Protein 1DWL (pdb70)

Secondary structure (DSSP, 8-state):
-EEESS---SS--GGGGTSTTTEEEEE-SS-EEES-TT---GGGGTGGGGSTT--EEE-/--GGGG-TTSHHHHTTTT----SSS-----S--HHHHHHHHHHHHHTSS--SS-HHHHHHHHHTT--HHHHHTTT----

B-factor: mean 1.0, std 0.0, range [1.0, 1.0]

InterPro domains:
  IPR001080 3Fe-4S ferredoxin [PR00352] (4-15)
  IPR001080 3Fe-4S ferredoxin [PR00352] (15-25)
  IPR001080 3Fe-4S ferredoxin [PR00352] (44-56)
  IPR017896 4Fe-4S ferredoxin-type, iron-sulphur binding domain [PS51379] (1-28)
  IPR017900 4Fe-4S ferredoxin, iron-sulphur binding, conserved site [PS00198] (9-20)
  IPR051269 Iron-sulfur cluster electron transport [PTHR36923] (2-57)

Nearest PDB structures (foldseek):
  1dwl-assembly1_A  TM=1.017E+00  e=9.186E-15  Desulfomicrobium norvegicum
  1fxd-assembly1_A-2  TM=6.574E-01  e=5.077E-04  Megalodesulfovibrio gigas
  1dwl-assembly1_A  TM=8.859E-01  e=3.759E-08  Desulfomicrobium norvegicum
  1f2g-assembly1_A  TM=6.962E-01  e=1.143E-04  Megalodesulfovibrio gigas
  1fxd-assembly1_A-2  TM=6.997E-01  e=1.230E-04  Megalodesulfovibrio gigas

Foldseek 3Di:
DWAQQPQAAQQDCQLCVQCVQQWPAPPPNRGTGRPNPQDPRVSCVVVCVVVVVSRTDGD/DACQQVCPLCCCQQNRQNPHLRVLGDPSSAQCALVNNVCQQLVLCVVNHATDCSPPSNVVDPVCHPPRVNNSSVNRHHD

Structure (mmCIF, N/CA/C/O backbone):
data_1DWL
#
_entry.id   1DWL
#
_cell.length_a   1.000
_cell.length_b   1.000
_cell.length_c   1.000
_cell.angle_alpha   90.00
_cell.angle_beta   90.00
_cell.angle_gamma   90.00
#
_symmetry.space_group_name_H-M   'P 1'
#
loop_
_entity.id
_entity.type
_entity.pdbx_description
1 polymer 'FERREDOXIN I'
2 polymer 'CYTOCHROME C553'
3 non-polymer 'IRON/SULFUR CLUSTER'
4 non-polymer 'HEME C'
#
loop_
_atom_site.group_PDB
_atom_site.id
_atom_site.type_symbol
_atom_site.label_atom_id
_atom_site.label_alt_id
_atom_site.label_comp_id
_atom_site.label_asym_id
_atom_site.label_entity_id
_atom_site.label_seq_id
_atom_site.pdbx_PDB_ins_code
_atom_site.Cartn_x
_atom_site.Cartn_y
_atom_site.Cartn_z
_atom_site.occupancy
_atom_site.B_iso_or_equiv
_atom_site.auth_seq_id
_atom_site.auth_comp_id
_atom_site.auth_asym_id
_atom_site.auth_atom_id
_atom_site.pdbx_PDB_model_num
ATOM 1 N N . THR A 1 1 ? -3.327 -11.700 -3.200 1.00 1.00 1 THR A N 1
ATOM 2 C CA . THR A 1 1 ? -4.120 -10.691 -2.553 1.00 1.00 1 THR A CA 1
ATOM 3 C C . THR A 1 1 ? -3.239 -9.727 -1.772 1.00 1.00 1 THR A C 1
ATOM 4 O O . THR A 1 1 ? -2.410 -10.147 -0.972 1.00 1.00 1 THR A O 1
ATOM 12 N N . ILE A 1 2 ? -3.398 -8.431 -2.009 1.00 1.00 2 ILE A N 1
ATOM 13 C CA . ILE A 1 2 ? -2.979 -7.431 -1.063 1.00 1.00 2 ILE A CA 1
ATOM 14 C C . ILE A 1 2 ? -4.162 -7.409 -0.118 1.00 1.00 2 ILE A C 1
ATOM 15 O O . ILE A 1 2 ? -5.247 -6.975 -0.498 1.00 1.00 2 ILE A O 1
ATOM 21 N N . VAL A 1 3 ? -3.996 -7.972 1.064 1.00 1.00 3 VAL A N 1
ATOM 22 C CA . VAL A 1 3 ? -4.992 -7.850 2.088 1.00 1.00 3 VAL A CA 1
ATOM 23 C C . VAL A 1 3 ? -4.506 -6.631 2.841 1.00 1.00 3 VAL A C 1
ATOM 24 O O . VAL A 1 3 ? -3.631 -6.740 3.696 1.00 1.00 3 VAL A O 1
ATOM 29 N N . ILE A 1 4 ? -4.991 -5.458 2.464 1.00 1.00 4 ILE A N 1
ATOM 30 C CA . ILE A 1 4 ? -4.821 -4.321 3.322 1.00 1.00 4 ILE A CA 1
ATOM 31 C C . ILE A 1 4 ? -5.907 -4.561 4.363 1.00 1.00 4 ILE A C 1
ATOM 32 O O . ILE A 1 4 ? -7.087 -4.638 4.033 1.00 1.00 4 ILE A O 1
ATOM 38 N N . ASP A 1 5 ? -5.449 -4.911 5.561 1.00 1.00 5 ASP A N 1
ATOM 39 C CA . ASP A 1 5 ? -6.149 -5.789 6.478 1.00 1.00 5 ASP A CA 1
ATOM 40 C C . ASP A 1 5 ? -7.296 -5.020 7.113 1.00 1.00 5 ASP A C 1
ATOM 41 O O . ASP A 1 5 ? -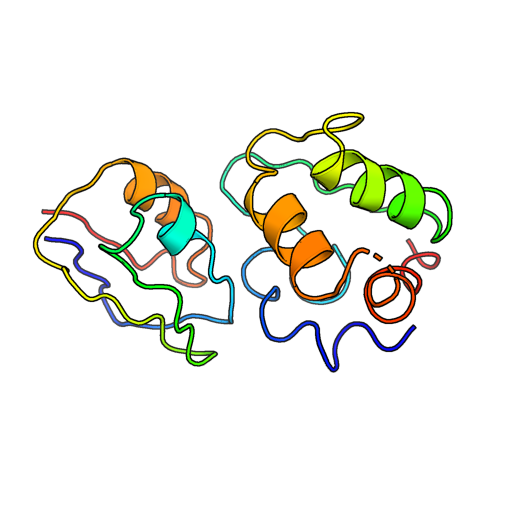8.394 -5.533 7.305 1.00 1.00 5 ASP A O 1
ATOM 47 N N . HIS A 1 6 ? -7.040 -3.746 7.354 1.00 1.00 6 HIS A N 1
ATOM 48 C CA . HIS A 1 6 ? -8.035 -2.735 7.190 1.00 1.00 6 HIS A CA 1
ATOM 49 C C . HIS A 1 6 ? -7.217 -1.806 6.321 1.00 1.00 6 HIS A C 1
ATOM 50 O O . HIS A 1 6 ? -5.994 -1.968 6.286 1.00 1.00 6 HIS A O 1
ATOM 59 N N . GLU A 1 7 ? -7.844 -0.873 5.626 1.00 1.00 7 GLU A N 1
ATOM 60 C CA . GLU A 1 7 ? -7.097 0.159 4.965 1.00 1.00 7 GLU A CA 1
ATOM 61 C C . GLU A 1 7 ? -6.872 1.206 6.039 1.00 1.00 7 GLU A C 1
ATOM 62 O O . GLU A 1 7 ? -7.729 1.379 6.912 1.00 1.00 7 GLU A O 1
ATOM 69 N N . GLU A 1 8 ? -5.705 1.824 6.029 1.00 1.00 8 GLU A N 1
ATOM 70 C CA . GLU A 1 8 ? -5.438 3.103 6.610 1.00 1.00 8 GLU A CA 1
ATOM 71 C C . GLU A 1 8 ? -4.296 3.525 5.709 1.00 1.00 8 GLU A C 1
ATOM 72 O O . GLU A 1 8 ? -3.710 2.656 5.045 1.00 1.00 8 GLU A O 1
ATOM 79 N N . CYS A 1 9 ? -4.019 4.816 5.649 1.00 1.00 9 CYS A N 1
ATOM 80 C CA . CYS A 1 9 ? -2.858 5.453 5.126 1.00 1.00 9 CYS A CA 1
ATOM 81 C C . CYS A 1 9 ? -2.743 6.562 6.148 1.00 1.00 9 CYS A C 1
ATOM 82 O O . CYS A 1 9 ? -3.673 6.709 6.946 1.00 1.00 9 CYS A O 1
ATOM 86 N N . ILE A 1 10 ? -1.643 7.293 6.118 1.00 1.00 10 ILE A N 1
ATOM 87 C CA . ILE A 1 10 ? -1.457 8.547 6.815 1.00 1.00 10 ILE A CA 1
ATOM 88 C C . ILE A 1 10 ? -0.602 9.293 5.809 1.00 1.00 10 ILE A C 1
ATOM 89 O O . ILE A 1 10 ? 0.558 9.640 6.028 1.00 1.00 10 ILE A O 1
ATOM 95 N N . GLY A 1 11 ? -1.166 9.395 4.618 1.00 1.00 11 GLY A N 1
ATOM 96 C CA . GLY A 1 11 ? -0.401 9.690 3.442 1.00 1.00 11 GLY A CA 1
ATOM 97 C C . GLY A 1 11 ? 0.324 8.412 3.062 1.00 1.00 11 GLY A C 1
ATOM 98 O O . GLY A 1 11 ? -0.142 7.302 3.357 1.00 1.00 11 GLY A O 1
ATOM 100 N N . CYS A 1 12 ? 1.182 8.020 2.443 1.00 1.00 12 CYS A N 1
ATOM 101 C CA . CYS A 1 12 ? 2.586 8.039 2.031 1.00 1.00 12 CYS A CA 1
ATOM 102 C C . CYS A 1 12 ? 2.752 8.040 0.488 1.00 1.00 12 CYS A C 1
ATOM 103 O O . CYS A 1 12 ? 3.733 8.545 -0.009 1.00 1.00 12 CYS A O 1
ATOM 106 N N . GLU A 1 13 ? 1.793 7.459 -0.284 1.00 1.00 13 GLU A N 1
ATOM 107 C CA . GLU A 1 13 ? 1.888 7.478 -1.801 1.00 1.00 13 GLU A CA 1
ATOM 108 C C . GLU A 1 13 ? 3.064 6.512 -2.234 1.00 1.00 13 GLU A C 1
ATOM 109 O O . GLU A 1 13 ? 3.318 6.262 -3.421 1.00 1.00 13 GLU A O 1
ATOM 116 N N . SER A 1 14 ? 3.684 6.038 -1.201 1.00 1.00 14 SER A N 1
ATOM 117 C CA . SER A 1 14 ? 4.787 5.071 -1.179 1.00 1.00 14 SER A CA 1
ATOM 118 C C . SER A 1 14 ? 4.430 3.805 -2.011 1.00 1.00 14 SER A C 1
ATOM 119 O O . SER A 1 14 ? 4.934 3.571 -3.122 1.00 1.00 14 SER A O 1
ATOM 124 N N . CYS A 1 15 ? 3.921 2.962 -1.980 1.00 1.00 15 CYS A N 1
ATOM 125 C CA . CYS A 1 15 ? 3.617 1.670 -2.541 1.00 1.00 15 CYS A CA 1
ATOM 126 C C . CYS A 1 15 ? 3.152 1.748 -3.991 1.00 1.00 15 CYS A C 1
ATOM 127 O O . CYS A 1 15 ? 3.306 0.776 -4.730 1.00 1.00 15 CYS A O 1
ATOM 131 N N . VAL A 1 16 ? 2.673 2.913 -4.419 1.00 1.00 16 VAL A N 1
ATOM 132 C CA . VAL A 1 16 ? 2.322 3.183 -5.803 1.00 1.00 16 VAL A CA 1
ATOM 133 C C . VAL A 1 16 ? 3.585 3.067 -6.650 1.00 1.00 16 VAL A C 1
ATOM 134 O O . VAL A 1 16 ? 3.573 2.480 -7.721 1.00 1.00 16 VAL A O 1
ATOM 139 N N . GLU A 1 17 ? 4.725 3.523 -6.139 1.00 1.00 17 GLU A N 1
ATOM 140 C CA . GLU A 1 17 ? 5.939 3.592 -6.930 1.00 1.00 17 GLU A CA 1
ATOM 141 C C . GLU A 1 17 ? 6.693 2.278 -6.775 1.00 1.00 17 GLU A C 1
ATOM 142 O O . GLU A 1 17 ? 7.834 2.136 -7.199 1.00 1.00 17 GLU A O 1
ATOM 149 N N . LEU A 1 18 ? 6.032 1.315 -6.148 1.00 1.00 18 LEU A N 1
ATOM 150 C CA . LEU A 1 18 ? 6.517 -0.029 -5.999 1.00 1.00 18 LEU A CA 1
ATOM 151 C C . LEU A 1 18 ? 5.642 -0.923 -6.871 1.00 1.00 18 LEU A C 1
ATOM 152 O O . LEU A 1 18 ? 6.135 -1.826 -7.547 1.00 1.00 18 LEU A O 1
ATOM 158 N N . CYS A 1 19 ? 4.331 -0.696 -6.851 1.00 1.00 19 CYS A N 1
ATOM 159 C CA . CYS A 1 19 ? 3.394 -1.478 -7.616 1.00 1.00 19 CYS A CA 1
ATOM 160 C C . CYS A 1 19 ? 2.589 -0.524 -8.506 1.00 1.00 19 CYS A C 1
ATOM 161 O O . CYS A 1 19 ? 1.515 -0.091 -8.097 1.00 1.00 19 CYS A O 1
ATOM 166 N N . PRO A 1 20 ? 3.076 -0.194 -9.712 1.00 1.00 20 PRO A N 1
ATOM 167 C CA . PRO A 1 20 ? 2.951 1.152 -10.284 1.00 1.00 20 PRO A CA 1
ATOM 168 C C . PRO A 1 20 ? 1.536 1.652 -10.566 1.00 1.00 20 PRO A C 1
ATOM 169 O O . PRO A 1 20 ? 1.260 2.840 -10.440 1.00 1.00 20 PRO A O 1
ATOM 173 N N . GLU A 1 21 ? 0.637 0.751 -10.955 1.00 1.00 21 GLU A N 1
ATOM 174 C CA . GLU A 1 21 ? -0.766 1.093 -11.093 1.00 1.00 21 GLU A CA 1
ATOM 175 C C . GLU A 1 21 ? -1.552 0.025 -10.354 1.00 1.00 21 GLU A C 1
ATOM 176 O O . GLU A 1 21 ? -2.743 -0.175 -10.578 1.00 1.00 21 GLU A O 1
ATOM 183 N N . VAL A 1 22 ? -0.862 -0.685 -9.470 1.00 1.00 22 VAL A N 1
ATOM 184 C CA . VAL A 1 22 ? -1.467 -1.734 -8.675 1.00 1.00 22 VAL A CA 1
ATOM 185 C C . VAL A 1 22 ? -2.000 -1.057 -7.419 1.00 1.00 22 VAL A C 1
ATOM 186 O O . VAL A 1 22 ? -3.112 -1.345 -6.974 1.00 1.00 22 VAL A O 1
ATOM 191 N N . PHE A 1 23 ? -1.239 -0.086 -6.927 1.00 1.00 23 PHE A N 1
ATOM 192 C CA . PHE A 1 23 ? -1.782 1.025 -6.204 1.00 1.00 23 PHE A CA 1
ATOM 193 C C . PHE A 1 23 ? -1.598 2.098 -7.255 1.00 1.00 23 PHE A C 1
ATOM 194 O O . PHE A 1 23 ? -0.568 2.084 -7.925 1.00 1.00 23 PHE A O 1
ATOM 203 N N . ALA A 1 24 ? -2.597 2.926 -7.498 1.00 1.00 24 ALA A N 1
ATOM 204 C CA . ALA A 1 24 ? -2.506 4.002 -8.445 1.00 1.00 24 ALA A CA 1
ATOM 205 C C . ALA A 1 24 ? -2.338 5.255 -7.607 1.00 1.00 24 ALA A C 1
ATOM 206 O O . ALA A 1 24 ? -2.730 5.269 -6.438 1.00 1.00 24 ALA A O 1
ATOM 209 N N . MET A 1 25 ? -1.743 6.303 -8.173 1.00 1.00 25 MET A N 1
ATOM 210 C CA . MET A 1 25 ? -1.242 7.439 -7.420 1.00 1.00 25 MET A CA 1
ATOM 211 C C . MET A 1 25 ? -2.360 8.445 -7.166 1.00 1.00 25 MET A C 1
ATOM 212 O O . MET A 1 25 ? -2.251 9.630 -7.466 1.00 1.00 25 MET A O 1
ATOM 218 N N . ILE A 1 26 ? -3.431 7.946 -6.573 1.00 1.00 26 ILE A N 1
ATOM 219 C CA . ILE A 1 26 ? -4.355 8.723 -5.802 1.00 1.00 26 ILE A CA 1
ATOM 220 C C . ILE A 1 26 ? -4.067 8.182 -4.415 1.00 1.00 26 ILE A C 1
ATOM 221 O O . ILE A 1 26 ? -4.135 6.972 -4.207 1.00 1.00 26 ILE A O 1
ATOM 227 N N . ASP A 1 27 ? -3.576 8.938 -3.555 1.00 1.00 27 ASP A N 1
ATOM 228 C CA . ASP A 1 27 ? -3.655 8.729 -2.114 1.00 1.00 27 ASP A CA 1
ATOM 229 C C . ASP A 1 27 ? -4.695 9.713 -1.607 1.00 1.00 27 ASP A C 1
ATOM 230 O O . ASP A 1 27 ? -4.660 10.893 -1.973 1.00 1.00 27 ASP A O 1
ATOM 236 N N . GLY A 1 28 ? -5.592 9.180 -0.789 1.00 1.00 28 GLY A N 1
ATOM 237 C CA . GLY A 1 28 ? -6.729 9.940 -0.230 1.00 1.00 28 GLY A CA 1
ATOM 238 C C . GLY A 1 28 ? -6.608 10.107 1.273 1.00 1.00 28 GLY A C 1
ATOM 239 O O . GLY A 1 28 ? -7.587 9.882 1.991 1.00 1.00 28 GLY A O 1
ATOM 241 N N . GLU A 1 29 ? -5.498 10.416 1.623 1.00 1.00 29 GLU A N 1
ATOM 242 C CA . GLU A 1 29 ? -4.824 10.786 2.867 1.00 1.00 29 GLU A CA 1
ATOM 243 C C . GLU A 1 29 ? -5.224 9.751 4.034 1.00 1.00 29 GLU A C 1
ATOM 244 O O . GLU A 1 29 ? -4.854 9.885 5.197 1.00 1.00 29 GLU A O 1
ATOM 251 N N . GLU A 1 30 ? -5.979 8.708 3.678 1.00 1.00 30 GLU A N 1
ATOM 252 C CA . GLU A 1 30 ? -6.319 7.536 4.599 1.00 1.00 30 GLU A CA 1
ATOM 253 C C . GLU A 1 30 ? -6.424 6.302 3.738 1.00 1.00 30 GLU A C 1
ATOM 254 O O . GLU A 1 30 ? -6.421 5.169 4.193 1.00 1.00 30 GLU A O 1
ATOM 261 N N . LYS A 1 31 ? -6.525 6.614 2.522 1.00 1.00 31 LYS A N 1
ATOM 262 C CA . LYS A 1 31 ? -6.736 5.694 1.453 1.00 1.00 31 LYS A CA 1
ATOM 263 C C . LYS A 1 31 ? -5.601 5.848 0.497 1.00 1.00 31 LYS A C 1
ATOM 264 O O . LYS A 1 31 ? -5.003 6.924 0.447 1.00 1.00 31 LYS A O 1
ATOM 274 N N . ALA A 1 32 ? -5.222 4.805 -0.200 1.00 1.00 32 ALA A N 1
ATOM 275 C CA . ALA A 1 32 ? -4.478 4.944 -1.418 1.00 1.00 32 ALA A CA 1
ATOM 276 C C . ALA A 1 32 ? -5.420 4.217 -2.353 1.00 1.00 32 ALA A C 1
ATOM 277 O O . ALA A 1 32 ? -6.204 3.398 -1.866 1.00 1.00 32 ALA A O 1
ATOM 280 N N . MET A 1 33 ? -5.422 4.553 -3.632 1.00 1.00 33 MET A N 1
ATOM 281 C CA . MET A 1 33 ? -6.263 3.905 -4.608 1.00 1.00 33 MET A CA 1
ATOM 282 C C . MET A 1 33 ? -5.584 2.596 -4.972 1.00 1.00 33 MET A C 1
ATOM 283 O O . MET A 1 33 ? -4.693 2.569 -5.816 1.00 1.00 33 MET A O 1
ATOM 289 N N . VAL A 1 34 ? -5.959 1.521 -4.294 1.00 1.00 34 VAL A N 1
ATOM 290 C CA . VAL A 1 34 ? -5.449 0.202 -4.585 1.00 1.00 34 VAL A CA 1
ATOM 291 C C . VAL A 1 34 ? -6.331 -0.321 -5.708 1.00 1.00 34 VAL A C 1
ATOM 292 O O . VAL A 1 34 ? -7.444 -0.769 -5.446 1.00 1.00 34 VAL A O 1
ATOM 297 N N . THR A 1 35 ? -5.881 -0.194 -6.948 1.00 1.00 35 THR A N 1
ATOM 298 C CA . THR A 1 35 ? -6.619 -0.534 -8.126 1.00 1.00 35 THR A CA 1
ATOM 299 C C . THR A 1 35 ? -6.674 -2.046 -8.288 1.00 1.00 35 THR A C 1
ATOM 300 O O . THR A 1 35 ? -7.684 -2.609 -8.707 1.00 1.00 35 THR A O 1
ATOM 306 N N . ALA A 1 36 ? -5.575 -2.718 -7.955 1.00 1.00 36 ALA A N 1
ATOM 307 C CA . ALA A 1 36 ? -5.473 -4.123 -8.243 1.00 1.00 36 ALA A CA 1
ATOM 308 C C . ALA A 1 36 ? -5.023 -4.847 -6.978 1.00 1.00 36 ALA A C 1
ATOM 309 O O . ALA A 1 36 ? -3.835 -5.100 -6.792 1.00 1.00 36 ALA A O 1
ATOM 312 N N . PRO A 1 37 ? -5.953 -5.246 -6.105 1.00 1.00 37 PRO A N 1
ATOM 313 C CA . PRO A 1 37 ? -5.628 -5.763 -4.783 1.00 1.00 37 PRO A CA 1
ATOM 314 C C . PRO A 1 37 ? -5.424 -7.278 -4.841 1.00 1.00 37 PRO A C 1
ATOM 315 O O . PRO A 1 37 ? -5.335 -7.958 -3.823 1.00 1.00 37 PRO A O 1
ATOM 319 N N . ASP A 1 38 ? -5.375 -7.820 -6.051 1.00 1.00 38 ASP A N 1
ATOM 320 C CA . ASP A 1 38 ? -5.223 -9.236 -6.292 1.00 1.00 38 ASP A CA 1
ATOM 321 C C . ASP A 1 38 ? -3.736 -9.554 -6.239 1.00 1.00 38 ASP A C 1
ATOM 322 O O . ASP A 1 38 ? -3.309 -10.547 -5.656 1.00 1.00 38 ASP A O 1
ATOM 328 N N . SER A 1 39 ? -2.952 -8.671 -6.827 1.00 1.00 39 SER A N 1
ATOM 329 C CA . SER A 1 39 ? -1.561 -8.768 -7.127 1.00 1.00 39 SER A CA 1
ATOM 330 C C . SER A 1 39 ? -0.650 -8.735 -5.902 1.00 1.00 39 SER A C 1
ATOM 331 O O . SER A 1 39 ? -0.312 -7.661 -5.409 1.00 1.00 39 SER A O 1
ATOM 336 N N . THR A 1 40 ? -0.208 -9.898 -5.436 1.00 1.00 40 THR A N 1
ATOM 337 C CA . THR A 1 40 ? 0.889 -10.097 -4.518 1.00 1.00 40 THR A CA 1
ATOM 338 C C . THR A 1 40 ? 2.224 -9.671 -5.166 1.00 1.00 40 THR A C 1
ATOM 339 O O . THR A 1 40 ? 3.085 -10.486 -5.493 1.00 1.00 40 THR A O 1
ATOM 345 N N . ALA A 1 41 ? 2.360 -8.375 -5.422 1.00 1.00 41 ALA A N 1
ATOM 346 C CA . ALA A 1 41 ? 3.508 -7.776 -6.040 1.00 1.00 41 ALA A CA 1
ATOM 347 C C . ALA A 1 41 ? 4.424 -7.420 -4.889 1.00 1.00 41 ALA A C 1
ATOM 348 O O . ALA A 1 41 ? 4.087 -6.588 -4.051 1.00 1.00 41 ALA A O 1
ATOM 351 N N . GLU A 1 42 ? 5.559 -8.108 -4.822 1.00 1.00 42 GLU A N 1
ATOM 352 C CA . GLU A 1 42 ? 6.369 -8.253 -3.625 1.00 1.00 42 GLU A CA 1
ATOM 353 C C . GLU A 1 42 ? 7.027 -6.942 -3.213 1.00 1.00 42 GLU A C 1
ATOM 354 O O . GLU A 1 42 ? 7.473 -6.800 -2.079 1.00 1.00 42 GLU A O 1
ATOM 361 N N . CYS A 1 43 ? 7.016 -5.943 -4.087 1.00 1.00 43 CYS A N 1
ATOM 362 C CA . CYS A 1 43 ? 7.455 -4.608 -3.772 1.00 1.00 43 CYS A CA 1
ATOM 363 C C . CYS A 1 43 ? 6.534 -3.989 -2.713 1.00 1.00 43 CYS A C 1
ATOM 364 O O . CYS A 1 43 ? 6.998 -3.249 -1.850 1.00 1.00 43 CYS A O 1
ATOM 368 N N . ALA A 1 44 ? 5.255 -4.377 -2.663 1.00 1.00 44 ALA A N 1
ATOM 369 C CA . ALA A 1 44 ? 4.320 -3.839 -1.688 1.00 1.00 44 ALA A CA 1
ATOM 370 C C . ALA A 1 44 ? 4.551 -4.485 -0.327 1.00 1.00 44 ALA A C 1
ATOM 371 O O . ALA A 1 44 ? 4.056 -4.001 0.684 1.00 1.00 44 ALA A O 1
ATOM 374 N N . GLN A 1 45 ? 5.379 -5.527 -0.270 1.00 1.00 45 GLN A N 1
ATOM 375 C CA . GLN A 1 45 ? 5.658 -6.229 0.964 1.00 1.00 45 GLN A CA 1
ATOM 376 C C . GLN A 1 45 ? 6.711 -5.434 1.740 1.00 1.00 45 GLN A C 1
ATOM 377 O O . GLN A 1 45 ? 6.880 -5.603 2.943 1.00 1.00 45 GLN A O 1
ATOM 386 N N . ASP A 1 46 ? 7.359 -4.485 1.062 1.00 1.00 46 ASP A N 1
ATOM 387 C CA . ASP A 1 46 ? 8.224 -3.520 1.708 1.00 1.00 46 ASP A CA 1
ATOM 388 C C . ASP A 1 46 ? 7.333 -2.518 2.438 1.00 1.00 46 ASP A C 1
ATOM 389 O O . ASP A 1 46 ? 7.595 -2.153 3.580 1.00 1.00 46 ASP A O 1
ATOM 395 N N . ALA A 1 47 ? 6.204 -2.167 1.823 1.00 1.00 47 ALA A N 1
ATOM 396 C CA . ALA A 1 47 ? 5.377 -1.029 2.182 1.00 1.00 47 ALA A CA 1
ATOM 397 C C . ALA A 1 47 ? 4.437 -1.375 3.330 1.00 1.00 47 ALA A C 1
ATOM 398 O O . ALA A 1 47 ? 3.595 -0.578 3.737 1.00 1.00 47 ALA A O 1
ATOM 401 N N . ILE A 1 48 ? 4.644 -2.558 3.894 1.00 1.00 48 ILE A N 1
ATOM 402 C CA . ILE A 1 48 ? 4.133 -2.962 5.183 1.00 1.00 48 ILE A CA 1
ATOM 403 C C . ILE A 1 48 ? 4.839 -2.087 6.219 1.00 1.00 48 ILE A C 1
ATOM 404 O O . ILE A 1 48 ? 4.231 -1.635 7.186 1.00 1.00 48 ILE A O 1
ATOM 410 N N . ASP A 1 49 ? 6.103 -1.744 5.970 1.00 1.00 49 ASP A N 1
ATOM 411 C CA . ASP A 1 49 ? 6.922 -1.002 6.903 1.00 1.00 49 ASP A CA 1
ATOM 412 C C . ASP A 1 49 ? 6.809 0.488 6.596 1.00 1.00 49 ASP A C 1
ATOM 413 O O . ASP A 1 49 ? 7.742 1.260 6.838 1.00 1.00 49 ASP A O 1
ATOM 419 N N . ALA A 1 50 ? 5.649 0.864 6.064 1.00 1.00 50 ALA A N 1
ATOM 420 C CA . ALA A 1 50 ? 5.201 2.222 5.891 1.00 1.00 50 ALA A CA 1
ATOM 421 C C . ALA A 1 50 ? 3.677 2.193 5.941 1.00 1.00 50 ALA A C 1
ATOM 422 O O . ALA A 1 50 ? 3.008 3.090 5.431 1.00 1.00 50 ALA A O 1
ATOM 425 N N . CYS A 1 51 ? 3.071 1.156 6.520 1.00 1.00 51 CYS A N 1
ATOM 426 C CA . CYS A 1 51 ? 1.695 1.302 6.903 1.00 1.00 51 CYS A CA 1
ATOM 427 C C . CYS A 1 51 ? 1.781 1.446 8.404 1.00 1.00 51 CYS A C 1
ATOM 428 O O . CYS A 1 51 ? 2.599 0.764 9.015 1.00 1.00 51 CYS A O 1
ATOM 432 N N . PRO A 1 52 ? 0.926 2.270 9.004 1.00 1.00 52 PRO A N 1
ATOM 433 C CA . PRO A 1 52 ? 1.049 2.653 10.401 1.00 1.00 52 PRO A CA 1
ATOM 434 C C . PRO A 1 52 ? 0.640 1.503 11.314 1.00 1.00 52 PRO A C 1
ATOM 435 O O . PRO A 1 52 ? 0.943 1.502 12.500 1.00 1.00 52 PRO A O 1
ATOM 439 N N . VAL A 1 53 ? -0.067 0.525 10.753 1.00 1.00 53 VAL A N 1
ATOM 440 C CA . VAL A 1 53 ? -0.558 -0.619 11.496 1.00 1.00 53 VAL A CA 1
ATOM 441 C C . VAL A 1 53 ? 0.082 -1.857 10.856 1.00 1.00 53 VAL A C 1
ATOM 442 O O . VAL A 1 53 ? -0.283 -2.986 11.166 1.00 1.00 53 VAL A O 1
ATOM 447 N N . GLU A 1 54 ? 1.026 -1.615 9.933 1.00 1.00 54 GLU A N 1
ATOM 448 C CA . GLU A 1 54 ? 1.748 -2.599 9.127 1.00 1.00 54 GLU A CA 1
ATOM 449 C C . GLU A 1 54 ? 0.751 -3.535 8.444 1.00 1.00 54 GLU A C 1
ATOM 450 O O . GLU A 1 54 ? 0.830 -4.758 8.510 1.00 1.00 54 GLU A O 1
ATOM 457 N N . ALA A 1 55 ? -0.237 -2.931 7.794 1.00 1.00 55 ALA A N 1
ATOM 458 C CA . ALA A 1 55 ? -1.536 -3.552 7.678 1.00 1.00 55 ALA A CA 1
ATOM 459 C C . ALA A 1 55 ? -1.701 -4.138 6.286 1.00 1.00 55 ALA A C 1
ATOM 460 O O . ALA A 1 55 ? -2.811 -4.230 5.771 1.00 1.00 55 ALA A O 1
ATOM 463 N N . ILE A 1 56 ? -0.604 -4.547 5.665 1.00 1.00 56 ILE A N 1
ATOM 464 C CA . ILE A 1 56 ? -0.686 -5.289 4.432 1.00 1.00 56 ILE A CA 1
ATOM 465 C C . ILE A 1 56 ? -0.345 -6.710 4.842 1.00 1.00 56 ILE A C 1
ATOM 466 O O . ILE A 1 56 ? 0.767 -6.999 5.266 1.00 1.00 56 ILE A O 1
ATOM 472 N N . SER A 1 57 ? -1.331 -7.587 4.776 1.00 1.00 57 SER A N 1
ATOM 473 C CA . SER A 1 57 ? -1.073 -8.994 4.641 1.00 1.00 57 SER A CA 1
ATOM 474 C C . SER A 1 57 ? -1.019 -9.285 3.142 1.00 1.00 57 SER A C 1
ATOM 475 O O . SER A 1 57 ? -1.607 -8.539 2.355 1.00 1.00 57 SER A O 1
ATOM 480 N N . LYS A 1 58 ? -0.308 -10.319 2.726 1.00 1.00 58 LYS A N 1
ATOM 481 C CA . LYS A 1 58 ? -0.357 -10.795 1.373 1.00 1.00 58 LYS A CA 1
ATOM 482 C C . LYS A 1 58 ? -0.752 -12.236 1.572 1.00 1.00 58 LYS A C 1
ATOM 483 O O . LYS A 1 58 ? -0.663 -12.706 2.710 1.00 1.00 58 LYS A O 1
ATOM 493 N N . GLU A 1 59 ? -1.236 -12.859 0.510 1.00 1.00 59 GLU A N 1
ATOM 494 C CA . GLU A 1 59 ? -1.941 -14.091 0.312 1.00 1.00 59 GLU A CA 1
ATOM 495 C C . GLU A 1 59 ? -2.217 -13.755 -1.146 1.00 1.00 59 GLU A C 1
ATOM 496 O O . GLU A 1 59 ? -3.286 -14.056 -1.704 1.00 1.00 59 GLU A O 1
ATOM 504 N N . ALA B 2 1 ? 9.507 26.804 5.272 1.00 1.00 1 ALA B N 1
ATOM 505 C CA . ALA B 2 1 ? 8.837 26.647 6.550 1.00 1.00 1 ALA B CA 1
ATOM 506 C C . ALA B 2 1 ? 7.379 26.764 6.193 1.00 1.00 1 ALA B C 1
ATOM 507 O O . ALA B 2 1 ? 7.032 27.721 5.511 1.00 1.00 1 ALA B O 1
ATOM 512 N N . ASP B 2 2 ? 6.607 25.731 6.516 1.00 1.00 2 ASP B N 1
ATOM 513 C CA . ASP B 2 2 ? 5.222 25.489 6.171 1.00 1.00 2 ASP B CA 1
ATOM 514 C C . ASP B 2 2 ? 5.085 24.065 6.669 1.00 1.00 2 ASP B C 1
ATOM 515 O O . ASP B 2 2 ? 4.282 23.786 7.552 1.00 1.00 2 ASP B O 1
ATOM 521 N N . GLY B 2 3 ? 5.984 23.223 6.152 1.00 1.00 3 GLY B N 1
ATOM 522 C CA . GLY B 2 3 ? 6.153 21.822 6.485 1.00 1.00 3 GLY B CA 1
ATOM 523 C C . GLY B 2 3 ? 4.824 21.093 6.497 1.00 1.00 3 GLY B C 1
ATOM 524 O O . GLY B 2 3 ? 4.199 20.959 5.443 1.00 1.00 3 GLY B O 1
ATOM 526 N N . ALA B 2 4 ? 4.405 20.722 7.712 1.00 1.00 4 ALA B N 1
ATOM 527 C CA . ALA B 2 4 ? 3.249 19.938 8.116 1.00 1.00 4 ALA B CA 1
ATOM 528 C C . ALA B 2 4 ? 2.007 20.202 7.276 1.00 1.00 4 ALA B C 1
ATOM 529 O O . ALA B 2 4 ? 1.350 19.254 6.852 1.00 1.00 4 ALA B O 1
ATOM 532 N N . ALA B 2 5 ? 1.749 21.470 6.959 1.00 1.00 5 ALA B N 1
ATOM 533 C CA . ALA B 2 5 ? 0.573 21.915 6.236 1.00 1.00 5 ALA B CA 1
ATOM 534 C C . ALA B 2 5 ? 0.485 21.283 4.846 1.00 1.00 5 ALA B C 1
ATOM 535 O O . ALA B 2 5 ? -0.608 21.024 4.356 1.00 1.00 5 ALA B O 1
ATOM 538 N N . LEU B 2 6 ? 1.619 20.986 4.212 1.00 1.00 6 LEU B N 1
ATOM 539 C CA . LEU B 2 6 ? 1.591 20.364 2.904 1.00 1.00 6 LEU B CA 1
ATOM 540 C C . LEU B 2 6 ? 2.337 19.042 2.995 1.00 1.00 6 LEU B C 1
ATOM 541 O O . LEU B 2 6 ? 2.804 18.504 1.994 1.00 1.00 6 LEU B O 1
ATOM 547 N N . TYR B 2 7 ? 2.453 18.503 4.206 1.00 1.00 7 TYR B N 1
ATOM 548 C CA . TYR B 2 7 ? 3.317 17.366 4.461 1.00 1.00 7 TYR B CA 1
ATOM 549 C C . TYR B 2 7 ? 2.425 16.143 4.576 1.00 1.00 7 TYR B C 1
ATOM 550 O O . TYR B 2 7 ? 2.886 15.042 4.860 1.00 1.00 7 TYR B O 1
ATOM 561 N N . LYS B 2 8 ? 1.138 16.356 4.316 1.00 1.00 8 LYS B N 1
ATOM 562 C CA . LYS B 2 8 ? 0.029 15.451 4.567 1.00 1.00 8 LYS B CA 1
ATOM 563 C C . LYS B 2 8 ? 0.214 14.147 3.798 1.00 1.00 8 LYS B C 1
ATOM 564 O O . LYS B 2 8 ? -0.158 13.070 4.250 1.00 1.00 8 LYS B O 1
ATOM 574 N N . SER B 2 9 ? 0.874 14.249 2.658 1.00 1.00 9 SER B N 1
ATOM 575 C CA . SER B 2 9 ? 1.273 13.226 1.747 1.00 1.00 9 SER B CA 1
ATOM 576 C C . SER B 2 9 ? 2.333 12.305 2.360 1.00 1.00 9 SER B C 1
ATOM 577 O O . SER B 2 9 ? 2.446 11.141 1.986 1.00 1.00 9 SER B O 1
ATOM 582 N N . CYS B 2 10 ? 3.122 12.822 3.300 1.00 1.00 10 CYS B N 1
ATOM 583 C CA . CYS B 2 10 ? 4.441 12.288 3.564 1.00 1.00 10 CYS B CA 1
ATOM 584 C C . CYS B 2 10 ? 4.478 11.704 4.966 1.00 1.00 10 CYS B C 1
ATOM 585 O O . CYS B 2 10 ? 5.530 11.232 5.397 1.00 1.00 10 CYS B O 1
ATOM 589 N N . ILE B 2 11 ? 3.350 11.766 5.686 1.00 1.00 11 ILE B N 1
ATOM 590 C CA . ILE B 2 11 ? 3.320 11.564 7.132 1.00 1.00 11 ILE B CA 1
ATOM 591 C C . ILE B 2 11 ? 3.759 10.132 7.424 1.00 1.00 11 ILE B C 1
ATOM 592 O O . ILE B 2 11 ? 4.624 9.926 8.271 1.00 1.00 11 ILE B O 1
ATOM 598 N N . GLY B 2 12 ? 3.279 9.177 6.629 1.00 1.00 12 GLY B N 1
ATOM 599 C CA . GLY B 2 12 ? 3.551 7.754 6.752 1.00 1.00 12 GLY B CA 1
ATOM 600 C C . GLY B 2 12 ? 5.024 7.395 6.593 1.00 1.00 12 GLY B C 1
ATOM 601 O O . GLY B 2 12 ? 5.451 6.323 7.012 1.00 1.00 12 GLY B O 1
ATOM 603 N N . CYS B 2 13 ? 5.828 8.292 6.031 1.00 1.00 13 CYS B N 1
ATOM 604 C CA . CYS B 2 13 ? 7.232 7.991 5.888 1.00 1.00 13 CYS B CA 1
ATOM 605 C C . CYS B 2 13 ? 8.015 8.689 6.985 1.00 1.00 13 CYS B C 1
ATOM 606 O O . CYS B 2 13 ? 9.202 8.424 7.137 1.00 1.00 13 CYS B O 1
ATOM 610 N N . HIS B 2 14 ? 7.408 9.617 7.726 1.00 1.00 14 HIS B N 1
ATOM 611 C CA . HIS B 2 14 ? 8.229 10.563 8.458 1.00 1.00 14 HIS B CA 1
ATOM 612 C C . HIS B 2 14 ? 7.706 10.914 9.834 1.00 1.00 14 HIS B C 1
ATOM 613 O O . HIS B 2 14 ? 8.488 11.289 10.704 1.00 1.00 14 HIS B O 1
ATOM 622 N N . GLY B 2 15 ? 6.402 10.912 10.047 1.00 1.00 15 GLY B N 1
ATOM 623 C CA . GLY B 2 15 ? 5.856 11.704 11.115 1.00 1.00 15 GLY B CA 1
ATOM 624 C C . GLY B 2 15 ? 5.688 13.104 10.551 1.00 1.00 15 GLY B C 1
ATOM 625 O O . GLY B 2 15 ? 5.014 13.260 9.538 1.00 1.00 15 GLY B O 1
ATOM 627 N N . ALA B 2 16 ? 6.316 14.108 11.157 1.00 1.00 16 ALA B N 1
ATOM 628 C CA . ALA B 2 16 ? 5.920 15.470 10.864 1.00 1.00 16 ALA B CA 1
ATOM 629 C C . ALA B 2 16 ? 7.092 16.320 10.394 1.00 1.00 16 ALA B C 1
ATOM 630 O O . ALA B 2 16 ? 6.884 17.360 9.768 1.00 1.00 16 ALA B O 1
ATOM 633 N N . ASP B 2 17 ? 8.324 15.932 10.716 1.00 1.00 17 ASP B N 1
ATOM 634 C CA . ASP B 2 17 ? 9.460 16.807 10.503 1.00 1.00 17 ASP B CA 1
ATOM 635 C C . ASP B 2 17 ? 10.686 15.925 10.329 1.00 1.00 17 ASP B C 1
ATOM 636 O O . ASP B 2 17 ? 11.669 16.055 11.048 1.00 1.00 17 ASP B O 1
ATOM 642 N N . GLY B 2 18 ? 10.584 14.966 9.407 1.00 1.00 18 GLY B N 1
ATOM 643 C CA . GLY B 2 18 ? 11.718 14.167 8.963 1.00 1.00 18 GLY B CA 1
ATOM 644 C C . GLY B 2 18 ? 12.111 13.184 10.051 1.00 1.00 18 GLY B C 1
ATOM 645 O O . GLY B 2 18 ? 13.232 12.696 10.120 1.00 1.00 18 GLY B O 1
ATOM 647 N N . SER B 2 19 ? 11.143 12.909 10.913 1.00 1.00 19 SER B N 1
ATOM 648 C CA . SER B 2 19 ? 11.361 12.509 12.276 1.00 1.00 19 SER B CA 1
ATOM 649 C C . SER B 2 19 ? 11.552 10.997 12.366 1.00 1.00 19 SER B C 1
ATOM 650 O O . SER B 2 19 ? 11.906 10.445 13.404 1.00 1.00 19 SER B O 1
ATOM 655 N N . LYS B 2 20 ? 11.302 10.349 11.237 1.00 1.00 20 LYS B N 1
ATOM 656 C CA . LYS B 2 20 ? 11.566 8.980 10.919 1.00 1.00 20 LYS B CA 1
ATOM 657 C C . LYS B 2 20 ? 11.910 9.152 9.455 1.00 1.00 20 LYS B C 1
ATOM 658 O O . LYS B 2 20 ? 11.537 10.178 8.875 1.00 1.00 20 LYS B O 1
ATOM 668 N N . ALA B 2 21 ? 12.554 8.173 8.849 1.00 1.00 21 ALA B N 1
ATOM 669 C C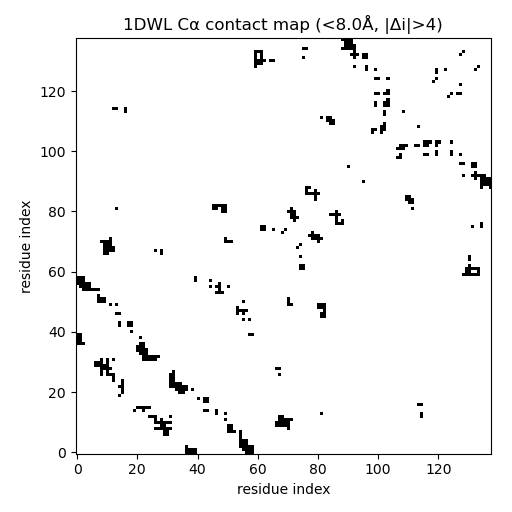A . ALA B 2 21 ? 12.239 7.836 7.498 1.00 1.00 21 ALA B CA 1
ATOM 670 C C . ALA B 2 21 ? 11.822 6.413 7.781 1.00 1.00 21 ALA B C 1
ATOM 671 O O . ALA B 2 21 ? 12.389 5.821 8.703 1.00 1.00 21 ALA B O 1
ATOM 674 N N . ALA B 2 22 ? 10.838 5.967 7.237 1.00 1.00 22 ALA B N 1
ATOM 675 C CA . ALA B 2 22 ? 10.163 4.686 7.173 1.00 1.00 22 ALA B CA 1
ATOM 676 C C . ALA B 2 22 ? 9.679 4.561 5.750 1.00 1.00 22 ALA B C 1
ATOM 677 O O . ALA B 2 22 ? 8.856 5.361 5.326 1.00 1.00 22 ALA B O 1
ATOM 680 N N . MET B 2 23 ? 10.249 3.568 5.110 1.00 1.00 23 MET B N 1
ATOM 681 C CA . MET B 2 23 ? 10.032 3.196 3.698 1.00 1.00 23 MET B CA 1
ATOM 682 C C . MET B 2 23 ? 9.900 1.709 3.652 1.00 1.00 23 MET B C 1
ATOM 683 O O . MET B 2 23 ? 9.056 1.236 2.839 1.00 1.00 23 MET B O 1
ATOM 689 N N . GLY B 2 24 ? 10.827 1.348 4.579 1.00 1.00 24 GLY B N 1
ATOM 690 C CA . GLY B 2 24 ? 11.418 0.111 5.057 1.00 1.00 24 GLY B CA 1
ATOM 691 C C . GLY B 2 24 ? 12.782 0.754 5.419 1.00 1.00 24 GLY B C 1
ATOM 692 O O . GLY B 2 24 ? 12.778 1.900 5.875 1.00 1.00 24 GLY B O 1
ATOM 694 N N . SER B 2 25 ? 13.876 0.073 5.200 1.00 1.00 25 SER B N 1
ATOM 695 C CA . SER B 2 25 ? 15.232 0.612 5.447 1.00 1.00 25 SER B CA 1
ATOM 696 C C . SER B 2 25 ? 15.450 1.888 4.590 1.00 1.00 25 SER B C 1
ATOM 697 O O . SER B 2 25 ? 15.340 1.857 3.350 1.00 1.00 25 SER B O 1
ATOM 702 N N . ALA B 2 26 ? 15.630 3.066 5.217 1.00 1.00 26 ALA B N 1
ATOM 703 C CA . ALA B 2 26 ? 15.634 4.364 4.611 1.00 1.00 26 ALA B CA 1
ATOM 704 C C . ALA B 2 26 ? 16.479 5.137 5.597 1.00 1.00 26 ALA B C 1
ATOM 705 O O . ALA B 2 26 ? 16.612 4.673 6.734 1.00 1.00 26 ALA B O 1
ATOM 708 N N . LYS B 2 27 ? 17.083 6.242 5.183 1.00 1.00 27 LYS B N 1
ATOM 709 C CA . LYS B 2 27 ? 17.960 7.005 6.044 1.00 1.00 27 LYS B CA 1
ATOM 710 C C . LYS B 2 27 ? 17.206 8.202 6.618 1.00 1.00 27 LYS B C 1
ATOM 711 O O . LYS B 2 27 ? 16.838 9.113 5.883 1.00 1.00 27 LYS B O 1
ATOM 721 N N . PRO B 2 28 ? 16.961 8.224 7.930 1.00 1.00 28 PRO B N 1
ATOM 722 C CA . PRO B 2 28 ? 16.379 9.344 8.655 1.00 1.00 28 PRO B CA 1
ATOM 723 C C . PRO B 2 28 ? 17.406 10.472 8.795 1.00 1.00 28 PRO B C 1
ATOM 724 O O . PRO B 2 28 ? 18.087 10.585 9.813 1.00 1.00 28 PRO B O 1
ATOM 728 N N . VAL B 2 29 ? 17.569 11.270 7.746 1.00 1.00 29 VAL B N 1
ATOM 729 C CA . VAL B 2 29 ? 18.487 12.382 7.761 1.00 1.00 29 VAL B CA 1
ATOM 730 C C . VAL B 2 29 ? 17.729 13.539 8.404 1.00 1.00 29 VAL B C 1
ATOM 731 O O . VAL B 2 29 ? 16.841 14.133 7.798 1.00 1.00 29 VAL B O 1
ATOM 736 N N . LYS B 2 30 ? 18.046 13.802 9.662 1.00 1.00 30 LYS B N 1
ATOM 737 C CA . LYS B 2 30 ? 17.458 14.804 10.504 1.00 1.00 30 LYS B CA 1
ATOM 738 C C . LYS B 2 30 ? 18.656 15.126 11.381 1.00 1.00 30 LYS B C 1
ATOM 739 O O . LYS B 2 30 ? 19.574 14.302 11.414 1.00 1.00 30 LYS B O 1
ATOM 749 N N . GLY B 2 31 ? 18.710 16.292 12.007 1.00 1.00 31 GLY B N 1
ATOM 750 C CA . GLY B 2 31 ? 19.929 16.809 12.573 1.00 1.00 31 GLY B CA 1
ATOM 751 C C . GLY B 2 31 ? 20.588 17.573 11.444 1.00 1.00 31 GLY B C 1
ATOM 752 O O . GLY B 2 31 ? 21.744 17.322 11.096 1.00 1.00 31 GLY B O 1
ATOM 754 N N . GLN B 2 32 ? 19.800 18.410 10.777 1.00 1.00 32 GLN B N 1
ATOM 755 C CA . GLN B 2 32 ? 20.194 19.035 9.544 1.00 1.00 32 GLN B CA 1
ATOM 756 C C . GLN B 2 32 ? 19.817 20.501 9.557 1.00 1.00 32 GLN B C 1
ATOM 757 O O . GLN B 2 32 ? 19.294 21.019 10.541 1.00 1.00 32 GLN B O 1
ATOM 766 N N . GLY B 2 33 ? 20.121 21.169 8.452 1.00 1.00 33 GLY B N 1
ATOM 767 C CA . GLY B 2 33 ? 19.811 22.550 8.264 1.00 1.00 33 GLY B CA 1
ATOM 768 C C . GLY B 2 33 ? 19.325 22.663 6.837 1.00 1.00 33 GLY B C 1
ATOM 769 O O . GLY B 2 33 ? 19.781 21.905 5.976 1.00 1.00 33 GLY B O 1
ATOM 771 N N . ALA B 2 34 ? 18.411 23.605 6.622 1.00 1.00 34 ALA B N 1
ATOM 772 C CA . ALA B 2 34 ? 17.510 23.748 5.495 1.00 1.00 34 ALA B CA 1
ATOM 773 C C . ALA B 2 34 ? 18.237 23.692 4.162 1.00 1.00 34 ALA B C 1
ATOM 774 O O . ALA B 2 34 ? 17.791 23.033 3.227 1.00 1.00 34 ALA B O 1
ATOM 777 N N . GLU B 2 35 ? 19.384 24.364 4.110 1.00 1.00 35 GLU B N 1
ATOM 778 C CA . GLU B 2 35 ? 20.170 24.558 2.911 1.00 1.00 35 GLU B CA 1
ATOM 779 C C . GLU B 2 35 ? 20.668 23.208 2.405 1.00 1.00 35 GLU B C 1
ATOM 780 O O . GLU B 2 35 ? 20.593 22.926 1.214 1.00 1.00 35 GLU B O 1
ATOM 787 N N . GLU B 2 36 ? 21.114 22.359 3.331 1.00 1.00 36 GLU B N 1
ATOM 788 C CA . GLU B 2 36 ? 21.754 21.101 3.005 1.00 1.00 36 GLU B CA 1
ATOM 789 C C . GLU B 2 36 ? 20.665 20.185 2.481 1.00 1.00 36 GLU B C 1
ATOM 790 O O . GLU B 2 36 ? 20.835 19.558 1.440 1.00 1.00 36 GLU B O 1
ATOM 797 N N . LEU B 2 37 ? 19.516 20.217 3.159 1.00 1.00 37 LEU B N 1
ATOM 798 C CA . LEU B 2 37 ? 18.341 19.438 2.819 1.00 1.00 37 LEU B CA 1
ATOM 799 C C . LEU B 2 37 ? 17.885 19.790 1.417 1.00 1.00 37 LEU B C 1
ATOM 800 O O . LEU B 2 37 ? 17.616 18.897 0.625 1.00 1.00 37 LEU B O 1
ATOM 806 N N . TYR B 2 38 ? 17.856 21.082 1.094 1.00 1.00 38 TYR B N 1
ATOM 807 C CA . TYR B 2 38 ? 17.372 21.570 -0.180 1.00 1.00 38 TYR B CA 1
ATOM 808 C C . TYR B 2 38 ? 18.280 21.062 -1.298 1.00 1.00 38 TYR B C 1
ATOM 809 O O . TYR B 2 38 ? 17.794 20.617 -2.337 1.00 1.00 38 TYR B O 1
ATOM 820 N N . LYS B 2 39 ? 19.590 21.067 -1.046 1.00 1.00 39 LYS B N 1
ATOM 821 C CA . LYS B 2 39 ? 20.589 20.580 -1.977 1.00 1.00 39 LYS B CA 1
ATOM 822 C C . LYS B 2 39 ? 20.422 19.077 -2.163 1.00 1.00 39 LYS B C 1
ATOM 823 O O . LYS B 2 39 ? 20.385 18.611 -3.301 1.00 1.00 39 LYS B O 1
ATOM 833 N N . LYS B 2 40 ? 20.266 18.332 -1.066 1.00 1.00 40 LYS B N 1
ATOM 834 C CA . LYS B 2 40 ? 20.108 16.884 -1.093 1.00 1.00 40 LYS B CA 1
ATOM 835 C C . LYS B 2 40 ? 18.832 16.535 -1.846 1.00 1.00 40 LYS B C 1
ATOM 836 O O . LYS B 2 40 ? 18.823 15.651 -2.702 1.00 1.00 40 LYS B O 1
ATOM 846 N N . MET B 2 41 ? 17.780 17.303 -1.597 1.00 1.00 41 MET B N 1
ATOM 847 C CA . MET B 2 41 ? 16.468 17.033 -2.121 1.00 1.00 41 MET B CA 1
ATOM 848 C C . MET B 2 41 ? 16.440 17.323 -3.612 1.00 1.00 41 MET B C 1
ATOM 849 O O . MET B 2 41 ? 15.903 16.530 -4.379 1.00 1.00 41 MET B O 1
ATOM 855 N N . LYS B 2 42 ? 17.112 18.391 -4.041 1.00 1.00 42 LYS B N 1
ATOM 856 C CA . LYS B 2 42 ? 17.260 18.710 -5.448 1.00 1.00 42 LYS B CA 1
ATOM 857 C C . LYS B 2 42 ? 18.116 17.626 -6.107 1.00 1.00 42 LYS B C 1
ATOM 858 O O . LYS B 2 42 ? 17.796 17.137 -7.191 1.00 1.00 42 LYS B O 1
ATOM 868 N N . GLY B 2 43 ? 19.141 17.180 -5.382 1.00 1.00 43 GLY B N 1
ATOM 869 C CA . GLY B 2 43 ? 20.054 16.118 -5.743 1.00 1.00 43 GLY B CA 1
ATOM 870 C C . GLY B 2 43 ? 19.306 14.835 -6.084 1.00 1.00 43 GLY B C 1
ATOM 871 O O . GLY B 2 43 ? 19.656 14.186 -7.065 1.00 1.00 43 GLY B O 1
ATOM 873 N N . TYR B 2 44 ? 18.246 14.513 -5.337 1.00 1.00 44 TYR B N 1
ATOM 874 C CA . TYR B 2 44 ? 17.407 13.335 -5.544 1.00 1.00 44 TYR B CA 1
ATOM 875 C C . TYR B 2 44 ? 16.750 13.339 -6.915 1.00 1.00 44 TYR B C 1
ATOM 876 O O . TYR B 2 44 ? 16.418 12.273 -7.428 1.00 1.00 44 TYR B O 1
ATOM 887 N N . ALA B 2 45 ? 16.505 14.519 -7.480 1.00 1.00 45 ALA B N 1
ATOM 888 C CA . ALA B 2 45 ? 15.794 14.615 -8.732 1.00 1.00 45 ALA B CA 1
ATOM 889 C C . ALA B 2 45 ? 16.804 14.560 -9.866 1.00 1.00 45 ALA B C 1
ATOM 890 O O . ALA B 2 45 ? 16.488 14.109 -10.961 1.00 1.00 45 ALA B O 1
ATOM 893 N N . ASP B 2 46 ? 18.025 15.020 -9.605 1.00 1.00 46 ASP B N 1
ATOM 894 C CA . ASP B 2 46 ? 18.984 15.232 -10.674 1.00 1.00 46 ASP B CA 1
ATOM 895 C C . ASP B 2 46 ? 19.989 14.087 -10.688 1.00 1.00 46 ASP B C 1
ATOM 896 O O . ASP B 2 46 ? 20.915 14.060 -11.495 1.00 1.00 46 ASP B O 1
ATOM 902 N N . GLY B 2 47 ? 19.813 13.150 -9.759 1.00 1.00 47 GLY B N 1
ATOM 903 C CA . GLY B 2 47 ? 20.598 11.936 -9.666 1.00 1.00 47 GLY B CA 1
ATOM 904 C C . GLY B 2 47 ? 21.965 12.255 -9.076 1.00 1.00 47 GLY B C 1
ATOM 905 O O . GLY B 2 47 ? 22.958 11.599 -9.368 1.00 1.00 47 GLY B O 1
ATOM 907 N N . SER B 2 48 ? 22.022 13.298 -8.258 1.00 1.00 48 SER B N 1
ATOM 908 C CA . SER B 2 48 ? 23.263 13.802 -7.721 1.00 1.00 48 SER B CA 1
ATOM 909 C C . SER B 2 48 ? 23.351 13.458 -6.237 1.00 1.00 48 SER B C 1
ATOM 910 O O . SER B 2 48 ? 24.325 13.764 -5.556 1.00 1.00 48 SER B O 1
ATOM 915 N N . TYR B 2 49 ? 22.296 12.826 -5.740 1.00 1.00 49 TYR B N 1
ATOM 916 C CA . TYR B 2 49 ? 22.141 12.303 -4.417 1.00 1.00 49 TYR B CA 1
ATOM 917 C C . TYR B 2 49 ? 21.094 11.248 -4.724 1.00 1.00 49 TYR B C 1
ATOM 918 O O . TYR B 2 49 ? 20.529 11.294 -5.819 1.00 1.00 49 TYR B O 1
ATOM 929 N N . GLY B 2 50 ? 20.873 10.300 -3.832 1.00 1.00 50 GLY B N 1
ATOM 930 C CA . GLY B 2 50 ? 19.942 9.223 -3.965 1.00 1.00 50 GLY B CA 1
ATOM 931 C C . GLY B 2 50 ? 19.821 8.790 -2.524 1.00 1.00 50 GLY B C 1
ATOM 932 O O . GLY B 2 50 ? 20.397 9.472 -1.676 1.00 1.00 50 GLY B O 1
ATOM 934 N N . GLY B 2 51 ? 19.142 7.690 -2.260 1.00 1.00 51 GLY B N 1
ATOM 935 C CA . GLY B 2 51 ? 18.885 7.157 -0.956 1.00 1.00 51 GLY B CA 1
ATOM 936 C C . GLY B 2 51 ? 18.644 5.698 -1.274 1.00 1.00 51 GLY B C 1
ATOM 937 O O . GLY B 2 51 ? 18.899 5.320 -2.419 1.00 1.00 51 GLY B O 1
ATOM 939 N N . GLU B 2 52 ? 18.147 4.917 -0.323 1.00 1.00 52 GLU B N 1
ATOM 940 C CA . GLU B 2 52 ? 17.933 3.496 -0.494 1.00 1.00 52 GLU B CA 1
ATOM 941 C C . GLU B 2 52 ? 16.647 3.292 -1.278 1.00 1.00 52 GLU B C 1
ATOM 942 O O . GLU B 2 52 ? 16.533 2.377 -2.086 1.00 1.00 52 GLU B O 1
ATOM 949 N N . ARG B 2 53 ? 15.636 4.087 -1.001 1.00 1.00 53 ARG B N 1
ATOM 950 C CA . ARG B 2 53 ? 14.294 4.002 -1.627 1.00 1.00 53 ARG B CA 1
ATOM 951 C C . ARG B 2 53 ? 14.251 5.137 -2.683 1.00 1.00 53 ARG B C 1
ATOM 952 O O . ARG B 2 53 ? 14.072 4.856 -3.864 1.00 1.00 53 ARG B O 1
ATOM 966 N N . LYS B 2 54 ? 14.436 6.283 -2.089 1.00 1.00 54 LYS B N 1
ATOM 967 C CA . LYS B 2 54 ? 14.632 7.655 -2.625 1.00 1.00 54 LYS B CA 1
ATOM 968 C C . LYS B 2 54 ? 13.911 8.038 -4.003 1.00 1.00 54 LYS B C 1
ATOM 969 O O . LYS B 2 54 ? 14.042 9.137 -4.508 1.00 1.00 54 LYS B O 1
ATOM 979 N N . ALA B 2 55 ? 13.100 7.181 -4.626 1.00 1.00 55 ALA B N 1
ATOM 980 C CA . ALA B 2 55 ? 12.380 7.575 -5.896 1.00 1.00 55 ALA B CA 1
ATOM 981 C C . ALA B 2 55 ? 11.098 8.398 -5.567 1.00 1.00 55 ALA B C 1
ATOM 982 O O . ALA B 2 55 ? 10.632 9.237 -6.370 1.00 1.00 55 ALA B O 1
ATOM 985 N N . MET B 2 56 ? 10.534 8.207 -4.393 1.00 1.00 56 MET B N 1
ATOM 986 C CA . MET B 2 56 ? 9.386 8.925 -3.882 1.00 1.00 56 MET B CA 1
ATOM 987 C C . MET B 2 56 ? 9.792 10.357 -3.578 1.00 1.00 56 MET B C 1
ATOM 988 O O . MET B 2 56 ? 8.992 11.269 -3.762 1.00 1.00 56 MET B O 1
ATOM 994 N N . MET B 2 57 ? 11.049 10.566 -3.193 1.00 1.00 57 MET B N 1
ATOM 995 C CA . MET B 2 57 ? 11.546 11.880 -2.866 1.00 1.00 57 MET B CA 1
ATOM 996 C C . MET B 2 57 ? 11.773 12.606 -4.175 1.00 1.00 57 MET B C 1
ATOM 997 O O . MET B 2 57 ? 11.353 13.750 -4.288 1.00 1.00 57 MET B O 1
ATOM 1003 N N . THR B 2 58 ? 12.326 11.931 -5.183 1.00 1.00 58 THR B N 1
ATOM 1004 C CA . THR B 2 58 ? 12.400 12.404 -6.548 1.00 1.00 58 THR B CA 1
ATOM 1005 C C . THR B 2 58 ? 11.034 12.889 -7.059 1.00 1.00 58 THR B C 1
ATOM 1006 O O . THR B 2 58 ? 10.933 14.007 -7.564 1.00 1.00 58 THR B O 1
ATOM 1012 N N . ASN B 2 59 ? 9.978 12.101 -6.835 1.00 1.00 59 ASN B N 1
ATOM 1013 C CA . ASN B 2 59 ? 8.626 12.448 -7.258 1.00 1.00 59 ASN B CA 1
ATOM 1014 C C . ASN B 2 59 ? 8.137 13.663 -6.475 1.00 1.00 59 ASN B C 1
ATOM 1015 O O . ASN B 2 59 ? 7.584 14.588 -7.064 1.00 1.00 59 ASN B O 1
ATOM 1023 N N . ALA B 2 60 ? 8.419 13.719 -5.171 1.00 1.00 60 ALA B N 1
ATOM 1024 C CA . ALA B 2 60 ? 8.035 14.829 -4.313 1.00 1.00 60 ALA B CA 1
ATOM 1025 C C . ALA B 2 60 ? 8.695 16.122 -4.787 1.00 1.00 60 ALA B C 1
ATOM 1026 O O . ALA B 2 60 ? 8.023 17.140 -4.903 1.00 1.00 60 ALA B O 1
ATOM 1029 N N . VAL B 2 61 ? 9.975 16.068 -5.153 1.00 1.00 61 VAL B N 1
ATOM 1030 C CA . VAL B 2 61 ? 10.731 17.229 -5.602 1.00 1.00 61 VAL B CA 1
ATOM 1031 C C . VAL B 2 61 ? 10.187 17.697 -6.950 1.00 1.00 61 VAL B C 1
ATOM 1032 O O . VAL B 2 61 ? 10.179 18.893 -7.240 1.00 1.00 61 VAL B O 1
ATOM 1037 N N . LYS B 2 62 ? 9.722 16.744 -7.751 1.00 1.00 62 LYS B N 1
ATOM 1038 C CA . LYS B 2 62 ? 9.178 16.980 -9.066 1.00 1.00 62 LYS B CA 1
ATOM 1039 C C . LYS B 2 62 ? 7.812 17.649 -8.941 1.00 1.00 62 LYS B C 1
ATOM 1040 O O . LYS B 2 62 ? 7.569 18.665 -9.592 1.00 1.00 62 LYS B O 1
ATOM 1050 N N . LYS B 2 63 ? 6.922 17.104 -8.112 1.00 1.00 63 LYS B N 1
ATOM 1051 C CA . LYS B 2 63 ? 5.544 17.560 -8.121 1.00 1.00 63 LYS B CA 1
ATOM 1052 C C . LYS B 2 63 ? 5.383 18.760 -7.192 1.00 1.00 63 LYS B C 1
ATOM 1053 O O . LYS B 2 63 ? 4.489 19.580 -7.375 1.00 1.00 63 LYS B O 1
ATOM 1063 N N . TYR B 2 64 ? 6.284 18.915 -6.229 1.00 1.00 64 TYR B N 1
ATOM 1064 C CA . TYR B 2 64 ? 6.379 20.125 -5.450 1.00 1.00 64 TYR B CA 1
ATOM 1065 C C . TYR B 2 64 ? 7.633 20.825 -5.957 1.00 1.00 64 TYR B C 1
ATOM 1066 O O . TYR B 2 64 ? 8.588 21.024 -5.205 1.00 1.00 64 TYR B O 1
ATOM 1077 N N . SER B 2 65 ? 7.637 21.259 -7.084 1.00 1.00 65 SER B N 1
ATOM 1078 C CA . SER B 2 65 ? 8.609 21.427 -8.127 1.00 1.00 65 SER B CA 1
ATOM 1079 C C . SER B 2 65 ? 9.848 22.292 -7.695 1.00 1.00 65 SER B C 1
ATOM 1080 O O . SER B 2 65 ? 9.959 23.488 -8.051 1.00 1.00 65 SER B O 1
ATOM 1085 N N . ASP B 2 66 ? 10.618 21.514 -6.965 1.00 1.00 66 ASP B N 1
ATOM 1086 C CA . ASP B 2 66 ? 12.016 21.190 -7.137 1.00 1.00 66 ASP B CA 1
ATOM 1087 C C . ASP B 2 66 ? 13.023 22.437 -7.250 1.00 1.00 66 ASP B C 1
ATOM 1088 O O . ASP B 2 66 ? 14.245 22.170 -7.092 1.00 1.00 66 ASP B O 1
ATOM 1094 N N . GLU B 2 67 ? 11.134 24.111 -5.689 1.00 1.00 67 GLU B N 1
ATOM 1095 C CA . GLU B 2 67 ? 11.055 25.481 -4.887 1.00 1.00 67 GLU B CA 1
ATOM 1096 C C . GLU B 2 67 ? 10.113 25.321 -3.645 1.00 1.00 67 GLU B C 1
ATOM 1097 O O . GLU B 2 67 ? 10.258 25.992 -2.602 1.00 1.00 67 GLU B O 1
ATOM 1104 N N . GLU B 2 68 ? 9.182 24.385 -3.740 1.00 1.00 68 GLU B N 1
ATOM 1105 C CA . GLU B 2 68 ? 8.227 24.103 -2.701 1.00 1.00 68 GLU B CA 1
ATOM 1106 C C . GLU B 2 68 ? 8.907 23.325 -1.581 1.00 1.00 68 GLU B C 1
ATOM 1107 O O . GLU B 2 68 ? 8.367 23.257 -0.481 1.00 1.00 68 GLU B O 1
ATOM 1114 N N . LEU B 2 69 ? 10.142 22.8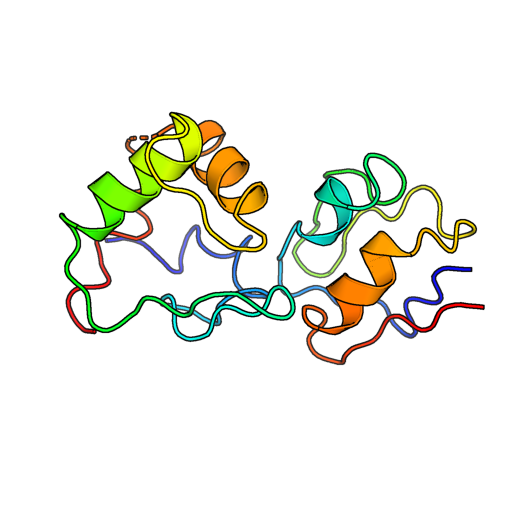57 -1.771 1.00 1.00 69 LEU B N 1
ATOM 1115 C CA . LEU B 2 69 ? 10.874 22.179 -0.716 1.00 1.00 69 LEU B CA 1
ATOM 1116 C C . LEU B 2 69 ? 11.366 23.221 0.285 1.00 1.00 69 LEU B C 1
ATOM 1117 O O . LEU B 2 69 ? 11.610 22.907 1.449 1.00 1.00 69 LEU B O 1
ATOM 1123 N N . LYS B 2 70 ? 11.406 24.486 -0.135 1.00 1.00 70 LYS B N 1
ATOM 1124 C CA . LYS B 2 70 ? 11.764 25.598 0.719 1.00 1.00 70 LYS B CA 1
ATOM 1125 C C . LYS B 2 70 ? 10.568 25.913 1.619 1.00 1.00 70 LYS B C 1
ATOM 1126 O O . LYS B 2 70 ? 10.714 26.353 2.760 1.00 1.00 70 LYS B O 1
ATOM 1136 N N . ALA B 2 71 ? 9.364 25.597 1.147 1.00 1.00 71 ALA B N 1
ATOM 1137 C CA . ALA B 2 71 ? 8.187 25.657 1.979 1.00 1.00 71 ALA B CA 1
ATOM 1138 C C . ALA B 2 71 ? 8.233 24.441 2.900 1.00 1.00 71 ALA B C 1
ATOM 1139 O O . ALA B 2 71 ? 8.166 24.604 4.119 1.00 1.00 71 ALA B O 1
ATOM 1142 N N . LEU B 2 72 ? 8.407 23.253 2.330 1.00 1.00 72 LEU B N 1
ATOM 1143 C CA . LEU B 2 72 ? 8.263 21.987 3.020 1.00 1.00 72 LEU B CA 1
ATOM 1144 C C . LEU B 2 72 ? 9.364 21.748 4.045 1.00 1.00 72 LEU B C 1
ATOM 1145 O O . LEU B 2 72 ? 9.093 21.739 5.241 1.00 1.00 72 LEU B O 1
ATOM 1151 N N . ALA B 2 73 ? 10.588 21.523 3.583 1.00 1.00 73 ALA B N 1
ATOM 1152 C CA . ALA B 2 73 ? 11.581 20.807 4.356 1.00 1.00 73 ALA B CA 1
ATOM 1153 C C . ALA B 2 73 ? 12.541 21.806 4.967 1.00 1.00 73 ALA B C 1
ATOM 1154 O O . ALA B 2 73 ? 13.149 21.551 6.007 1.00 1.00 73 ALA B O 1
ATOM 1157 N N . ASP B 2 74 ? 12.721 22.965 4.315 1.00 1.00 74 ASP B N 1
ATOM 1158 C CA . ASP B 2 74 ? 13.458 24.127 4.866 1.00 1.00 74 ASP B CA 1
ATOM 1159 C C . ASP B 2 74 ? 12.567 24.669 5.995 1.00 1.00 74 ASP B C 1
ATOM 1160 O O . ASP B 2 74 ? 11.759 25.571 5.781 1.00 1.00 74 ASP B O 1
ATOM 1166 N N . TYR B 2 75 ? 12.793 24.060 7.150 1.00 1.00 75 TYR B N 1
ATOM 1167 C CA . TYR B 2 75 ? 11.986 24.214 8.369 1.00 1.00 75 TYR B CA 1
ATOM 1168 C C . TYR B 2 75 ? 12.819 23.738 9.464 1.00 1.00 75 TYR B C 1
ATOM 1169 O O . TYR B 2 75 ? 12.952 24.612 10.463 1.00 1.00 75 TYR B O 1
ATOM 1180 N N . MET B 2 76 ? 13.229 22.352 8.994 1.00 1.00 76 MET B N 1
ATOM 1181 C CA . MET B 2 76 ? 14.140 21.363 9.684 1.00 1.00 76 MET B CA 1
ATOM 1182 C C . MET B 2 76 ? 15.538 21.949 9.679 1.00 1.00 76 MET B C 1
ATOM 1183 O O . MET B 2 76 ? 16.247 21.926 8.660 1.00 1.00 76 MET B O 1
ATOM 1188 N N . SER B 2 77 ? 15.638 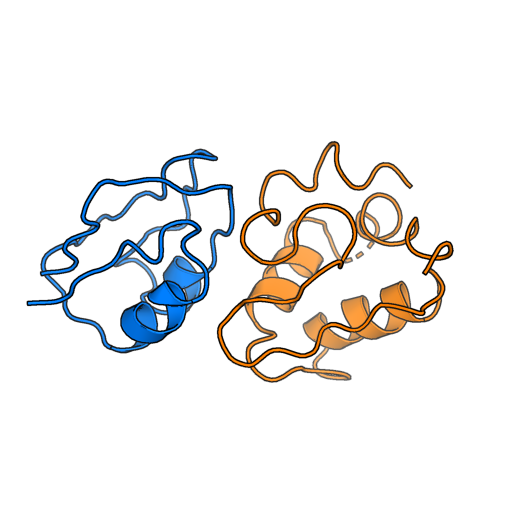22.818 10.627 1.00 1.00 77 SER B N 1
ATOM 1189 C CA . SER B 2 77 ? 16.865 23.391 11.122 1.00 1.00 77 SER B CA 1
ATOM 1190 C C . SER B 2 77 ? 16.558 23.585 12.601 1.00 1.00 77 SER B C 1
ATOM 1191 O O . SER B 2 77 ? 16.805 24.632 13.192 1.00 1.00 77 SER B O 1
ATOM 1196 N N . LYS B 2 78 ? 15.883 22.580 13.150 1.00 1.00 78 LYS B N 1
ATOM 1197 C CA . LYS B 2 78 ? 15.596 22.515 14.563 1.00 1.00 78 LYS B CA 1
ATOM 1198 C C . LYS B 2 78 ? 16.368 21.298 15.037 1.00 1.00 78 LYS B C 1
ATOM 1199 O O . LYS B 2 78 ? 17.231 21.380 15.906 1.00 1.00 78 LYS B O 1
ATOM 1209 N N . LEU B 2 79 ? 16.087 20.180 14.382 1.00 1.00 79 LEU B N 1
ATOM 1210 C CA . LEU B 2 79 ? 17.040 19.185 14.016 1.00 1.00 79 LEU B CA 1
ATOM 1211 C C . LEU B 2 79 ? 16.663 19.223 12.540 1.00 1.00 79 LEU B C 1
ATOM 1212 O O . LEU B 2 79 ? 17.261 18.491 11.727 1.00 1.00 79 LEU B O 1
ATOM 1274 N N . THR A 1 1 ? -1.021 -11.228 -1.845 1.00 1.00 1 THR A N 2
ATOM 1275 C CA . THR A 1 1 ? -2.119 -10.390 -1.432 1.00 1.00 1 THR A CA 2
ATOM 1276 C C . THR A 1 1 ? -1.527 -9.075 -0.960 1.00 1.00 1 THR A C 2
ATOM 1277 O O . THR A 1 1 ? -0.306 -8.964 -0.908 1.00 1.00 1 THR A O 2
ATOM 1285 N N . ILE A 1 2 ? -2.336 -8.066 -0.684 1.00 1.00 2 ILE A N 2
ATOM 1286 C CA . ILE A 1 2 ? -1.920 -6.870 -0.014 1.00 1.00 2 ILE A CA 2
ATOM 1287 C C . ILE A 1 2 ? -2.980 -6.854 1.065 1.00 1.00 2 ILE A C 2
ATOM 1288 O O . ILE A 1 2 ? -4.093 -7.303 0.788 1.00 1.00 2 ILE A O 2
ATOM 1294 N N . VAL A 1 3 ? -2.627 -6.475 2.280 1.00 1.00 3 VAL A N 2
ATOM 1295 C CA . VAL A 1 3 ? -3.549 -6.284 3.372 1.00 1.00 3 VAL A CA 2
ATOM 1296 C C . VAL A 1 3 ? -3.099 -4.959 3.961 1.00 1.00 3 VAL A C 2
ATOM 1297 O O . VAL A 1 3 ? -2.193 -4.333 3.410 1.00 1.00 3 VAL A O 2
ATOM 1302 N N . ILE A 1 4 ? -3.711 -4.507 5.039 1.00 1.00 4 ILE A N 2
ATOM 1303 C CA . ILE A 1 4 ? -3.346 -3.283 5.686 1.00 1.00 4 ILE A CA 2
ATOM 1304 C C . ILE A 1 4 ? -3.349 -3.719 7.138 1.00 1.00 4 ILE A C 2
ATOM 1305 O O . ILE A 1 4 ? -4.072 -4.665 7.457 1.00 1.00 4 ILE A O 2
ATOM 1311 N N . ASP A 1 5 ? -2.496 -3.120 7.954 1.00 1.00 5 ASP A N 2
ATOM 1312 C CA . ASP A 1 5 ? -2.326 -3.465 9.343 1.00 1.00 5 ASP A CA 2
ATOM 1313 C C . ASP A 1 5 ? -3.074 -2.414 10.148 1.00 1.00 5 ASP A C 2
ATOM 1314 O O . ASP A 1 5 ? -3.866 -2.733 11.031 1.00 1.00 5 ASP A O 2
ATOM 1320 N N . HIS A 1 6 ? -2.864 -1.147 9.808 1.00 1.00 6 HIS A N 2
ATOM 1321 C CA . HIS A 1 6 ? -3.616 -0.046 10.343 1.00 1.00 6 HIS A CA 2
ATOM 1322 C C . HIS A 1 6 ? -3.461 0.999 9.267 1.00 1.00 6 HIS A C 2
ATOM 1323 O O . HIS A 1 6 ? -2.642 0.811 8.371 1.00 1.00 6 HIS A O 2
ATOM 1332 N N . GLU A 1 7 ? -4.226 2.076 9.349 1.00 1.00 7 GLU A N 2
ATOM 1333 C CA . GLU A 1 7 ? -4.093 3.191 8.447 1.00 1.00 7 GLU A CA 2
ATOM 1334 C C . GLU A 1 7 ? -2.818 3.917 8.842 1.00 1.00 7 GLU A C 2
ATOM 1335 O O . GLU A 1 7 ? -2.597 4.127 10.039 1.00 1.00 7 GLU A O 2
ATOM 1342 N N . GLU A 1 8 ? -1.978 4.229 7.863 1.00 1.00 8 GLU A N 2
ATOM 1343 C CA . GLU A 1 8 ? -0.850 5.128 7.968 1.00 1.00 8 GLU A CA 2
ATOM 1344 C C . GLU A 1 8 ? -0.514 5.427 6.514 1.00 1.00 8 GLU A C 2
ATOM 1345 O O . GLU A 1 8 ? 0.637 5.557 6.100 1.00 1.00 8 GLU A O 2
ATOM 1352 N N . CYS A 1 9 ? -1.541 5.531 5.680 1.00 1.00 9 CYS A N 2
ATOM 1353 C CA . CYS A 1 9 ? -1.282 6.010 4.357 1.00 1.00 9 CYS A CA 2
ATOM 1354 C C . CYS A 1 9 ? -1.721 7.458 4.351 1.00 1.00 9 CYS A C 2
ATOM 1355 O O . CYS A 1 9 ? -2.686 7.817 3.687 1.00 1.00 9 CYS A O 2
ATOM 1359 N N . ILE A 1 10 ? -1.008 8.276 5.108 1.00 1.00 10 ILE A N 2
ATOM 1360 C CA . ILE A 1 10 ? -1.291 9.687 5.187 1.00 1.00 10 ILE A CA 2
ATOM 1361 C C . ILE A 1 10 ? -0.647 10.266 3.937 1.00 1.00 10 ILE A C 2
ATOM 1362 O O . ILE A 1 10 ? 0.545 10.562 3.887 1.00 1.00 10 ILE A O 2
ATOM 1368 N N . GLY A 1 11 ? -1.433 10.256 2.872 1.00 1.00 11 GLY A N 2
ATOM 1369 C CA . GLY A 1 11 ? -1.089 10.694 1.548 1.00 1.00 11 GLY A CA 2
ATOM 1370 C C . GLY A 1 11 ? -0.168 9.690 0.878 1.00 1.00 11 GLY A C 2
ATOM 1371 O O . GLY A 1 11 ? -0.581 8.889 0.042 1.00 1.00 11 GLY A O 2
ATOM 1373 N N . CYS A 1 12 ? 1.141 9.589 1.146 1.00 1.00 12 CYS A N 2
ATOM 1374 C CA . CYS A 1 12 ? 2.039 10.577 0.532 1.00 1.00 12 CYS A CA 2
ATOM 1375 C C . CYS A 1 12 ? 2.446 10.144 -0.914 1.00 1.00 12 CYS A C 2
ATOM 1376 O O . CYS A 1 12 ? 3.637 10.130 -1.263 1.00 1.00 12 CYS A O 2
ATOM 1380 N N . GLU A 1 13 ? 1.389 9.818 -1.639 1.00 1.00 13 GLU A N 2
ATOM 1381 C CA . GLU A 1 13 ? 1.349 9.445 -3.086 1.00 1.00 13 GLU A CA 2
ATOM 1382 C C . GLU A 1 13 ? 2.587 8.577 -3.633 1.00 1.00 13 GLU A C 2
ATOM 1383 O O . GLU A 1 13 ? 2.543 7.948 -4.677 1.00 1.00 13 GLU A O 2
ATOM 1390 N N . SER A 1 14 ? 3.696 8.518 -2.960 1.00 1.00 14 SER A N 2
ATOM 1391 C CA . SER A 1 14 ? 4.890 7.707 -3.419 1.00 1.00 14 SER A CA 2
ATOM 1392 C C . SER A 1 14 ? 4.478 6.270 -3.906 1.00 1.00 14 SER A C 2
ATOM 1393 O O . SER A 1 14 ? 4.612 5.901 -5.101 1.00 1.00 14 SER A O 2
ATOM 1398 N N . CYS A 1 15 ? 4.293 5.284 -2.986 1.00 1.00 15 CYS A N 2
ATOM 1399 C CA . CYS A 1 15 ? 4.340 3.857 -3.188 1.00 1.00 15 CYS A CA 2
ATOM 1400 C C . CYS A 1 15 ? 2.993 3.375 -3.736 1.00 1.00 15 CYS A C 2
ATOM 1401 O O . CYS A 1 15 ? 2.870 2.282 -4.286 1.00 1.00 15 CYS A O 2
ATOM 1405 N N . VAL A 1 16 ? 2.000 4.255 -3.623 1.00 1.00 16 VAL A N 2
ATOM 1406 C CA . VAL A 1 16 ? 0.665 4.070 -4.152 1.00 1.00 16 VAL A CA 2
ATOM 1407 C C . VAL A 1 16 ? 0.737 4.335 -5.654 1.00 1.00 16 VAL A C 2
ATOM 1408 O O . VAL A 1 16 ? 0.197 3.572 -6.448 1.00 1.00 16 VAL A O 2
ATOM 1413 N N . GLU A 1 17 ? 1.469 5.367 -6.070 1.00 1.00 17 GLU A N 2
ATOM 1414 C CA . GLU A 1 17 ? 1.573 5.729 -7.471 1.00 1.00 17 GLU A CA 2
ATOM 1415 C C . GLU A 1 17 ? 2.531 4.754 -8.152 1.00 1.00 17 GLU A C 2
ATOM 1416 O O . GLU A 1 17 ? 2.452 4.512 -9.352 1.00 1.00 17 GLU A O 2
ATOM 1423 N N . LEU A 1 18 ? 3.369 4.098 -7.357 1.00 1.00 18 LEU A N 2
ATOM 1424 C CA . LEU A 1 18 ? 4.210 3.026 -7.843 1.00 1.00 18 LEU A CA 2
ATOM 1425 C C . LEU A 1 18 ? 3.425 1.714 -7.907 1.00 1.00 18 LEU A C 2
ATOM 1426 O O . LEU A 1 18 ? 3.960 0.706 -8.364 1.00 1.00 18 LEU A O 2
ATOM 1432 N N . CYS A 1 19 ? 2.160 1.702 -7.494 1.00 1.00 19 CYS A N 2
ATOM 1433 C CA . CYS A 1 19 ? 1.276 0.585 -7.731 1.00 1.00 19 CYS A CA 2
ATOM 1434 C C . CYS A 1 19 ? -0.023 1.115 -8.357 1.00 1.00 19 CYS A C 2
ATOM 1435 O O . CYS A 1 19 ? -1.068 1.021 -7.720 1.00 1.00 19 CYS A O 2
ATOM 1439 N N . PRO A 1 20 ? -0.024 1.697 -9.564 1.00 1.00 20 PRO A N 2
ATOM 1440 C CA . PRO A 1 20 ? -0.965 2.776 -9.877 1.00 1.00 20 PRO A CA 2
ATOM 1441 C C . PRO A 1 20 ? -2.333 2.255 -10.311 1.00 1.00 20 PRO A C 2
ATOM 1442 O O . PRO A 1 20 ? -3.295 3.011 -10.409 1.00 1.00 20 PRO A O 2
ATOM 1446 N N . GLU A 1 21 ? -2.404 0.956 -10.577 1.00 1.00 21 GLU A N 2
ATOM 1447 C CA . GLU A 1 21 ? -3.618 0.254 -10.929 1.00 1.00 21 GLU A CA 2
ATOM 1448 C C . GLU A 1 21 ? -3.609 -0.994 -10.062 1.00 1.00 21 GLU A C 2
ATOM 1449 O O . GLU A 1 21 ? -3.891 -2.101 -10.511 1.00 1.00 21 GLU A O 2
ATOM 1456 N N . VAL A 1 22 ? -3.174 -0.826 -8.820 1.00 1.00 22 VAL A N 2
ATOM 1457 C CA . VAL A 1 22 ? -3.110 -1.907 -7.856 1.00 1.00 22 VAL A CA 2
ATOM 1458 C C . VAL A 1 22 ? -3.658 -1.281 -6.588 1.00 1.00 22 VAL A C 2
ATOM 1459 O O . VAL A 1 22 ? -4.637 -1.745 -6.009 1.00 1.00 22 VAL A O 2
ATOM 1464 N N . PHE A 1 23 ? -3.062 -0.152 -6.229 1.00 1.00 23 PHE A N 2
ATOM 1465 C CA . PHE A 1 23 ? -3.640 0.840 -5.364 1.00 1.00 23 PHE A CA 2
ATOM 1466 C C . PHE A 1 23 ? -4.185 1.851 -6.360 1.00 1.00 23 PHE A C 2
ATOM 1467 O O . PHE A 1 23 ? -3.966 1.687 -7.561 1.00 1.00 23 PHE A O 2
ATOM 1476 N N . ALA A 1 24 ? -4.887 2.874 -5.905 1.00 1.00 24 ALA A N 2
ATOM 1477 C CA . ALA A 1 24 ? -5.170 4.045 -6.690 1.00 1.00 24 ALA A CA 2
ATOM 1478 C C . ALA A 1 24 ? -5.119 5.133 -5.644 1.00 1.00 24 ALA A C 2
ATOM 1479 O O . ALA A 1 24 ? -5.411 4.856 -4.480 1.00 1.00 24 ALA A O 2
ATOM 1482 N N . MET A 1 25 ? -4.777 6.367 -5.995 1.00 1.00 25 MET A N 2
ATOM 1483 C CA . MET A 1 25 ? -4.677 7.415 -4.997 1.00 1.00 25 MET A CA 2
ATOM 1484 C C . MET A 1 25 ? -6.057 8.052 -4.835 1.00 1.00 25 MET A C 2
ATOM 1485 O O . MET A 1 25 ? -6.247 9.260 -4.929 1.00 1.00 25 MET A O 2
ATOM 1491 N N . ILE A 1 26 ? -7.031 7.199 -4.550 1.00 1.00 26 ILE A N 2
ATOM 1492 C CA . ILE A 1 26 ? -8.242 7.594 -3.885 1.00 1.00 26 ILE A CA 2
ATOM 1493 C C . ILE A 1 26 ? -7.781 7.529 -2.443 1.00 1.00 26 ILE A C 2
ATOM 1494 O O . ILE A 1 26 ? -7.680 6.447 -1.868 1.00 1.00 26 ILE A O 2
ATOM 1500 N N . ASP A 1 27 ? -7.307 8.613 -1.992 1.00 1.00 27 ASP A N 2
ATOM 1501 C CA . ASP A 1 27 ? -6.703 8.714 -0.669 1.00 1.00 27 ASP A CA 2
ATOM 1502 C C . ASP A 1 27 ? -7.717 9.357 0.278 1.00 1.00 27 ASP A C 2
ATOM 1503 O O . ASP A 1 27 ? -8.105 10.518 0.090 1.00 1.00 27 ASP A O 2
ATOM 1509 N N . GLY A 1 28 ? -8.104 8.548 1.255 1.00 1.00 28 GLY A N 2
ATOM 1510 C CA . GLY A 1 28 ? -9.059 8.923 2.312 1.00 1.00 28 GLY A CA 2
ATOM 1511 C C . GLY A 1 28 ? -8.271 9.514 3.481 1.00 1.00 28 GLY A C 2
ATOM 1512 O O . GLY A 1 28 ? -8.670 9.349 4.638 1.00 1.00 28 GLY A O 2
ATOM 1514 N N . GLU A 1 29 ? -7.216 10.133 3.018 1.00 1.00 29 GLU A N 2
ATOM 1515 C CA . GLU A 1 29 ? -6.180 10.887 3.734 1.00 1.00 29 GLU A CA 2
ATOM 1516 C C . GLU A 1 29 ? -5.512 10.069 4.873 1.00 1.00 29 GLU A C 2
ATOM 1517 O O . GLU A 1 29 ? -4.601 10.419 5.576 1.00 1.00 29 GLU A O 2
ATOM 1524 N N . GLU A 1 30 ? -5.848 8.948 5.186 1.00 1.00 30 GLU A N 2
ATOM 1525 C CA . GLU A 1 30 ? -4.928 8.292 6.111 1.00 1.00 30 GLU A CA 2
ATOM 1526 C C . GLU A 1 30 ? -4.868 6.845 5.676 1.00 1.00 30 GLU A C 2
ATOM 1527 O O . GLU A 1 30 ? -4.255 6.004 6.323 1.00 1.00 30 GLU A O 2
ATOM 1534 N N . LYS A 1 31 ? -5.522 6.654 4.562 1.00 1.00 31 LYS A N 2
ATOM 1535 C CA . LYS A 1 31 ? -5.599 5.390 3.842 1.00 1.00 31 LYS A CA 2
ATOM 1536 C C . LYS A 1 31 ? -5.752 5.752 2.386 1.00 1.00 31 LYS A C 2
ATOM 1537 O O . LYS A 1 31 ? -6.284 6.834 2.081 1.00 1.00 31 LYS A O 2
ATOM 1547 N N . ALA A 1 32 ? -5.098 5.098 1.466 1.00 1.00 32 ALA A N 2
ATOM 1548 C CA . ALA A 1 32 ? -5.398 5.225 0.069 1.00 1.00 32 ALA A CA 2
ATOM 1549 C C . ALA A 1 32 ? -5.995 3.876 -0.273 1.00 1.00 32 ALA A C 2
ATOM 1550 O O . ALA A 1 32 ? -5.655 2.888 0.380 1.00 1.00 32 ALA A O 2
ATOM 1553 N N . MET A 1 33 ? -6.920 3.857 -1.222 1.00 1.00 33 MET A N 2
ATOM 1554 C CA . MET A 1 33 ? -7.597 2.668 -1.688 1.00 1.00 33 MET A CA 2
ATOM 1555 C C . MET A 1 33 ? -6.596 1.756 -2.383 1.00 1.00 33 MET A C 2
ATOM 1556 O O . MET A 1 33 ? -5.891 2.175 -3.299 1.00 1.00 33 MET A O 2
ATOM 1562 N N . VAL A 1 34 ? -6.545 0.503 -1.953 1.00 1.00 34 VAL A N 2
ATOM 1563 C CA . VAL A 1 34 ? -5.854 -0.527 -2.678 1.00 1.00 34 VAL A CA 2
ATOM 1564 C C . VAL A 1 34 ? -6.967 -1.246 -3.422 1.00 1.00 34 VAL A C 2
ATOM 1565 O O . VAL A 1 34 ? -7.695 -2.036 -2.826 1.00 1.00 34 VAL A O 2
ATOM 1570 N N . THR A 1 35 ? -7.157 -0.881 -4.680 1.00 1.00 35 THR A N 2
ATOM 1571 C CA . THR A 1 35 ? -8.148 -1.338 -5.608 1.00 1.00 35 THR A CA 2
ATOM 1572 C C . THR A 1 35 ? -8.088 -2.845 -5.843 1.00 1.00 35 THR A C 2
ATOM 1573 O O . THR A 1 35 ? -9.115 -3.520 -5.872 1.00 1.00 35 THR A O 2
ATOM 1579 N N . ALA A 1 36 ? -6.880 -3.375 -6.000 1.00 1.00 36 ALA A N 2
ATOM 1580 C CA . ALA A 1 36 ? -6.679 -4.783 -6.218 1.00 1.00 36 ALA A CA 2
ATOM 1581 C C . ALA A 1 36 ? -5.645 -5.243 -5.198 1.00 1.00 36 ALA A C 2
ATOM 1582 O O . ALA A 1 36 ? -4.450 -5.277 -5.494 1.00 1.00 36 ALA A O 2
ATOM 1585 N N . PRO A 1 37 ? -6.069 -5.606 -3.985 1.00 1.00 37 PRO A N 2
ATOM 1586 C CA . PRO A 1 37 ? -5.201 -5.938 -2.865 1.00 1.00 37 PRO A CA 2
ATOM 1587 C C . PRO A 1 37 ? -4.700 -7.379 -2.994 1.00 1.00 37 PRO A C 2
ATOM 1588 O O . PRO A 1 37 ? -4.833 -8.204 -2.091 1.00 1.00 37 PRO A O 2
ATOM 1592 N N . ASP A 1 38 ? -4.146 -7.713 -4.149 1.00 1.00 38 ASP A N 2
ATOM 1593 C CA . ASP A 1 38 ? -3.792 -9.070 -4.481 1.00 1.00 38 ASP A CA 2
ATOM 1594 C C . ASP A 1 38 ? -2.358 -9.052 -4.971 1.00 1.00 38 ASP A C 2
ATOM 1595 O O . ASP A 1 38 ? -1.510 -9.792 -4.466 1.00 1.00 38 ASP A O 2
ATOM 1601 N N . SER A 1 39 ? -2.129 -8.193 -5.951 1.00 1.00 39 SER A N 2
ATOM 1602 C CA . SER A 1 39 ? -1.032 -8.149 -6.857 1.00 1.00 39 SER A CA 2
ATOM 1603 C C . SER A 1 39 ? 0.301 -7.774 -6.219 1.00 1.00 39 SER A C 2
ATOM 1604 O O . SER A 1 39 ? 0.414 -6.741 -5.561 1.00 1.00 39 SER A O 2
ATOM 1609 N N . THR A 1 40 ? 1.318 -8.598 -6.437 1.00 1.00 40 THR A N 2
ATOM 1610 C CA . THR A 1 40 ? 2.669 -8.517 -5.966 1.00 1.00 40 THR A CA 2
ATOM 1611 C C . THR A 1 40 ? 3.463 -7.386 -6.634 1.00 1.00 40 THR A C 2
ATOM 1612 O O . THR A 1 40 ? 4.515 -7.598 -7.235 1.00 1.00 40 THR A O 2
ATOM 1618 N N . ALA A 1 41 ? 2.933 -6.173 -6.549 1.00 1.00 41 ALA A N 2
ATOM 1619 C CA . ALA A 1 41 ? 3.596 -4.977 -6.988 1.00 1.00 41 ALA A CA 2
ATOM 1620 C C . ALA A 1 41 ? 4.568 -4.650 -5.873 1.00 1.00 41 ALA A C 2
ATOM 1621 O O . ALA A 1 41 ? 4.158 -4.333 -4.760 1.00 1.00 41 ALA A O 2
ATOM 1624 N N . GLU A 1 42 ? 5.862 -4.794 -6.145 1.00 1.00 42 GLU A N 2
ATOM 1625 C CA . GLU A 1 42 ? 6.905 -4.893 -5.136 1.00 1.00 42 GLU A CA 2
ATOM 1626 C C . GLU A 1 42 ? 7.102 -3.569 -4.407 1.00 1.00 42 GLU A C 2
ATOM 1627 O O . GLU A 1 42 ? 7.659 -3.528 -3.315 1.00 1.00 42 GLU A O 2
ATOM 1634 N N . CYS A 1 43 ? 6.531 -2.501 -4.942 1.00 1.00 43 CYS A N 2
ATOM 1635 C CA . CYS A 1 43 ? 6.365 -1.210 -4.323 1.00 1.00 43 CYS A CA 2
ATOM 1636 C C . CYS A 1 43 ? 5.551 -1.324 -3.024 1.00 1.00 43 CYS A C 2
ATOM 1637 O O . CYS A 1 43 ? 5.816 -0.609 -2.061 1.00 1.00 43 CYS A O 2
ATOM 1641 N N . ALA A 1 44 ? 4.657 -2.311 -2.918 1.00 1.00 44 ALA A N 2
ATOM 1642 C CA . ALA A 1 44 ? 3.878 -2.516 -1.710 1.00 1.00 44 ALA A CA 2
ATOM 1643 C C . ALA A 1 44 ? 4.701 -3.324 -0.708 1.00 1.00 44 ALA A C 2
ATOM 1644 O O . ALA A 1 44 ? 4.434 -3.311 0.489 1.00 1.00 44 ALA A O 2
ATOM 1647 N N . GLN A 1 45 ? 5.758 -3.978 -1.180 1.00 1.00 45 GLN A N 2
ATOM 1648 C CA . GLN A 1 45 ? 6.657 -4.709 -0.313 1.00 1.00 45 GLN A CA 2
ATOM 1649 C C . GLN A 1 45 ? 7.674 -3.709 0.232 1.00 1.00 45 GLN A C 2
ATOM 1650 O O . GLN A 1 45 ? 8.123 -3.821 1.368 1.00 1.00 45 GLN A O 2
ATOM 1659 N N . ASP A 1 46 ? 7.955 -2.677 -0.565 1.00 1.00 46 ASP A N 2
ATOM 1660 C CA . ASP A 1 46 ? 8.690 -1.496 -0.160 1.00 1.00 46 ASP A CA 2
ATOM 1661 C C . ASP A 1 46 ? 7.874 -0.796 0.928 1.00 1.00 46 ASP A C 2
ATOM 1662 O O . ASP A 1 46 ? 8.411 -0.507 1.995 1.00 1.00 46 ASP A O 2
ATOM 1668 N N . ALA A 1 47 ? 6.571 -0.609 0.674 1.00 1.00 47 ALA A N 2
ATOM 1669 C CA . ALA A 1 47 ? 5.613 0.104 1.510 1.00 1.00 47 ALA A CA 2
ATOM 1670 C C . ALA A 1 47 ? 5.601 -0.388 2.949 1.00 1.00 47 ALA A C 2
ATOM 1671 O O . ALA A 1 47 ? 5.497 0.430 3.862 1.00 1.00 47 ALA A O 2
ATOM 1674 N N . ILE A 1 48 ? 5.817 -1.690 3.135 1.00 1.00 48 ILE A N 2
ATOM 1675 C CA . ILE A 1 48 ? 5.968 -2.391 4.400 1.00 1.00 48 ILE A CA 2
ATOM 1676 C C . ILE A 1 48 ? 7.018 -1.708 5.287 1.00 1.00 48 ILE A C 2
ATOM 1677 O O . ILE A 1 48 ? 6.849 -1.629 6.504 1.00 1.00 48 ILE A O 2
ATOM 1683 N N . ASP A 1 49 ? 8.086 -1.164 4.707 1.00 1.00 49 ASP A N 2
ATOM 1684 C CA . ASP A 1 49 ? 9.061 -0.448 5.493 1.00 1.00 49 ASP A CA 2
ATOM 1685 C C . ASP A 1 49 ? 9.205 0.945 4.906 1.00 1.00 49 ASP A C 2
ATOM 1686 O O . ASP A 1 49 ? 10.263 1.559 4.997 1.00 1.00 49 ASP A O 2
ATOM 1692 N N . ALA A 1 50 ? 8.128 1.448 4.317 1.00 1.00 50 ALA A N 2
ATOM 1693 C CA . ALA A 1 50 ? 8.050 2.825 3.885 1.00 1.00 50 ALA A CA 2
ATOM 1694 C C . ALA A 1 50 ? 7.074 3.518 4.822 1.00 1.00 50 ALA A C 2
ATOM 1695 O O . ALA A 1 50 ? 7.328 4.634 5.278 1.00 1.00 50 ALA A O 2
ATOM 1698 N N . CYS A 1 51 ? 6.000 2.811 5.167 1.00 1.00 51 CYS A N 2
ATOM 1699 C CA . CYS A 1 51 ? 5.317 2.990 6.416 1.00 1.00 51 CYS A CA 2
ATOM 1700 C C . CYS A 1 51 ? 5.717 1.792 7.262 1.00 1.00 51 CYS A C 2
ATOM 1701 O O . CYS A 1 51 ? 5.148 0.709 7.131 1.00 1.00 51 CYS A O 2
ATOM 1705 N N . PRO A 1 52 ? 6.727 1.963 8.116 1.00 1.00 52 PRO A N 2
ATOM 1706 C CA . PRO A 1 52 ? 7.735 0.950 8.423 1.00 1.00 52 PRO A CA 2
ATOM 1707 C C . PRO A 1 52 ? 7.291 0.035 9.557 1.00 1.00 52 PRO A C 2
ATOM 1708 O O . PRO A 1 52 ? 8.090 -0.618 10.216 1.00 1.00 52 PRO A O 2
ATOM 1712 N N . VAL A 1 53 ? 5.988 0.010 9.776 1.00 1.00 53 VAL A N 2
ATOM 1713 C CA . VAL A 1 53 ? 5.331 -0.783 10.784 1.00 1.00 53 VAL A CA 2
ATOM 1714 C C . VAL A 1 53 ? 4.441 -1.765 10.038 1.00 1.00 53 VAL A C 2
ATOM 1715 O O . VAL A 1 53 ? 3.482 -2.287 10.598 1.00 1.00 53 VAL A O 2
ATOM 1720 N N . GLU A 1 54 ? 4.788 -1.983 8.761 1.00 1.00 54 GLU A N 2
ATOM 1721 C CA . GLU A 1 54 ? 4.160 -2.892 7.815 1.00 1.00 54 GLU A CA 2
ATOM 1722 C C . GLU A 1 54 ? 2.719 -2.448 7.618 1.00 1.00 54 GLU A C 2
ATOM 1723 O O . GLU A 1 54 ? 1.807 -3.273 7.587 1.00 1.00 54 GLU A O 2
ATOM 1730 N N . ALA A 1 55 ? 2.530 -1.131 7.513 1.00 1.00 55 ALA A N 2
ATOM 1731 C CA . ALA A 1 55 ? 1.249 -0.512 7.799 1.00 1.00 55 ALA A CA 2
ATOM 1732 C C . ALA A 1 55 ? 0.262 -0.850 6.697 1.00 1.00 55 ALA A C 2
ATOM 1733 O O . ALA A 1 55 ? -0.892 -1.176 6.972 1.00 1.00 55 ALA A O 2
ATOM 1736 N N . ILE A 1 56 ? 0.748 -0.880 5.466 1.00 1.00 56 ILE A N 2
ATOM 1737 C CA . ILE A 1 56 ? 0.090 -1.585 4.402 1.00 1.00 56 ILE A CA 2
ATOM 1738 C C . ILE A 1 56 ? 1.049 -2.747 4.211 1.00 1.00 56 ILE A C 2
ATOM 1739 O O . ILE A 1 56 ? 2.256 -2.576 4.391 1.00 1.00 56 ILE A O 2
ATOM 1745 N N . SER A 1 57 ? 0.521 -3.946 4.031 1.00 1.00 57 SER A N 2
ATOM 1746 C CA . SER A 1 57 ? 1.266 -5.162 4.192 1.00 1.00 57 SER A CA 2
ATOM 1747 C C . SER A 1 57 ? 1.038 -6.013 2.944 1.00 1.00 57 SER A C 2
ATOM 1748 O O . SER A 1 57 ? 0.113 -5.736 2.180 1.00 1.00 57 SER A O 2
ATOM 1753 N N . LYS A 1 58 ? 1.842 -7.048 2.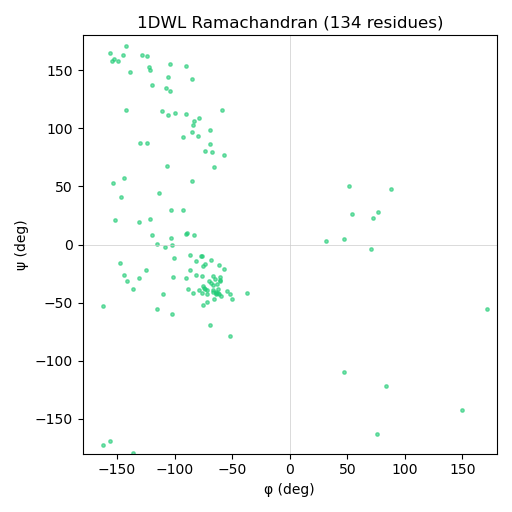734 1.00 1.00 58 LYS A N 2
ATOM 1754 C CA . LYS A 1 58 ? 1.530 -8.082 1.785 1.00 1.00 58 LYS A CA 2
ATOM 1755 C C . LYS A 1 58 ? 1.268 -9.277 2.676 1.00 1.00 58 LYS A C 2
ATOM 1756 O O . LYS A 1 58 ? 1.428 -9.156 3.893 1.00 1.00 58 LYS A O 2
ATOM 1766 N N . GLU A 1 59 ? 0.869 -10.382 2.072 1.00 1.00 59 GLU A N 2
ATOM 1767 C CA . GLU A 1 59 ? 0.350 -11.619 2.564 1.00 1.00 59 GLU A CA 2
ATOM 1768 C C . GLU A 1 59 ? 0.084 -12.162 1.162 1.00 1.00 59 GLU A C 2
ATOM 1769 O O . GLU A 1 59 ? -0.742 -13.058 0.915 1.00 1.00 59 GLU A O 2
ATOM 1777 N N . ALA B 2 1 ? 1.262 22.623 12.908 1.00 1.00 1 ALA B N 2
ATOM 1778 C CA . ALA B 2 1 ? 0.825 21.816 14.042 1.00 1.00 1 ALA B CA 2
ATOM 1779 C C . ALA B 2 1 ? 2.150 21.537 14.712 1.00 1.00 1 ALA B C 2
ATOM 1780 O O . ALA B 2 1 ? 3.056 22.311 14.426 1.00 1.00 1 ALA B O 2
ATOM 1785 N N . ASP B 2 2 ? 2.326 20.470 15.482 1.00 1.00 2 ASP B N 2
ATOM 1786 C CA . ASP B 2 2 ? 3.600 19.895 15.825 1.00 1.00 2 ASP B CA 2
ATOM 1787 C C . ASP B 2 2 ? 3.182 18.441 15.826 1.00 1.00 2 ASP B C 2
ATOM 1788 O O . ASP B 2 2 ? 1.971 18.210 15.818 1.00 1.00 2 ASP B O 2
ATOM 1794 N N . GLY B 2 3 ? 4.122 17.506 15.806 1.00 1.00 3 GLY B N 2
ATOM 1795 C CA . GLY B 2 3 ? 3.800 16.108 15.954 1.00 1.00 3 GLY B CA 2
ATOM 1796 C C . GLY B 2 3 ? 4.544 15.317 14.897 1.00 1.00 3 GLY B C 2
ATOM 1797 O O . GLY B 2 3 ? 4.188 15.367 13.724 1.00 1.00 3 GLY B O 2
ATOM 1799 N N . ALA B 2 4 ? 5.552 14.541 15.306 1.00 1.00 4 ALA B N 2
ATOM 1800 C CA . ALA B 2 4 ? 6.415 13.811 14.378 1.00 1.00 4 ALA B CA 2
ATOM 1801 C C . ALA B 2 4 ? 5.692 12.586 13.829 1.00 1.00 4 ALA B C 2
ATOM 1802 O O . ALA B 2 4 ? 6.151 11.939 12.894 1.00 1.00 4 ALA B O 2
ATOM 1805 N N . ALA B 2 5 ? 4.497 12.330 14.358 1.00 1.00 5 ALA B N 2
ATOM 1806 C CA . ALA B 2 5 ? 3.571 11.311 13.909 1.00 1.00 5 ALA B CA 2
ATOM 1807 C C . ALA B 2 5 ? 3.158 11.587 12.466 1.00 1.00 5 ALA B C 2
ATOM 1808 O O . ALA B 2 5 ? 2.856 10.669 11.715 1.00 1.00 5 ALA B O 2
ATOM 1811 N N . LEU B 2 6 ? 3.240 12.843 12.032 1.00 1.00 6 LEU B N 2
ATOM 1812 C CA . LEU B 2 6 ? 2.886 13.198 10.677 1.00 1.00 6 LEU B CA 2
ATOM 1813 C C . LEU B 2 6 ? 4.041 12.867 9.736 1.00 1.00 6 LEU B C 2
ATOM 1814 O O . LEU B 2 6 ? 3.898 12.958 8.522 1.00 1.00 6 LEU B O 2
ATOM 1820 N N . TYR B 2 7 ? 5.196 12.444 10.247 1.00 1.00 7 TYR B N 2
ATOM 1821 C CA . TYR B 2 7 ? 6.259 12.072 9.346 1.00 1.00 7 TYR B CA 2
ATOM 1822 C C . TYR B 2 7 ? 6.223 10.558 9.203 1.00 1.00 7 TYR B C 2
ATOM 1823 O O . TYR B 2 7 ? 6.927 10.022 8.356 1.00 1.00 7 TYR B O 2
ATOM 1834 N N . LYS B 2 8 ? 5.376 9.863 9.969 1.00 1.00 8 LYS B N 2
ATOM 1835 C CA . LYS B 2 8 ? 5.341 8.406 10.012 1.00 1.00 8 LYS B CA 2
ATOM 1836 C C . LYS B 2 8 ? 4.950 7.845 8.656 1.00 1.00 8 LYS B C 2
ATOM 1837 O O . LYS B 2 8 ? 5.503 6.830 8.237 1.00 1.00 8 LYS B O 2
ATOM 1847 N N . SER B 2 9 ? 4.129 8.584 7.916 1.00 1.00 9 SER B N 2
ATOM 1848 C CA . SER B 2 9 ? 3.721 8.350 6.566 1.00 1.00 9 SER B CA 2
ATOM 1849 C C . SER B 2 9 ? 4.905 8.277 5.598 1.00 1.00 9 SER B C 2
ATOM 1850 O O . SER B 2 9 ? 4.808 7.705 4.514 1.00 1.00 9 SER B O 2
ATOM 1855 N N . CYS B 2 10 ? 6.029 8.877 5.965 1.00 1.00 10 CYS B N 2
ATOM 1856 C CA . CYS B 2 10 ? 7.088 9.139 5.029 1.00 1.00 10 CYS B CA 2
ATOM 1857 C C . CYS B 2 10 ? 8.370 8.496 5.534 1.00 1.00 10 CYS B C 2
ATOM 1858 O O . CYS B 2 10 ? 9.393 8.518 4.853 1.00 1.00 10 CYS B O 2
ATOM 1862 N N . ILE B 2 11 ? 8.349 7.967 6.759 1.00 1.00 11 ILE B N 2
ATOM 1863 C CA . ILE B 2 11 ? 9.570 7.948 7.550 1.00 1.00 11 ILE B CA 2
ATOM 1864 C C . ILE B 2 11 ? 10.413 6.756 7.115 1.00 1.00 11 ILE B C 2
ATOM 1865 O O . ILE B 2 11 ? 11.642 6.835 7.036 1.00 1.00 11 ILE B O 2
ATOM 1871 N N . GLY B 2 12 ? 9.720 5.701 6.696 1.00 1.00 12 GLY B N 2
ATOM 1872 C CA . GLY B 2 12 ? 10.319 4.479 6.239 1.00 1.00 12 GLY B CA 2
ATOM 1873 C C . GLY B 2 12 ? 10.915 4.727 4.872 1.00 1.00 12 GLY B C 2
ATOM 1874 O O . GLY B 2 12 ? 12.009 4.249 4.585 1.00 1.00 12 GLY B O 2
ATOM 1876 N N . CYS B 2 13 ? 10.223 5.546 4.084 1.00 1.00 13 CYS B N 2
ATOM 1877 C CA . CYS B 2 13 ? 10.580 5.827 2.710 1.00 1.00 13 CYS B CA 2
ATOM 1878 C C . CYS B 2 13 ? 11.799 6.732 2.701 1.00 1.00 13 CYS B C 2
ATOM 1879 O O . CYS B 2 13 ? 12.600 6.652 1.776 1.00 1.00 13 CYS B O 2
ATOM 1883 N N . HIS B 2 14 ? 11.979 7.537 3.749 1.00 1.00 14 HIS B N 2
ATOM 1884 C CA . HIS B 2 14 ? 13.241 8.216 3.956 1.00 1.00 14 HIS B CA 2
ATOM 1885 C C . HIS B 2 14 ? 14.275 7.166 4.333 1.00 1.00 14 HIS B C 2
ATOM 1886 O O . HIS B 2 14 ? 15.232 6.929 3.588 1.00 1.00 14 HIS B O 2
ATOM 1895 N N . GLY B 2 15 ? 13.924 6.526 5.504 1.00 1.00 15 GLY B N 2
ATOM 1896 C CA . GLY B 2 15 ? 15.061 5.724 5.967 1.00 1.00 15 GLY B CA 2
ATOM 1897 C C . GLY B 2 15 ? 14.692 4.941 7.238 1.00 1.00 15 GLY B C 2
ATOM 1898 O O . GLY B 2 15 ? 15.198 5.236 8.323 1.00 1.00 15 GLY B O 2
ATOM 1900 N N . ALA B 2 16 ? 13.824 3.993 7.006 1.00 1.00 16 ALA B N 2
ATOM 1901 C CA . ALA B 2 16 ? 13.292 3.026 7.996 1.00 1.00 16 ALA B CA 2
ATOM 1902 C C . ALA B 2 16 ? 13.124 3.598 9.500 1.00 1.00 16 ALA B C 2
ATOM 1903 O O . ALA B 2 16 ? 12.645 2.903 10.403 1.00 1.00 16 ALA B O 2
ATOM 1906 N N . ASP B 2 17 ? 13.519 4.862 9.780 1.00 1.00 17 ASP B N 2
ATOM 1907 C CA . ASP B 2 17 ? 13.311 5.534 11.156 1.00 1.00 17 ASP B CA 2
ATOM 1908 C C . ASP B 2 17 ? 13.610 7.034 11.051 1.00 1.00 17 ASP B C 2
ATOM 1909 O O . ASP B 2 17 ? 13.151 7.846 11.874 1.00 1.00 17 ASP B O 2
ATOM 1915 N N . GLY B 2 18 ? 13.988 7.270 9.811 1.00 1.00 18 GLY B N 2
ATOM 1916 C CA . GLY B 2 18 ? 14.170 8.600 9.285 1.00 1.00 18 GLY B CA 2
ATOM 1917 C C . GLY B 2 18 ? 15.655 8.836 9.132 1.00 1.00 18 GLY B C 2
ATOM 1918 O O . GLY B 2 18 ? 16.111 9.420 8.153 1.00 1.00 18 GLY B O 2
ATOM 1920 N N . SER B 2 19 ? 16.412 8.349 10.100 1.00 1.00 19 SER B N 2
ATOM 1921 C CA . SER B 2 19 ? 17.811 8.621 10.285 1.00 1.00 19 SER B CA 2
ATOM 1922 C C . SER B 2 19 ? 18.687 7.549 9.645 1.00 1.00 19 SER B C 2
ATOM 1923 O O . SER B 2 19 ? 19.659 7.080 10.231 1.00 1.00 19 SER B O 2
ATOM 1928 N N . LYS B 2 20 ? 18.318 7.139 8.441 1.00 1.00 20 LYS B N 2
ATOM 1929 C CA . LYS B 2 20 ? 18.968 6.124 7.668 1.00 1.00 20 LYS B CA 2
ATOM 1930 C C . LYS B 2 20 ? 18.495 6.522 6.282 1.00 1.00 20 LYS B C 2
ATOM 1931 O O . LYS B 2 20 ? 17.617 7.383 6.203 1.00 1.00 20 LYS B O 2
ATOM 1941 N N . ALA B 2 21 ? 19.044 5.941 5.228 1.00 1.00 21 ALA B N 2
ATOM 1942 C CA . ALA B 2 21 ? 18.480 6.014 3.913 1.00 1.00 21 ALA B CA 2
ATOM 1943 C C . ALA B 2 21 ? 18.089 4.568 3.704 1.00 1.00 21 ALA B C 2
ATOM 1944 O O . ALA B 2 21 ? 18.941 3.703 3.902 1.00 1.00 21 ALA B O 2
ATOM 1947 N N . ALA B 2 22 ? 16.573 4.682 3.606 1.00 1.00 22 ALA B N 2
ATOM 1948 C CA . ALA B 2 22 ? 16.410 3.261 3.347 1.00 1.00 22 ALA B CA 2
ATOM 1949 C C . ALA B 2 22 ? 15.279 2.963 2.386 1.00 1.00 22 ALA B C 2
ATOM 1950 O O . ALA B 2 22 ? 14.124 3.400 2.631 1.00 1.00 22 ALA B O 2
ATOM 1953 N N . MET B 2 23 ? 15.791 2.252 1.429 1.00 1.00 23 MET B N 2
ATOM 1954 C CA . MET B 2 23 ? 15.147 1.637 0.299 1.00 1.00 23 MET B CA 2
ATOM 1955 C C . MET B 2 23 ? 13.880 2.401 -0.117 1.00 1.00 23 MET B C 2
ATOM 1956 O O . MET B 2 23 ? 12.922 1.761 -0.653 1.00 1.00 23 MET B O 2
ATOM 1962 N N . GLY B 2 24 ? 14.076 3.708 0.169 1.00 1.00 24 GLY B N 2
ATOM 1963 C CA . GLY B 2 24 ? 13.186 4.849 -0.095 1.00 1.00 24 GLY B CA 2
ATOM 1964 C C . GLY B 2 24 ? 14.084 6.045 -0.560 1.00 1.00 24 GLY B C 2
ATOM 1965 O O . GLY B 2 24 ? 14.432 6.180 -1.759 1.00 1.00 24 GLY B O 2
ATOM 1966 N N . SER B 2 25 ? 15.406 5.645 0.115 1.00 1.00 25 SER B N 2
ATOM 1967 C CA . SER B 2 25 ? 16.833 5.823 0.294 1.00 1.00 25 SER B CA 2
ATOM 1968 C C . SER B 2 25 ? 17.151 7.310 0.226 1.00 1.00 25 SER B C 2
ATOM 1969 O O . SER B 2 25 ? 17.850 7.804 -0.656 1.00 1.00 25 SER B O 2
ATOM 1974 N N . ALA B 2 26 ? 16.551 8.019 1.174 1.00 1.00 26 ALA B N 2
ATOM 1975 C CA . ALA B 2 26 ? 16.440 9.442 1.101 1.00 1.00 26 ALA B CA 2
ATOM 1976 C C . ALA B 2 26 ? 17.511 10.112 1.939 1.00 1.00 26 ALA B C 2
ATOM 1977 O O . ALA B 2 26 ? 18.479 9.491 2.369 1.00 1.00 26 ALA B O 2
ATOM 1980 N N . LYS B 2 27 ? 17.311 11.399 2.193 1.00 1.00 27 LYS B N 2
ATOM 1981 C CA . LYS B 2 27 ? 18.146 12.154 3.085 1.00 1.00 27 LYS B CA 2
ATOM 1982 C C . LYS B 2 27 ? 17.695 11.802 4.498 1.00 1.00 27 LYS B C 2
ATOM 1983 O O . LYS B 2 27 ? 16.490 11.791 4.773 1.00 1.00 27 LYS B O 2
ATOM 1993 N N . PRO B 2 28 ? 18.643 11.406 5.346 1.00 1.00 28 PRO B N 2
ATOM 1994 C CA . PRO B 2 28 ? 18.406 10.997 6.711 1.00 1.00 28 PRO B CA 2
ATOM 1995 C C . PRO B 2 28 ? 18.057 12.216 7.559 1.00 1.00 28 PRO B C 2
ATOM 1996 O O . PRO B 2 28 ? 18.823 13.172 7.664 1.00 1.00 28 PRO B O 2
ATOM 2000 N N . VAL B 2 29 ? 16.877 12.183 8.156 1.00 1.00 29 VAL B N 2
ATOM 2001 C CA . VAL B 2 29 ? 16.457 13.191 9.097 1.00 1.00 29 VAL B CA 2
ATOM 2002 C C . VAL B 2 29 ? 17.072 12.724 10.404 1.00 1.00 29 VAL B C 2
ATOM 2003 O O . VAL B 2 29 ? 16.715 11.654 10.900 1.00 1.00 29 VAL B O 2
ATOM 2008 N N . LYS B 2 30 ? 18.109 13.419 10.850 1.00 1.00 30 LYS B N 2
ATOM 2009 C CA . LYS B 2 30 ? 19.046 12.895 11.813 1.00 1.00 30 LYS B CA 2
ATOM 2010 C C . LYS B 2 30 ? 19.737 14.101 12.435 1.00 1.00 30 LYS B C 2
ATOM 2011 O O . LYS B 2 30 ? 20.960 14.175 12.502 1.00 1.00 30 LYS B O 2
ATOM 2021 N N . GLY B 2 31 ? 18.943 15.084 12.831 1.00 1.00 31 GLY B N 2
ATOM 2022 C CA . GLY B 2 31 ? 19.472 16.340 13.296 1.00 1.00 31 GLY B CA 2
ATOM 2023 C C . GLY B 2 31 ? 19.269 17.337 12.176 1.00 1.00 31 GLY B C 2
ATOM 2024 O O . GLY B 2 31 ? 20.198 18.030 11.764 1.00 1.00 31 GLY B O 2
ATOM 2026 N N . GLN B 2 32 ? 18.050 17.378 11.652 1.00 1.00 32 GLN B N 2
ATOM 2027 C CA . GLN B 2 32 ? 17.677 18.445 10.760 1.00 1.00 32 GLN B CA 2
ATOM 2028 C C . GLN B 2 32 ? 17.109 19.562 11.632 1.00 1.00 32 GLN B C 2
ATOM 2029 O O . GLN B 2 32 ? 16.984 19.404 12.846 1.00 1.00 32 GLN B O 2
ATOM 2038 N N . GLY B 2 33 ? 16.825 20.711 11.036 1.00 1.00 33 GLY B N 2
ATOM 2039 C CA . GLY B 2 33 ? 16.382 21.864 11.764 1.00 1.00 33 GLY B CA 2
ATOM 2040 C C . GLY B 2 33 ? 15.219 22.463 11.008 1.00 1.00 33 GLY B C 2
ATOM 2041 O O . GLY B 2 33 ? 15.243 22.484 9.777 1.00 1.00 33 GLY B O 2
ATOM 2043 N N . ALA B 2 34 ? 14.233 22.959 11.752 1.00 1.00 34 ALA B N 2
ATOM 2044 C CA . ALA B 2 34 ? 12.867 23.223 11.337 1.00 1.00 34 ALA B CA 2
ATOM 2045 C C . ALA B 2 34 ? 12.816 24.075 10.083 1.00 1.00 34 ALA B C 2
ATOM 2046 O O . ALA B 2 34 ? 12.177 23.714 9.102 1.00 1.00 34 ALA B O 2
ATOM 2049 N N . GLU B 2 35 ? 13.551 25.182 10.084 1.00 1.00 35 GLU B N 2
ATOM 2050 C CA . GLU B 2 35 ? 13.422 26.155 9.023 1.00 1.00 35 GLU B CA 2
ATOM 2051 C C . GLU B 2 35 ? 14.178 25.659 7.795 1.00 1.00 35 GLU B C 2
ATOM 2052 O O . GLU B 2 35 ? 13.780 25.944 6.671 1.00 1.00 35 GLU B O 2
ATOM 2059 N N . GLU B 2 36 ? 15.222 24.863 8.015 1.00 1.00 36 GLU B N 2
ATOM 2060 C CA . GLU B 2 36 ? 16.041 24.332 6.946 1.00 1.00 36 GLU B CA 2
ATOM 2061 C C . GLU B 2 36 ? 15.216 23.266 6.240 1.00 1.00 36 GLU B C 2
ATOM 2062 O O . GLU B 2 36 ? 15.093 23.303 5.015 1.00 1.00 36 GLU B O 2
ATOM 2069 N N . LEU B 2 37 ? 14.573 22.408 7.042 1.00 1.00 37 LEU B N 2
ATOM 2070 C CA . LEU B 2 37 ? 13.581 21.447 6.603 1.00 1.00 37 LEU B CA 2
ATOM 2071 C C . LEU B 2 37 ? 12.528 22.182 5.796 1.00 1.00 37 LEU B C 2
ATOM 2072 O O . LEU B 2 37 ? 12.336 21.836 4.638 1.00 1.00 37 LEU B O 2
ATOM 2078 N N . TYR B 2 38 ? 11.903 23.213 6.370 1.00 1.00 38 TYR B N 2
ATOM 2079 C CA . TYR B 2 38 ? 10.742 23.870 5.797 1.00 1.00 38 TYR B CA 2
ATOM 2080 C C . TYR B 2 38 ? 11.100 24.501 4.460 1.00 1.00 38 TYR B C 2
ATOM 2081 O O . TYR B 2 38 ? 10.330 24.372 3.511 1.00 1.00 38 TYR B O 2
ATOM 2092 N N . LYS B 2 39 ? 12.281 25.114 4.381 1.00 1.00 39 LYS B N 2
ATOM 2093 C CA . LYS B 2 39 ? 12.792 25.754 3.187 1.00 1.00 39 LYS B CA 2
ATOM 2094 C C . LYS B 2 39 ? 12.884 24.720 2.072 1.00 1.00 39 LYS B C 2
ATOM 2095 O O . LYS B 2 39 ? 12.341 24.929 0.991 1.00 1.00 39 LYS B O 2
ATOM 2105 N N . LYS B 2 40 ? 13.505 23.580 2.362 1.00 1.00 40 LYS B N 2
ATOM 2106 C CA . LYS B 2 40 ? 13.758 22.555 1.370 1.00 1.00 40 LYS B CA 2
ATOM 2107 C C . LYS B 2 40 ? 12.448 21.863 1.005 1.00 1.00 40 LYS B C 2
ATOM 2108 O O . LYS B 2 40 ? 12.188 21.588 -0.164 1.00 1.00 40 LYS B O 2
ATOM 2118 N N . MET B 2 41 ? 11.604 21.650 2.010 1.00 1.00 41 MET B N 2
ATOM 2119 C CA . MET B 2 41 ? 10.316 20.989 1.931 1.00 1.00 41 MET B CA 2
ATOM 2120 C C . MET B 2 41 ? 9.397 21.777 1.011 1.00 1.00 41 MET B C 2
ATOM 2121 O O . MET B 2 41 ? 8.896 21.243 0.023 1.00 1.00 41 MET B O 2
ATOM 2127 N N . LYS B 2 42 ? 9.230 23.066 1.306 1.00 1.00 42 LYS B N 2
ATOM 2128 C CA . LYS B 2 42 ? 8.322 23.926 0.579 1.00 1.00 42 LYS B CA 2
ATOM 2129 C C . LYS B 2 42 ? 8.941 24.212 -0.781 1.00 1.00 42 LYS B C 2
ATOM 2130 O O . LYS B 2 42 ? 8.238 24.229 -1.788 1.00 1.00 42 LYS B O 2
ATOM 2140 N N . GLY B 2 43 ? 10.268 24.347 -0.809 1.00 1.00 43 GLY B N 2
ATOM 2141 C CA . GLY B 2 43 ? 11.064 24.592 -1.990 1.00 1.00 43 GLY B CA 2
ATOM 2142 C C . GLY B 2 43 ? 10.819 23.500 -3.015 1.00 1.00 43 GLY B C 2
ATOM 2143 O O . GLY B 2 43 ? 10.631 23.804 -4.189 1.00 1.00 43 GLY B O 2
ATOM 2145 N N . TYR B 2 44 ? 10.734 22.250 -2.559 1.00 1.00 44 TYR B N 2
ATOM 2146 C CA . TYR B 2 44 ? 10.515 21.096 -3.405 1.00 1.00 44 TYR B CA 2
ATOM 2147 C C . TYR B 2 44 ? 9.156 21.219 -4.085 1.00 1.00 44 TYR B C 2
ATOM 2148 O O . TYR B 2 44 ? 9.050 20.997 -5.287 1.00 1.00 44 TYR B O 2
ATOM 2159 N N . ALA B 2 45 ? 8.137 21.661 -3.349 1.00 1.00 45 ALA B N 2
ATOM 2160 C CA . ALA B 2 45 ? 6.780 21.757 -3.860 1.00 1.00 45 ALA B CA 2
ATOM 2161 C C . ALA B 2 45 ? 6.671 22.895 -4.871 1.00 1.00 45 ALA B C 2
ATOM 2162 O O . ALA B 2 45 ? 5.775 22.906 -5.708 1.00 1.00 45 ALA B O 2
ATOM 2165 N N . ASP B 2 46 ? 7.612 23.833 -4.817 1.00 1.00 46 ASP B N 2
ATOM 2166 C CA . ASP B 2 46 ? 7.647 24.957 -5.728 1.00 1.00 46 ASP B CA 2
ATOM 2167 C C . ASP B 2 46 ? 8.579 24.640 -6.893 1.00 1.00 46 ASP B C 2
ATOM 2168 O O . ASP B 2 46 ? 8.773 25.472 -7.774 1.00 1.00 46 ASP B O 2
ATOM 2174 N N . GLY B 2 47 ? 9.182 23.450 -6.885 1.00 1.00 47 GLY B N 2
ATOM 2175 C CA . GLY B 2 47 ? 10.017 22.976 -7.970 1.00 1.00 47 GLY B CA 2
ATOM 2176 C C . GLY B 2 47 ? 11.419 23.563 -7.854 1.00 1.00 47 GLY B C 2
ATOM 2177 O O . GLY B 2 47 ? 12.185 23.573 -8.811 1.00 1.00 47 GLY B O 2
ATOM 2179 N N . SER B 2 48 ? 11.766 24.043 -6.667 1.00 1.00 48 SER B N 2
ATOM 2180 C CA . SER B 2 48 ? 12.977 24.790 -6.446 1.00 1.00 48 SER B CA 2
ATOM 2181 C C . SER B 2 48 ? 13.875 23.944 -5.548 1.00 1.00 48 SER B C 2
ATOM 2182 O O . SER B 2 48 ? 14.886 24.410 -5.023 1.00 1.00 48 SER B O 2
ATOM 2187 N N . TYR B 2 49 ? 13.494 22.687 -5.373 1.00 1.00 49 TYR B N 2
ATOM 2188 C CA . TYR B 2 49 ? 14.306 21.618 -4.881 1.00 1.00 49 TYR B CA 2
ATOM 2189 C C . TYR B 2 49 ? 13.648 20.510 -5.677 1.00 1.00 49 TYR B C 2
ATOM 2190 O O . TYR B 2 49 ? 12.512 20.718 -6.110 1.00 1.00 49 TYR B O 2
ATOM 2201 N N . GLY B 2 50 ? 14.331 19.418 -5.957 1.00 1.00 50 GLY B N 2
ATOM 2202 C CA . GLY B 2 50 ? 13.886 18.385 -6.843 1.00 1.00 50 GLY B CA 2
ATOM 2203 C C . GLY B 2 50 ? 14.990 17.376 -6.666 1.00 1.00 50 GLY B C 2
ATOM 2204 O O . GLY B 2 50 ? 15.940 17.697 -5.946 1.00 1.00 50 GLY B O 2
ATOM 2206 N N . GLY B 2 51 ? 14.873 16.212 -7.277 1.00 1.00 51 GLY B N 2
ATOM 2207 C CA . GLY B 2 51 ? 15.747 15.098 -7.070 1.00 1.00 51 GLY B CA 2
ATOM 2208 C C . GLY B 2 51 ? 15.012 13.956 -7.733 1.00 1.00 51 GLY B C 2
ATOM 2209 O O . GLY B 2 51 ? 14.334 14.196 -8.732 1.00 1.00 51 GLY B O 2
ATOM 2211 N N . GLU B 2 52 ? 15.084 12.768 -7.148 1.00 1.00 52 GLU B N 2
ATOM 2212 C CA . GLU B 2 52 ? 14.540 11.544 -7.685 1.00 1.00 52 GLU B CA 2
ATOM 2213 C C . GLU B 2 52 ? 13.027 11.587 -7.570 1.00 1.00 52 GLU B C 2
ATOM 2214 O O . GLU B 2 52 ? 12.293 11.225 -8.487 1.00 1.00 52 GLU B O 2
ATOM 2221 N N . ARG B 2 53 ? 12.519 12.024 -6.423 1.00 1.00 53 ARG B N 2
ATOM 2222 C CA . ARG B 2 53 ? 11.165 11.697 -6.042 1.00 1.00 53 ARG B CA 2
ATOM 2223 C C . ARG B 2 53 ? 10.258 12.857 -6.414 1.00 1.00 53 ARG B C 2
ATOM 2224 O O . ARG B 2 53 ? 9.355 13.232 -5.667 1.00 1.00 53 ARG B O 2
ATOM 2238 N N . LYS B 2 54 ? 10.470 13.379 -7.618 1.00 1.00 54 LYS B N 2
ATOM 2239 C CA . LYS B 2 54 ? 10.169 14.752 -7.988 1.00 1.00 54 LYS B CA 2
ATOM 2240 C C . LYS B 2 54 ? 8.692 14.926 -8.310 1.00 1.00 54 LYS B C 2
ATOM 2241 O O . LYS B 2 54 ? 8.199 16.044 -8.435 1.00 1.00 54 LYS B O 2
ATOM 2251 N N . ALA B 2 55 ? 7.960 13.821 -8.379 1.00 1.00 55 ALA B N 2
ATOM 2252 C CA . ALA B 2 55 ? 6.518 13.873 -8.495 1.00 1.00 55 ALA B CA 2
ATOM 2253 C C . ALA B 2 55 ? 5.908 13.638 -7.118 1.00 1.00 55 ALA B C 2
ATOM 2254 O O . ALA B 2 55 ? 4.808 14.093 -6.820 1.00 1.00 55 ALA B O 2
ATOM 2257 N N . MET B 2 56 ? 6.633 12.909 -6.275 1.00 1.00 56 MET B N 2
ATOM 2258 C CA . MET B 2 56 ? 6.057 12.246 -5.124 1.00 1.00 56 MET B CA 2
ATOM 2259 C C . MET B 2 56 ? 6.125 13.213 -3.963 1.00 1.00 56 MET B C 2
ATOM 2260 O O . MET B 2 56 ? 5.124 13.491 -3.308 1.00 1.00 56 MET B O 2
ATOM 2266 N N . MET B 2 57 ? 7.327 13.749 -3.759 1.00 1.00 57 MET B N 2
ATOM 2267 C CA . MET B 2 57 ? 7.706 14.565 -2.622 1.00 1.00 57 MET B CA 2
ATOM 2268 C C . MET B 2 57 ? 6.892 15.846 -2.659 1.00 1.00 57 MET B C 2
ATOM 2269 O O . MET B 2 57 ? 6.353 16.297 -1.654 1.00 1.00 57 MET B O 2
ATOM 2275 N N . THR B 2 58 ? 6.744 16.375 -3.863 1.00 1.00 58 THR B N 2
ATOM 2276 C CA . THR B 2 58 ? 5.948 17.480 -4.283 1.00 1.00 58 THR B CA 2
ATOM 2277 C C . THR B 2 58 ? 4.501 17.340 -3.812 1.00 1.00 58 THR B C 2
ATOM 2278 O O . THR B 2 58 ? 3.986 18.237 -3.153 1.00 1.00 58 THR B O 2
ATOM 2284 N N . ASN B 2 59 ? 3.884 16.186 -4.079 1.00 1.00 59 ASN B N 2
ATOM 2285 C CA . ASN B 2 59 ? 2.497 15.908 -3.732 1.00 1.00 59 ASN B CA 2
ATOM 2286 C C . ASN B 2 59 ? 2.376 15.813 -2.222 1.00 1.00 59 ASN B C 2
ATOM 2287 O O . ASN B 2 59 ? 1.487 16.434 -1.640 1.00 1.00 59 ASN B O 2
ATOM 2295 N N . ALA B 2 60 ? 3.317 15.093 -1.611 1.00 1.00 60 ALA B N 2
ATOM 2296 C CA . ALA B 2 60 ? 3.343 14.787 -0.194 1.00 1.00 60 ALA B CA 2
ATOM 2297 C C . ALA B 2 60 ? 3.390 16.080 0.616 1.00 1.00 60 ALA B C 2
ATOM 2298 O O . ALA B 2 60 ? 2.625 16.264 1.560 1.00 1.00 60 ALA B O 2
ATOM 2301 N N . VAL B 2 61 ? 4.238 17.012 0.186 1.00 1.00 61 VAL B N 2
ATOM 2302 C CA . VAL B 2 61 ? 4.383 18.305 0.823 1.00 1.00 61 VAL B CA 2
ATOM 2303 C C . VAL B 2 61 ? 3.117 19.130 0.577 1.00 1.00 61 VAL B C 2
ATOM 2304 O O . VAL B 2 61 ? 2.596 19.770 1.492 1.00 1.00 61 VAL B O 2
ATOM 2309 N N . LYS B 2 62 ? 2.600 19.088 -0.650 1.00 1.00 62 LYS B N 2
ATOM 2310 C CA . LYS B 2 62 ? 1.535 19.961 -1.099 1.00 1.00 62 LYS B CA 2
ATOM 2311 C C . LYS B 2 62 ? 0.244 19.665 -0.344 1.00 1.00 62 LYS B C 2
ATOM 2312 O O . LYS B 2 62 ? -0.516 20.586 -0.050 1.00 1.00 62 LYS B O 2
ATOM 2322 N N . LYS B 2 63 ? 0.020 18.406 0.027 1.00 1.00 63 LYS B N 2
ATOM 2323 C CA . LYS B 2 63 ? -1.219 18.018 0.677 1.00 1.00 63 LYS B CA 2
ATOM 2324 C C . LYS B 2 63 ? -1.066 18.054 2.198 1.00 1.00 63 LYS B C 2
ATOM 2325 O O . LYS B 2 63 ? -1.987 17.728 2.941 1.00 1.00 63 LYS B O 2
ATOM 2335 N N . TYR B 2 64 ? 0.027 18.472 2.691 1.00 1.00 64 TYR B N 2
ATOM 2336 C CA . TYR B 2 64 ? 0.350 18.671 4.115 1.00 1.00 64 TYR B CA 2
ATOM 2337 C C . TYR B 2 64 ? 0.329 20.192 4.398 1.00 1.00 64 TYR B C 2
ATOM 2338 O O . TYR B 2 64 ? 0.913 20.649 5.382 1.00 1.00 64 TYR B O 2
ATOM 2349 N N . SER B 2 65 ? -0.367 20.809 3.474 1.00 1.00 65 SER B N 2
ATOM 2350 C CA . SER B 2 65 ? -0.567 22.251 3.260 1.00 1.00 65 SER B CA 2
ATOM 2351 C C . SER B 2 65 ? -0.784 23.089 4.515 1.00 1.00 65 SER B C 2
ATOM 2352 O O . SER B 2 65 ? -2.076 23.197 4.911 1.00 1.00 65 SER B O 2
ATOM 2357 N N . ASP B 2 66 ? 0.676 23.467 4.704 1.00 1.00 66 ASP B N 2
ATOM 2358 C CA . ASP B 2 66 ? 1.520 24.312 5.669 1.00 1.00 66 ASP B CA 2
ATOM 2359 C C . ASP B 2 66 ? 1.016 24.076 7.124 1.00 1.00 66 ASP B C 2
ATOM 2360 O O . ASP B 2 66 ? 1.414 24.656 8.080 1.00 1.00 66 ASP B O 2
ATOM 2365 N N . GLU B 2 67 ? 0.130 23.144 7.287 1.00 1.00 67 GLU B N 2
ATOM 2366 C CA . GLU B 2 67 ? -0.401 22.725 8.611 1.00 1.00 67 GLU B CA 2
ATOM 2367 C C . GLU B 2 67 ? 0.513 21.605 9.199 1.00 1.00 67 GLU B C 2
ATOM 2368 O O . GLU B 2 67 ? 0.843 21.582 10.400 1.00 1.00 67 GLU B O 2
ATOM 2375 N N . GLU B 2 68 ? 0.912 20.645 8.338 1.00 1.00 68 GLU B N 2
ATOM 2376 C CA . GLU B 2 68 ? 1.618 19.449 8.735 1.00 1.00 68 GLU B CA 2
ATOM 2377 C C . GLU B 2 68 ? 3.086 19.602 8.358 1.00 1.00 68 GLU B C 2
ATOM 2378 O O . GLU B 2 68 ? 3.950 18.958 8.949 1.00 1.00 68 GLU B O 2
ATOM 2385 N N . LEU B 2 69 ? 3.360 20.504 7.415 1.00 1.00 69 LEU B N 2
ATOM 2386 C CA . LEU B 2 69 ? 4.710 20.832 6.995 1.00 1.00 69 LEU B CA 2
ATOM 2387 C C . LEU B 2 69 ? 5.398 21.491 8.174 1.00 1.00 69 LEU B C 2
ATOM 2388 O O . LEU B 2 69 ? 6.336 20.946 8.758 1.00 1.00 69 LEU B O 2
ATOM 2394 N N . LYS B 2 70 ? 4.819 22.591 8.642 1.00 1.00 70 LYS B N 2
ATOM 2395 C CA . LYS B 2 70 ? 5.237 23.299 9.824 1.00 1.00 70 LYS B CA 2
ATOM 2396 C C . LYS B 2 70 ? 4.488 22.636 10.975 1.00 1.00 70 LYS B C 2
ATOM 2397 O O . LYS B 2 70 ? 3.615 23.193 11.640 1.00 1.00 70 LYS B O 2
ATOM 2407 N N . ALA B 2 71 ? 4.815 21.366 11.137 1.00 1.00 71 ALA B N 2
ATOM 2408 C CA . ALA B 2 71 ? 4.568 20.533 12.275 1.00 1.00 71 ALA B CA 2
ATOM 2409 C C . ALA B 2 71 ? 5.864 19.781 12.394 1.00 1.00 71 ALA B C 2
ATOM 2410 O O . ALA B 2 71 ? 6.524 19.828 13.429 1.00 1.00 71 ALA B O 2
ATOM 2413 N N . LEU B 2 72 ? 6.249 19.157 11.285 1.00 1.00 72 LEU B N 2
ATOM 2414 C CA . LEU B 2 72 ? 7.474 18.398 11.185 1.00 1.00 72 LEU B CA 2
ATOM 2415 C C . LEU B 2 72 ? 8.611 19.398 11.200 1.00 1.00 72 LEU B C 2
ATOM 2416 O O . LEU B 2 72 ? 9.417 19.442 12.129 1.00 1.00 72 LEU B O 2
ATOM 2422 N N . ALA B 2 73 ? 8.561 20.333 10.260 1.00 1.00 73 ALA B N 2
ATOM 2423 C CA . ALA B 2 73 ? 9.481 21.435 10.125 1.00 1.00 73 ALA B CA 2
ATOM 2424 C C . ALA B 2 73 ? 9.014 22.554 11.050 1.00 1.00 73 ALA B C 2
ATOM 2425 O O . ALA B 2 73 ? 8.751 23.679 10.637 1.00 1.00 73 ALA B O 2
ATOM 2428 N N . ASP B 2 74 ? 8.907 22.201 12.322 1.00 1.00 74 ASP B N 2
ATOM 2429 C CA . ASP B 2 74 ? 8.629 23.074 13.431 1.00 1.00 74 ASP B CA 2
ATOM 2430 C C . ASP B 2 74 ? 9.214 22.330 14.620 1.00 1.00 74 ASP B C 2
ATOM 2431 O O . ASP B 2 74 ? 10.090 22.831 15.311 1.00 1.00 74 ASP B O 2
ATOM 2437 N N . TYR B 2 75 ? 8.784 21.081 14.792 1.00 1.00 75 TYR B N 2
ATOM 2438 C CA . TYR B 2 75 ? 9.125 20.277 15.950 1.00 1.00 75 TYR B CA 2
ATOM 2439 C C . TYR B 2 75 ? 10.525 19.701 15.786 1.00 1.00 75 TYR B C 2
ATOM 2440 O O . TYR B 2 75 ? 11.277 19.552 16.745 1.00 1.00 75 TYR B O 2
ATOM 2451 N N . MET B 2 76 ? 10.858 19.310 14.563 1.00 1.00 76 MET B N 2
ATOM 2452 C CA . MET B 2 76 ? 12.054 18.551 14.300 1.00 1.00 76 MET B CA 2
ATOM 2453 C C . MET B 2 76 ? 13.138 19.565 13.999 1.00 1.00 76 MET B C 2
ATOM 2454 O O . MET B 2 76 ? 13.342 20.013 12.876 1.00 1.00 76 MET B O 2
ATOM 2460 N N . SER B 2 77 ? 13.724 20.052 14.984 1.00 1.00 77 SER B N 2
ATOM 2461 C CA . SER B 2 77 ? 15.152 20.306 15.152 1.00 1.00 77 SER B CA 2
ATOM 2462 C C . SER B 2 77 ? 15.561 19.521 16.375 1.00 1.00 77 SER B C 2
ATOM 2463 O O . SER B 2 77 ? 16.108 20.055 17.336 1.00 1.00 77 SER B O 2
ATOM 2468 N N . LYS B 2 78 ? 15.261 18.250 16.278 1.00 1.00 78 LYS B N 2
ATOM 2469 C CA . LYS B 2 78 ? 15.471 17.305 17.359 1.00 1.00 78 LYS B CA 2
ATOM 2470 C C . LYS B 2 78 ? 16.035 16.004 16.813 1.00 1.00 78 LYS B C 2
ATOM 2471 O O . LYS B 2 78 ? 16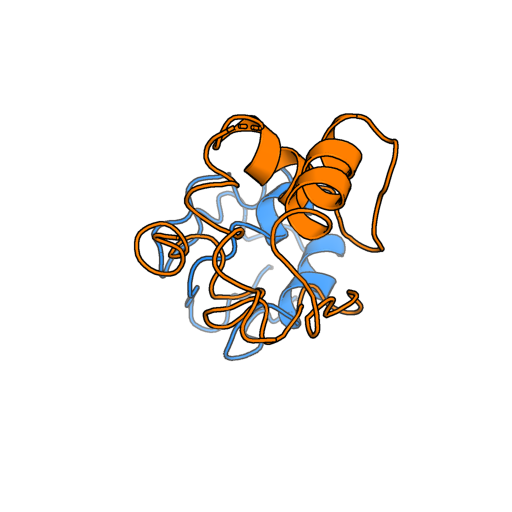.984 15.444 17.370 1.00 1.00 78 LYS B O 2
ATOM 2481 N N . LEU B 2 79 ? 14.949 15.590 15.738 1.00 1.00 79 LEU B N 2
ATOM 2482 C CA . LEU B 2 79 ? 15.493 14.664 14.811 1.00 1.00 79 LEU B CA 2
ATOM 2483 C C . LEU B 2 79 ? 15.559 15.679 13.680 1.00 1.00 79 LEU B C 2
ATOM 2484 O O . LEU B 2 79 ? 16.316 15.512 12.704 1.00 1.00 79 LEU B O 2
ATOM 2546 N N . THR A 1 1 ? -1.343 -10.841 -4.406 1.00 1.00 1 THR A N 3
ATOM 2547 C CA . THR A 1 1 ? -2.424 -10.196 -3.704 1.00 1.00 1 THR A CA 3
ATOM 2548 C C . THR A 1 1 ? -1.881 -9.227 -2.663 1.00 1.00 1 THR A C 3
ATOM 2549 O O . THR A 1 1 ? -1.673 -9.585 -1.508 1.00 1.00 1 THR A O 3
ATOM 2557 N N . ILE A 1 2 ? -1.617 -7.997 -3.081 1.00 1.00 2 ILE A N 3
ATOM 2558 C CA . ILE A 1 2 ? -1.348 -6.946 -2.137 1.00 1.00 2 ILE A CA 3
ATOM 2559 C C . ILE A 1 2 ? -2.736 -6.466 -1.767 1.00 1.00 2 ILE A C 3
ATOM 2560 O O . ILE A 1 2 ? -3.584 -6.315 -2.645 1.00 1.00 2 ILE A O 3
ATOM 2566 N N . VAL A 1 3 ? -2.995 -6.334 -0.479 1.00 1.00 3 VAL A N 3
ATOM 2567 C CA . VAL A 1 3 ? -4.222 -5.772 0.015 1.00 1.00 3 VAL A CA 3
ATOM 2568 C C . VAL A 1 3 ? -3.766 -4.698 0.982 1.00 1.00 3 VAL A C 3
ATOM 2569 O O . VAL A 1 3 ? -2.591 -4.664 1.356 1.00 1.00 3 VAL A O 3
ATOM 2574 N N . ILE A 1 4 ? -4.687 -3.837 1.377 1.00 1.00 4 ILE A N 3
ATOM 2575 C CA . ILE A 1 4 ? -4.508 -2.993 2.518 1.00 1.00 4 ILE A CA 3
ATOM 2576 C C . ILE A 1 4 ? -5.445 -3.721 3.472 1.00 1.00 4 ILE A C 3
ATOM 2577 O O . ILE A 1 4 ? -6.443 -4.262 2.994 1.00 1.00 4 ILE A O 3
ATOM 2583 N N . ASP A 1 5 ? -5.045 -3.893 4.723 1.00 1.00 5 ASP A N 3
ATOM 2584 C CA . ASP A 1 5 ? -5.598 -4.899 5.611 1.00 1.00 5 ASP A CA 3
ATOM 2585 C C . ASP A 1 5 ? -6.915 -4.374 6.164 1.00 1.00 5 ASP A C 3
ATOM 2586 O O . ASP A 1 5 ? -7.916 -5.077 6.254 1.00 1.00 5 ASP A O 3
ATOM 2592 N N . HIS A 1 6 ? -6.906 -3.090 6.475 1.00 1.00 6 HIS A N 3
ATOM 2593 C CA . HIS A 1 6 ? -8.060 -2.245 6.508 1.00 1.00 6 HIS A CA 3
ATOM 2594 C C . HIS A 1 6 ? -7.425 -1.042 5.855 1.00 1.00 6 HIS A C 3
ATOM 2595 O O . HIS A 1 6 ? -6.204 -1.065 5.692 1.00 1.00 6 HIS A O 3
ATOM 2604 N N . GLU A 1 7 ? -8.189 -0.021 5.493 1.00 1.00 7 GLU A N 3
ATOM 2605 C CA . GLU A 1 7 ? -7.594 1.221 5.065 1.00 1.00 7 GLU A CA 3
ATOM 2606 C C . GLU A 1 7 ? -7.045 1.846 6.333 1.00 1.00 7 GLU A C 3
ATOM 2607 O O . GLU A 1 7 ? -7.760 1.953 7.333 1.00 1.00 7 GLU A O 3
ATOM 2614 N N . GLU A 1 8 ? -5.752 2.109 6.322 1.00 1.00 8 GLU A N 3
ATOM 2615 C CA . GLU A 1 8 ? -5.036 2.832 7.328 1.00 1.00 8 GLU A CA 3
ATOM 2616 C C . GLU A 1 8 ? -4.270 3.816 6.479 1.00 1.00 8 GLU A C 3
ATOM 2617 O O . GLU A 1 8 ? -3.379 3.424 5.723 1.00 1.00 8 GLU A O 3
ATOM 2624 N N . CYS A 1 9 ? -4.679 5.070 6.474 1.00 1.00 9 CYS A N 3
ATOM 2625 C CA . CYS A 1 9 ? -4.018 6.011 5.647 1.00 1.00 9 CYS A CA 3
ATOM 2626 C C . CYS A 1 9 ? -3.960 7.303 6.421 1.00 1.00 9 CYS A C 3
ATOM 2627 O O . CYS A 1 9 ? -4.972 7.737 6.959 1.00 1.00 9 CYS A O 3
ATOM 2631 N N . ILE A 1 10 ? -2.768 7.873 6.501 1.00 1.00 10 ILE A N 3
ATOM 2632 C CA . ILE A 1 10 ? -2.630 9.282 6.770 1.00 1.00 10 ILE A CA 3
ATOM 2633 C C . ILE A 1 10 ? -1.775 9.770 5.607 1.00 1.00 10 ILE A C 3
ATOM 2634 O O . ILE A 1 10 ? -0.566 9.948 5.732 1.00 1.00 10 ILE A O 3
ATOM 2640 N N . GLY A 1 11 ? -2.367 9.857 4.420 1.00 1.00 11 GLY A N 3
ATOM 2641 C CA . GLY A 1 11 ? -1.915 10.755 3.369 1.00 1.00 11 GLY A CA 3
ATOM 2642 C C . GLY A 1 11 ? -0.774 10.205 2.511 1.00 1.00 11 GLY A C 3
ATOM 2643 O O . GLY A 1 11 ? -0.802 10.346 1.292 1.00 1.00 11 GLY A O 3
ATOM 2645 N N . CYS A 1 12 ? 0.275 9.598 3.061 1.00 1.00 12 CYS A N 3
ATOM 2646 C CA . CYS A 1 12 ? 1.720 9.844 2.857 1.00 1.00 12 CYS A CA 3
ATOM 2647 C C . CYS A 1 12 ? 2.189 9.113 1.559 1.00 1.00 12 CYS A C 3
ATOM 2648 O O . CYS A 1 12 ? 3.047 8.225 1.612 1.00 1.00 12 CYS A O 3
ATOM 2652 N N . GLU A 1 13 ? 1.572 9.564 0.450 1.00 1.00 13 GLU A N 3
ATOM 2653 C CA . GLU A 1 13 ? 1.750 9.041 -0.965 1.00 1.00 13 GLU A CA 3
ATOM 2654 C C . GLU A 1 13 ? 2.419 7.572 -1.006 1.00 1.00 13 GLU A C 3
ATOM 2655 O O . GLU A 1 13 ? 1.789 6.638 -1.496 1.00 1.00 13 GLU A O 3
ATOM 2662 N N . SER A 1 14 ? 3.679 7.461 -0.482 1.00 1.00 14 SER A N 3
ATOM 2663 C CA . SER A 1 14 ? 4.598 6.185 -0.338 1.00 1.00 14 SER A CA 3
ATOM 2664 C C . SER A 1 14 ? 4.283 4.892 -1.212 1.00 1.00 14 SER A C 3
ATOM 2665 O O . SER A 1 14 ? 4.887 4.664 -2.280 1.00 1.00 14 SER A O 3
ATOM 2670 N N . CYS A 1 15 ? 3.364 4.067 -0.707 1.00 1.00 15 CYS A N 3
ATOM 2671 C CA . CYS A 1 15 ? 2.950 2.783 -1.345 1.00 1.00 15 CYS A CA 3
ATOM 2672 C C . CYS A 1 15 ? 2.539 2.994 -2.810 1.00 1.00 15 CYS A C 3
ATOM 2673 O O . CYS A 1 15 ? 2.753 2.116 -3.670 1.00 1.00 15 CYS A O 3
ATOM 2677 N N . VAL A 1 16 ? 2.030 4.152 -3.162 1.00 1.00 16 VAL A N 3
ATOM 2678 C CA . VAL A 1 16 ? 1.578 4.491 -4.494 1.00 1.00 16 VAL A CA 3
ATOM 2679 C C . VAL A 1 16 ? 2.793 4.812 -5.372 1.00 1.00 16 VAL A C 3
ATOM 2680 O O . VAL A 1 16 ? 2.717 4.711 -6.589 1.00 1.00 16 VAL A O 3
ATOM 2685 N N . GLU A 1 17 ? 3.935 5.161 -4.782 1.00 1.00 17 GLU A N 3
ATOM 2686 C CA . GLU A 1 17 ? 5.145 5.328 -5.568 1.00 1.00 17 GLU A CA 3
ATOM 2687 C C . GLU A 1 17 ? 5.687 3.938 -5.844 1.00 1.00 17 GLU A C 3
ATOM 2688 O O . GLU A 1 17 ? 6.107 3.625 -6.954 1.00 1.00 17 GLU A O 3
ATOM 2695 N N . LEU A 1 18 ? 5.682 3.116 -4.796 1.00 1.00 18 LEU A N 3
ATOM 2696 C CA . LEU A 1 18 ? 6.381 1.854 -4.787 1.00 1.00 18 LEU A CA 3
ATOM 2697 C C . LEU A 1 18 ? 5.630 0.849 -5.643 1.00 1.00 18 LEU A C 3
ATOM 2698 O O . LEU A 1 18 ? 6.228 -0.034 -6.259 1.00 1.00 18 LEU A O 3
ATOM 2704 N N . CYS A 1 19 ? 4.307 0.924 -5.661 1.00 1.00 19 CYS A N 3
ATOM 2705 C CA . CYS A 1 19 ? 3.476 0.048 -6.447 1.00 1.00 19 CYS A CA 3
ATOM 2706 C C . CYS A 1 19 ? 2.425 0.875 -7.194 1.00 1.00 19 CYS A C 3
ATOM 2707 O O . CYS A 1 19 ? 1.256 0.861 -6.816 1.00 1.00 19 CYS A O 3
ATOM 2711 N N . PRO A 1 20 ? 2.806 1.559 -8.282 1.00 1.00 20 PRO A N 3
ATOM 2712 C CA . PRO A 1 20 ? 2.026 2.650 -8.873 1.00 1.00 20 PRO A CA 3
ATOM 2713 C C . PRO A 1 20 ? 1.000 2.130 -9.874 1.00 1.00 20 PRO A C 3
ATOM 2714 O O . PRO A 1 20 ? 0.241 2.888 -10.468 1.00 1.00 20 PRO A O 3
ATOM 2718 N N . GLU A 1 21 ? 1.014 0.819 -10.082 1.00 1.00 21 GLU A N 3
ATOM 2719 C CA . GLU A 1 21 ? 0.095 0.110 -10.943 1.00 1.00 21 GLU A CA 3
ATOM 2720 C C . GLU A 1 21 ? -0.337 -1.090 -10.120 1.00 1.00 21 GLU A C 3
ATOM 2721 O O . GLU A 1 21 ? -0.470 -2.203 -10.619 1.00 1.00 21 GLU A O 3
ATOM 2728 N N . VAL A 1 22 ? -0.448 -0.879 -8.813 1.00 1.00 22 VAL A N 3
ATOM 2729 C CA . VAL A 1 22 ? -0.929 -1.903 -7.914 1.00 1.00 22 VAL A CA 3
ATOM 2730 C C . VAL A 1 22 ? -1.886 -1.145 -7.023 1.00 1.00 22 VAL A C 3
ATOM 2731 O O . VAL A 1 22 ? -3.088 -1.396 -7.022 1.00 1.00 22 VAL A O 3
ATOM 2736 N N . PHE A 1 23 ? -1.359 -0.128 -6.354 1.00 1.00 23 PHE A N 3
ATOM 2737 C CA . PHE A 1 23 ? -2.169 0.943 -5.844 1.00 1.00 23 PHE A CA 3
ATOM 2738 C C . PHE A 1 23 ? -2.282 1.881 -7.028 1.00 1.00 23 PHE A C 3
ATOM 2739 O O . PHE A 1 23 ? -1.481 1.779 -7.957 1.00 1.00 23 PHE A O 3
ATOM 2748 N N . ALA A 1 24 ? -3.252 2.775 -6.997 1.00 1.00 24 ALA A N 3
ATOM 2749 C CA . ALA A 1 24 ? -3.251 3.976 -7.779 1.00 1.00 24 ALA A CA 3
ATOM 2750 C C . ALA A 1 24 ? -3.699 4.937 -6.702 1.00 1.00 24 ALA A C 3
ATOM 2751 O O . ALA A 1 24 ? -4.194 4.474 -5.667 1.00 1.00 24 ALA A O 3
ATOM 2754 N N . MET A 1 25 ? -3.514 6.241 -6.867 1.00 1.00 25 MET A N 3
ATOM 2755 C CA . MET A 1 25 ? -3.705 7.148 -5.756 1.00 1.00 25 MET A CA 3
ATOM 2756 C C . MET A 1 25 ? -5.165 7.579 -5.698 1.00 1.00 25 MET A C 3
ATOM 2757 O O . MET A 1 25 ? -5.507 8.754 -5.785 1.00 1.00 25 MET A O 3
ATOM 2763 N N . ILE A 1 26 ? -6.033 6.610 -5.441 1.00 1.00 26 ILE A N 3
ATOM 2764 C CA . ILE A 1 26 ? -7.387 6.848 -4.990 1.00 1.00 26 ILE A CA 3
ATOM 2765 C C . ILE A 1 26 ? -7.243 6.885 -3.469 1.00 1.00 26 ILE A C 3
ATOM 2766 O O . ILE A 1 26 ? -7.658 5.994 -2.735 1.00 1.00 26 ILE A O 3
ATOM 2772 N N . ASP A 1 27 ? -6.504 7.777 -3.039 1.00 1.00 27 ASP A N 3
ATOM 2773 C CA . ASP A 1 27 ? -5.974 7.941 -1.682 1.00 1.00 27 ASP A CA 3
ATOM 2774 C C . ASP A 1 27 ? -6.613 9.199 -1.084 1.00 1.00 27 ASP A C 3
ATOM 2775 O O . ASP A 1 27 ? -6.004 10.277 -1.067 1.00 1.00 27 ASP A O 3
ATOM 2781 N N . GLY A 1 28 ? -7.834 8.981 -0.620 1.00 1.00 28 GLY A N 3
ATOM 2782 C CA . GLY A 1 28 ? -8.692 10.016 -0.023 1.00 1.00 28 GLY A CA 3
ATOM 2783 C C . GLY A 1 28 ? -8.242 10.398 1.392 1.00 1.00 28 GLY A C 3
ATOM 2784 O O . GLY A 1 28 ? -9.072 10.405 2.312 1.00 1.00 28 GLY A O 3
ATOM 2786 N N . GLU A 1 29 ? -6.944 10.615 1.517 1.00 1.00 29 GL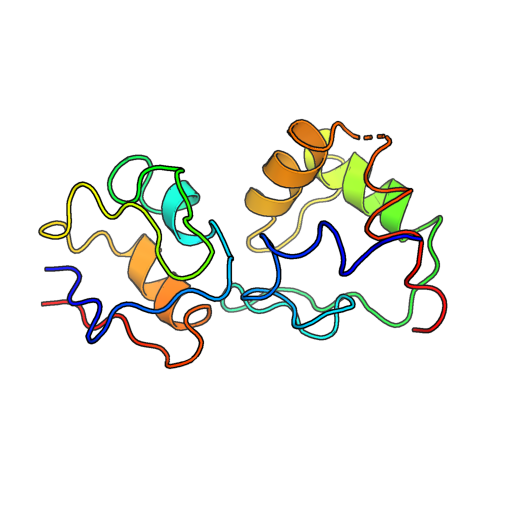U A N 3
ATOM 2787 C CA . GLU A 1 29 ? -6.160 11.161 2.647 1.00 1.00 29 GLU A CA 3
ATOM 2788 C C . GLU A 1 29 ? -6.469 10.323 3.971 1.00 1.00 29 GLU A C 3
ATOM 2789 O O . GLU A 1 29 ? -6.162 10.736 5.089 1.00 1.00 29 GLU A O 3
ATOM 2796 N N . GLU A 1 30 ? -7.079 9.145 3.777 1.00 1.00 30 GLU A N 3
ATOM 2797 C CA . GLU A 1 30 ? -7.437 8.132 4.860 1.00 1.00 30 GLU A CA 3
ATOM 2798 C C . GLU A 1 30 ? -7.823 6.839 4.190 1.00 1.00 30 GLU A C 3
ATOM 2799 O O . GLU A 1 30 ? -8.148 5.837 4.814 1.00 1.00 30 GLU A O 3
ATOM 2806 N N . LYS A 1 31 ? -7.831 6.942 2.936 1.00 1.00 31 LYS A N 3
ATOM 2807 C CA . LYS A 1 31 ? -8.223 5.894 2.052 1.00 1.00 31 LYS A CA 3
ATOM 2808 C C . LYS A 1 31 ? -7.065 5.656 1.149 1.00 1.00 31 LYS A C 3
ATOM 2809 O O . LYS A 1 31 ? -6.213 6.546 1.024 1.00 1.00 31 LYS A O 3
ATOM 2819 N N . ALA A 1 32 ? -6.867 4.474 0.677 1.00 1.00 32 ALA A N 3
ATOM 2820 C CA . ALA A 1 32 ? -6.040 4.202 -0.460 1.00 1.00 32 ALA A CA 3
ATOM 2821 C C . ALA A 1 32 ? -6.904 3.153 -1.134 1.00 1.00 32 ALA A C 3
ATOM 2822 O O . ALA A 1 32 ? -7.864 2.696 -0.505 1.00 1.00 32 ALA A O 3
ATOM 2825 N N . MET A 1 33 ? -6.603 2.783 -2.369 1.00 1.00 33 MET A N 3
ATOM 2826 C CA . MET A 1 33 ? -7.261 1.711 -3.054 1.00 1.00 33 MET A CA 3
ATOM 2827 C C . MET A 1 33 ? -6.101 0.951 -3.652 1.00 1.00 33 MET A C 3
ATOM 2828 O O . MET A 1 33 ? -5.177 1.581 -4.165 1.00 1.00 33 MET A O 3
ATOM 2834 N N . VAL A 1 34 ? -6.121 -0.370 -3.564 1.00 1.00 34 VAL A N 3
ATOM 2835 C CA . VAL A 1 34 ? -5.179 -1.195 -4.277 1.00 1.00 34 VAL A CA 3
ATOM 2836 C C . VAL A 1 34 ? -5.959 -1.599 -5.520 1.00 1.00 34 VAL A C 3
ATOM 2837 O O . VAL A 1 34 ? -6.696 -2.580 -5.505 1.00 1.00 34 VAL A O 3
ATOM 2842 N N . THR A 1 35 ? -5.905 -0.742 -6.530 1.00 1.00 35 THR A N 3
ATOM 2843 C CA . THR A 1 35 ? -6.639 -0.793 -7.763 1.00 1.00 35 THR A CA 3
ATOM 2844 C C . THR A 1 35 ? -6.331 -2.036 -8.601 1.00 1.00 35 THR A C 3
ATOM 2845 O O . THR A 1 35 ? -7.232 -2.619 -9.199 1.00 1.00 35 THR A O 3
ATOM 2851 N N . ALA A 1 36 ? -5.077 -2.475 -8.620 1.00 1.00 36 ALA A N 3
ATOM 2852 C CA . ALA A 1 36 ? -4.703 -3.676 -9.324 1.00 1.00 36 ALA A CA 3
ATOM 2853 C C . ALA A 1 36 ? -4.008 -4.571 -8.302 1.00 1.00 36 ALA A C 3
ATOM 2854 O O . ALA A 1 36 ? -2.785 -4.559 -8.189 1.00 1.00 36 ALA A O 3
ATOM 2857 N N . PRO A 1 37 ? -4.771 -5.340 -7.519 1.00 1.00 37 PRO A N 3
ATOM 2858 C CA . PRO A 1 37 ? -4.315 -5.796 -6.213 1.00 1.00 37 PRO A CA 3
ATOM 2859 C C . PRO A 1 37 ? -3.590 -7.130 -6.335 1.00 1.00 37 PRO A C 3
ATOM 2860 O O . PRO A 1 37 ? -3.109 -7.697 -5.358 1.00 1.00 37 PRO A O 3
ATOM 2864 N N . ASP A 1 38 ? -3.549 -7.661 -7.550 1.00 1.00 38 ASP A N 3
ATOM 2865 C CA . ASP A 1 38 ? -3.062 -8.995 -7.818 1.00 1.00 38 ASP A CA 3
ATOM 2866 C C . ASP A 1 38 ? -1.549 -8.977 -7.665 1.00 1.00 38 ASP A C 3
ATOM 2867 O O . ASP A 1 38 ? -0.966 -9.818 -6.985 1.00 1.00 38 ASP A O 3
ATOM 2873 N N . SER A 1 39 ? -0.962 -7.956 -8.262 1.00 1.00 39 SER A N 3
ATOM 2874 C CA . SER A 1 39 ? 0.407 -7.677 -8.546 1.00 1.00 39 SER A CA 3
ATOM 2875 C C . SER A 1 39 ? 1.294 -7.463 -7.316 1.00 1.00 39 SER A C 3
ATOM 2876 O O . SER A 1 39 ? 1.557 -6.324 -6.940 1.00 1.00 39 SER A O 3
ATOM 2881 N N . THR A 1 40 ? 1.771 -8.539 -6.692 1.00 1.00 40 THR A N 3
ATOM 2882 C CA . THR A 1 40 ? 2.745 -8.524 -5.625 1.00 1.00 40 THR A CA 3
ATOM 2883 C C . THR A 1 40 ? 4.121 -8.022 -6.098 1.00 1.00 40 THR A C 3
ATOM 2884 O O . THR A 1 40 ? 5.055 -8.787 -6.330 1.00 1.00 40 THR A O 3
ATOM 2890 N N . ALA A 1 41 ? 4.231 -6.710 -6.254 1.00 1.00 41 ALA A N 3
ATOM 2891 C CA . ALA A 1 41 ? 5.462 -6.038 -6.553 1.00 1.00 41 ALA A CA 3
ATOM 2892 C C . ALA A 1 41 ? 6.167 -5.812 -5.221 1.00 1.00 41 ALA A C 3
ATOM 2893 O O . ALA A 1 41 ? 5.587 -5.317 -4.254 1.00 1.00 41 ALA A O 3
ATOM 2896 N N . GLU A 1 42 ? 7.430 -6.223 -5.161 1.00 1.00 42 GLU A N 3
ATOM 2897 C CA . GLU A 1 42 ? 8.142 -6.489 -3.925 1.00 1.00 42 GLU A CA 3
ATOM 2898 C C . GLU A 1 42 ? 8.610 -5.201 -3.258 1.00 1.00 42 GLU A C 3
ATOM 2899 O O . GLU A 1 42 ? 9.168 -5.230 -2.163 1.00 1.00 42 GLU A O 3
ATOM 2906 N N . CYS A 1 43 ? 8.351 -4.064 -3.892 1.00 1.00 43 CYS A N 3
ATOM 2907 C CA . CYS A 1 43 ? 8.634 -2.753 -3.369 1.00 1.00 43 CYS A CA 3
ATOM 2908 C C . CYS A 1 43 ? 7.627 -2.423 -2.268 1.00 1.00 43 CYS A C 3
ATOM 2909 O O . CYS A 1 43 ? 7.970 -1.718 -1.322 1.00 1.00 43 CYS A O 3
ATOM 2913 N N . ALA A 1 44 ? 6.426 -3.020 -2.303 1.00 1.00 44 ALA A N 3
ATOM 2914 C CA . ALA A 1 44 ? 5.356 -2.713 -1.358 1.00 1.00 44 ALA A CA 3
ATOM 2915 C C . ALA A 1 44 ? 5.695 -3.241 0.028 1.00 1.00 44 ALA A C 3
ATOM 2916 O O . ALA A 1 44 ? 5.134 -2.805 1.024 1.00 1.00 44 ALA A O 3
ATOM 2919 N N . GLN A 1 45 ? 6.703 -4.102 0.092 1.00 1.00 45 GLN A N 3
ATOM 2920 C CA . GLN A 1 45 ? 7.323 -4.619 1.293 1.00 1.00 45 GLN A CA 3
ATOM 2921 C C . GLN A 1 45 ? 7.837 -3.458 2.149 1.00 1.00 45 GLN A C 3
ATOM 2922 O O . GLN A 1 45 ? 7.674 -3.447 3.364 1.00 1.00 45 GLN A O 3
ATOM 2931 N N . ASP A 1 46 ? 8.354 -2.416 1.498 1.00 1.00 46 ASP A N 3
ATOM 2932 C CA . ASP A 1 46 ? 8.905 -1.259 2.175 1.00 1.00 46 ASP A CA 3
ATOM 2933 C C . ASP A 1 46 ? 7.759 -0.361 2.641 1.00 1.00 46 ASP A C 3
ATOM 2934 O O . ASP A 1 46 ? 7.892 0.413 3.585 1.00 1.00 46 ASP A O 3
ATOM 2940 N N . ALA A 1 47 ? 6.593 -0.504 2.016 1.00 1.00 47 ALA A N 3
ATOM 2941 C CA . ALA A 1 47 ? 5.460 0.362 2.273 1.00 1.00 47 ALA A CA 3
ATOM 2942 C C . ALA A 1 47 ? 4.719 -0.125 3.508 1.00 1.00 47 ALA A C 3
ATOM 2943 O O . ALA A 1 47 ? 3.992 0.638 4.133 1.00 1.00 47 ALA A O 3
ATOM 2946 N N . ILE A 1 48 ? 4.999 -1.354 3.943 1.00 1.00 48 ILE A N 3
ATOM 2947 C CA . ILE A 1 48 ? 4.406 -1.956 5.128 1.00 1.00 48 ILE A CA 3
ATOM 2948 C C . ILE A 1 48 ? 5.000 -1.271 6.369 1.00 1.00 48 ILE A C 3
ATOM 2949 O O . ILE A 1 48 ? 4.458 -1.337 7.471 1.00 1.00 48 ILE A O 3
ATOM 2955 N N . ASP A 1 49 ? 6.088 -0.529 6.181 1.00 1.00 49 ASP A N 3
ATOM 2956 C CA . ASP A 1 49 ? 6.669 0.261 7.240 1.00 1.00 49 ASP A CA 3
ATOM 2957 C C . ASP A 1 49 ? 5.931 1.592 7.361 1.00 1.00 49 ASP A C 3
ATOM 2958 O O . ASP A 1 49 ? 6.048 2.260 8.383 1.00 1.00 49 ASP A O 3
ATOM 2964 N N . ALA A 1 50 ? 5.158 1.972 6.343 1.00 1.00 50 ALA A N 3
ATOM 2965 C CA . ALA A 1 50 ? 4.523 3.274 6.263 1.00 1.00 50 ALA A CA 3
ATOM 2966 C C . ALA A 1 50 ? 3.023 3.078 6.468 1.00 1.00 50 ALA A C 3
ATOM 2967 O O . ALA A 1 50 ? 2.212 4.011 6.417 1.00 1.00 50 ALA A O 3
ATOM 2970 N N . CYS A 1 51 ? 2.671 1.827 6.733 1.00 1.00 51 CYS A N 3
ATOM 2971 C CA . CYS A 1 51 ? 1.420 1.390 7.284 1.00 1.00 51 CYS A CA 3
ATOM 2972 C C . CYS A 1 51 ? 1.778 0.372 8.367 1.00 1.00 51 CYS A C 3
ATOM 2973 O O . CYS A 1 51 ? 1.535 -0.828 8.213 1.00 1.00 51 CYS A O 3
ATOM 2977 N N . PRO A 1 52 ? 2.368 0.823 9.480 1.00 1.00 52 PRO A N 3
ATOM 2978 C CA . PRO A 1 52 ? 3.350 0.067 10.255 1.00 1.00 52 PRO A CA 3
ATOM 2979 C C . PRO A 1 52 ? 2.685 -0.860 11.269 1.00 1.00 52 PRO A C 3
ATOM 2980 O O . PRO A 1 52 ? 3.278 -1.266 12.260 1.00 1.00 52 PRO A O 3
ATOM 2984 N N . VAL A 1 53 ? 1.434 -1.210 11.001 1.00 1.00 53 VAL A N 3
ATOM 2985 C CA . VAL A 1 53 ? 0.664 -2.159 11.780 1.00 1.00 53 VAL A CA 3
ATOM 2986 C C . VAL A 1 53 ? 0.448 -3.343 10.832 1.00 1.00 53 VAL A C 3
ATOM 2987 O O . VAL A 1 53 ? -0.513 -4.096 10.937 1.00 1.00 53 VAL A O 3
ATOM 2992 N N . GLU A 1 54 ? 1.371 -3.444 9.867 1.00 1.00 54 GLU A N 3
ATOM 2993 C CA . GLU A 1 54 ? 1.441 -4.409 8.776 1.00 1.00 54 GLU A CA 3
ATOM 2994 C C . GLU A 1 54 ? 0.162 -4.304 7.956 1.00 1.00 54 GLU A C 3
ATOM 2995 O O . GLU A 1 54 ? -0.468 -5.294 7.591 1.00 1.00 54 GLU A O 3
ATOM 3002 N N . ALA A 1 55 ? -0.231 -3.065 7.676 1.00 1.00 55 ALA A N 3
ATOM 3003 C CA . ALA A 1 55 ? -1.603 -2.791 7.318 1.00 1.00 55 ALA A CA 3
ATOM 3004 C C . ALA A 1 55 ? -1.708 -2.725 5.807 1.00 1.00 55 ALA A C 3
ATOM 3005 O O . ALA A 1 55 ? -2.787 -2.535 5.259 1.00 1.00 55 ALA A O 3
ATOM 3008 N N . ILE A 1 56 ? -0.587 -2.939 5.139 1.00 1.00 56 ILE A N 3
ATOM 3009 C CA . ILE A 1 56 ? -0.546 -3.294 3.749 1.00 1.00 56 ILE A CA 3
ATOM 3010 C C . ILE A 1 56 ? -0.041 -4.715 3.874 1.00 1.00 56 ILE A C 3
ATOM 3011 O O . ILE A 1 56 ? 0.832 -4.970 4.702 1.00 1.00 56 ILE A O 3
ATOM 3017 N N . SER A 1 57 ? -0.659 -5.650 3.179 1.00 1.00 57 SER A N 3
ATOM 3018 C CA . SER A 1 57 ? -0.290 -7.034 3.246 1.00 1.00 57 SER A CA 3
ATOM 3019 C C . SER A 1 57 ? -0.001 -7.453 1.811 1.00 1.00 57 SER A C 3
ATOM 3020 O O . SER A 1 57 ? -0.505 -6.809 0.891 1.00 1.00 57 SER A O 3
ATOM 3025 N N . LYS A 1 58 ? 0.844 -8.457 1.611 1.00 1.00 58 LYS A N 3
ATOM 3026 C CA . LYS A 1 58 ? 1.235 -8.983 0.333 1.00 1.00 58 LYS A CA 3
ATOM 3027 C C . LYS A 1 58 ? 1.024 -10.459 0.578 1.00 1.00 58 LYS A C 3
ATOM 3028 O O . LYS A 1 58 ? 1.038 -10.840 1.752 1.00 1.00 58 LYS A O 3
ATOM 3038 N N . GLU A 1 59 ? 0.804 -11.225 -0.481 1.00 1.00 59 GLU A N 3
ATOM 3039 C CA . GLU A 1 59 ? 0.378 -12.585 -0.656 1.00 1.00 59 GLU A CA 3
ATOM 3040 C C . GLU A 1 59 ? 0.166 -12.393 -2.150 1.00 1.00 59 GLU A C 3
ATOM 3041 O O . GLU A 1 59 ? -0.650 -13.063 -2.807 1.00 1.00 59 GLU A O 3
ATOM 3049 N N . ALA B 2 1 ? 8.003 15.605 20.911 1.00 1.00 1 ALA B N 3
ATOM 3050 C CA . ALA B 2 1 ? 7.928 14.188 20.597 1.00 1.00 1 ALA B CA 3
ATOM 3051 C C . ALA B 2 1 ? 9.318 14.006 20.045 1.00 1.00 1 ALA B C 3
ATOM 3052 O O . ALA B 2 1 ? 10.088 14.946 20.249 1.00 1.00 1 ALA B O 3
ATOM 3057 N N . ASP B 2 2 ? 9.643 12.911 19.380 1.00 1.00 2 ASP B N 3
ATOM 3058 C CA . ASP B 2 2 ? 10.823 12.765 18.581 1.00 1.00 2 ASP B CA 3
ATOM 3059 C C . ASP B 2 2 ? 10.153 12.167 17.370 1.00 1.00 2 ASP B C 3
ATOM 3060 O O . ASP B 2 2 ? 9.057 11.630 17.561 1.00 1.00 2 ASP B O 3
ATOM 3065 N N . GLY B 2 3 ? 10.707 12.369 16.220 1.00 1.00 3 GLY B N 3
ATOM 3066 C CA . GLY B 2 3 ? 10.277 11.439 15.205 1.00 1.00 3 GLY B CA 3
ATOM 3067 C C . GLY B 2 3 ? 11.237 10.266 15.156 1.00 1.00 3 GLY B C 3
ATOM 3068 O O . GLY B 2 3 ? 10.798 9.117 15.243 1.00 1.00 3 GLY B O 3
ATOM 3070 N N . ALA B 2 4 ? 12.498 10.661 15.041 1.00 1.00 4 ALA B N 3
ATOM 3071 C CA . ALA B 2 4 ? 13.666 9.775 14.861 1.00 1.00 4 ALA B CA 3
ATOM 3072 C C . ALA B 2 4 ? 13.169 8.300 14.524 1.00 1.00 4 ALA B C 3
ATOM 3073 O O . ALA B 2 4 ? 12.921 7.915 13.449 1.00 1.00 4 ALA B O 3
ATOM 3076 N N . ALA B 2 5 ? 12.961 7.379 15.360 1.00 1.00 5 ALA B N 3
ATOM 3077 C CA . ALA B 2 5 ? 12.574 5.992 14.884 1.00 1.00 5 ALA B CA 3
ATOM 3078 C C . ALA B 2 5 ? 11.138 5.901 14.287 1.00 1.00 5 ALA B C 3
ATOM 3079 O O . ALA B 2 5 ? 10.800 4.931 13.555 1.00 1.00 5 ALA B O 3
ATOM 3082 N N . LEU B 2 6 ? 10.284 6.832 14.531 1.00 1.00 6 LEU B N 3
ATOM 3083 C CA . LEU B 2 6 ? 8.904 6.862 14.094 1.00 1.00 6 LEU B CA 3
ATOM 3084 C C . LEU B 2 6 ? 8.865 7.465 12.694 1.00 1.00 6 LEU B C 3
ATOM 3085 O O . LEU B 2 6 ? 8.029 8.304 12.375 1.00 1.00 6 LEU B O 3
ATOM 3091 N N . TYR B 2 7 ? 9.784 7.027 11.840 1.00 1.00 7 TYR B N 3
ATOM 3092 C CA . TYR B 2 7 ? 9.994 7.602 10.533 1.00 1.00 7 TYR B CA 3
ATOM 3093 C C . TYR B 2 7 ? 8.949 7.014 9.601 1.00 1.00 7 TYR B C 3
ATOM 3094 O O . TYR B 2 7 ? 8.594 7.647 8.613 1.00 1.00 7 TYR B O 3
ATOM 3105 N N . LYS B 2 8 ? 8.471 5.828 9.997 1.00 1.00 8 LYS B N 3
ATOM 3106 C CA . LYS B 2 8 ? 7.409 4.962 9.492 1.00 1.00 8 LYS B CA 3
ATOM 3107 C C . LYS B 2 8 ? 6.904 5.370 8.112 1.00 1.00 8 LYS B C 3
ATOM 3108 O O . LYS B 2 8 ? 7.409 4.898 7.096 1.00 1.00 8 LYS B O 3
ATOM 3118 N N . SER B 2 9 ? 5.987 6.326 8.083 1.00 1.00 9 SER B N 3
ATOM 3119 C CA . SER B 2 9 ? 5.319 6.980 6.997 1.00 1.00 9 SER B CA 3
ATOM 3120 C C . SER B 2 9 ? 6.247 7.360 5.839 1.00 1.00 9 SER B C 3
ATOM 3121 O O . SER B 2 9 ? 5.946 7.198 4.660 1.00 1.00 9 SER B O 3
ATOM 3126 N N . CYS B 2 10 ? 7.446 7.814 6.182 1.00 1.00 10 CYS B N 3
ATOM 3127 C CA . CYS B 2 10 ? 8.355 8.375 5.223 1.00 1.00 10 CYS B CA 3
ATOM 3128 C C . CYS B 2 10 ? 9.334 7.298 4.776 1.00 1.00 10 CYS B C 3
ATOM 3129 O O . CYS B 2 10 ? 10.148 7.571 3.896 1.00 1.00 10 CYS B O 3
ATOM 3133 N N . ILE B 2 11 ? 9.260 6.077 5.325 1.00 1.00 11 ILE B N 3
ATOM 3134 C CA . ILE B 2 11 ? 10.213 5.022 4.985 1.00 1.00 11 ILE B CA 3
ATOM 3135 C C . ILE B 2 11 ? 9.896 4.600 3.557 1.00 1.00 11 ILE B C 3
ATOM 3136 O O . ILE B 2 11 ? 10.794 4.470 2.731 1.00 1.00 11 ILE B O 3
ATOM 3142 N N . GLY B 2 12 ? 8.612 4.595 3.204 1.00 1.00 12 GLY B N 3
ATOM 3143 C CA . GLY B 2 12 ? 8.142 4.231 1.878 1.00 1.00 12 GLY B CA 3
ATOM 3144 C C . GLY B 2 12 ? 8.329 5.376 0.880 1.00 1.00 12 GLY B C 3
ATOM 3145 O O . GLY B 2 12 ? 7.788 5.346 -0.220 1.00 1.00 12 GLY B O 3
ATOM 3147 N N . CYS B 2 13 ? 9.084 6.399 1.262 1.00 1.00 13 CYS B N 3
ATOM 3148 C CA . CYS B 2 13 ? 9.570 7.393 0.337 1.00 1.00 13 CYS B CA 3
ATOM 3149 C C . CYS B 2 13 ? 11.087 7.436 0.450 1.00 1.00 13 CYS B C 3
ATOM 3150 O O . CYS B 2 13 ? 11.766 7.432 -0.568 1.00 1.00 13 CYS B O 3
ATOM 3154 N N . HIS B 2 14 ? 11.653 7.482 1.654 1.00 1.00 14 HIS B N 3
ATOM 3155 C CA . HIS B 2 14 ? 13.035 7.897 1.741 1.00 1.00 14 HIS B CA 3
ATOM 3156 C C . HIS B 2 14 ? 13.935 6.792 2.248 1.00 1.00 14 HIS B C 3
ATOM 3157 O O . HIS B 2 14 ? 15.139 7.010 2.372 1.00 1.00 14 HIS B O 3
ATOM 3166 N N . GLY B 2 15 ? 13.400 5.618 2.549 1.00 1.00 15 GLY B N 3
ATOM 3167 C CA . GLY B 2 15 ? 14.200 4.588 3.158 1.00 1.00 15 GLY B CA 3
ATOM 3168 C C . GLY B 2 15 ? 14.314 4.912 4.638 1.00 1.00 15 GLY B C 3
ATOM 3169 O O . GLY B 2 15 ? 13.313 5.253 5.259 1.00 1.00 15 GLY B O 3
ATOM 3171 N N . ALA B 2 16 ? 15.518 4.830 5.194 1.00 1.00 16 ALA B N 3
ATOM 3172 C CA . ALA B 2 16 ? 15.673 4.832 6.633 1.00 1.00 16 ALA B CA 3
ATOM 3173 C C . ALA B 2 16 ? 15.809 6.262 7.130 1.00 1.00 16 ALA B C 3
ATOM 3174 O O . ALA B 2 16 ? 15.209 6.639 8.133 1.00 1.00 16 ALA B O 3
ATOM 3177 N N . ASP B 2 17 ? 16.606 7.062 6.431 1.00 1.00 17 ASP B N 3
ATOM 3178 C CA . ASP B 2 17 ? 16.849 8.433 6.807 1.00 1.00 17 ASP B CA 3
ATOM 3179 C C . ASP B 2 17 ? 17.266 9.097 5.511 1.00 1.00 17 ASP B C 3
ATOM 3180 O O . ASP B 2 17 ? 18.433 9.054 5.135 1.00 1.00 17 ASP B O 3
ATOM 3186 N N . GLY B 2 18 ? 16.271 9.545 4.748 1.00 1.00 18 GLY B N 3
ATOM 3187 C CA . GLY B 2 18 ? 16.387 10.414 3.587 1.00 1.00 18 GLY B CA 3
ATOM 3188 C C . GLY B 2 18 ? 17.366 9.910 2.538 1.00 1.00 18 GLY B C 3
ATOM 3189 O O . GLY B 2 18 ? 18.092 10.695 1.927 1.00 1.00 18 GLY B O 3
ATOM 3191 N N . SER B 2 19 ? 17.409 8.594 2.381 1.00 1.00 19 SER B N 3
ATOM 3192 C CA . SER B 2 19 ? 18.441 7.890 1.673 1.00 1.00 19 SER B CA 3
ATOM 3193 C C . SER B 2 19 ? 18.021 7.764 0.214 1.00 1.00 19 SER B C 3
ATOM 3194 O O . SER B 2 19 ? 18.841 7.701 -0.697 1.00 1.00 19 SER B O 3
ATOM 3199 N N . LYS B 2 20 ? 16.709 7.756 0.013 1.00 1.00 20 LYS B N 3
ATOM 3200 C CA . LYS B 2 20 ? 16.118 7.745 -1.291 1.00 1.00 20 LYS B CA 3
ATOM 3201 C C . LYS B 2 20 ? 15.573 9.147 -1.526 1.00 1.00 20 LYS B C 3
ATOM 3202 O O . LYS B 2 20 ? 14.904 9.726 -0.659 1.00 1.00 20 LYS B O 3
ATOM 3212 N N . ALA B 2 21 ? 15.895 9.679 -2.699 1.00 1.00 21 ALA B N 3
ATOM 3213 C CA . ALA B 2 21 ? 15.195 10.773 -3.318 1.00 1.00 21 ALA B CA 3
ATOM 3214 C C . ALA B 2 21 ? 13.955 10.097 -3.878 1.00 1.00 21 ALA B C 3
ATOM 3215 O O . ALA B 2 21 ? 14.067 9.097 -4.587 1.00 1.00 21 ALA B O 3
ATOM 3218 N N . ALA B 2 22 ? 12.761 10.625 -3.473 1.00 1.00 22 ALA B N 3
ATOM 3219 C CA . ALA B 2 22 ? 11.624 9.720 -3.265 1.00 1.00 22 ALA B CA 3
ATOM 3220 C C . ALA B 2 22 ? 10.834 9.582 -4.583 1.00 1.00 22 ALA B C 3
ATOM 3221 O O . ALA B 2 22 ? 9.584 9.579 -4.568 1.00 1.00 22 ALA B O 3
ATOM 3224 N N . MET B 2 23 ? 11.684 9.488 -5.605 1.00 1.00 23 MET B N 3
ATOM 3225 C CA . MET B 2 23 ? 11.374 9.274 -7.035 1.00 1.00 23 MET B CA 3
ATOM 3226 C C . MET B 2 23 ? 10.520 10.419 -7.624 1.00 1.00 23 MET B C 3
ATOM 3227 O O . MET B 2 23 ? 9.979 10.362 -8.740 1.00 1.00 23 MET B O 3
ATOM 3233 N N . GLY B 2 24 ? 10.441 11.427 -6.871 1.00 1.00 24 GLY B N 3
ATOM 3234 C CA . GLY B 2 24 ? 9.800 12.633 -7.266 1.00 1.00 24 GLY B CA 3
ATOM 3235 C C . GLY B 2 24 ? 10.926 13.659 -7.382 1.00 1.00 24 GLY B C 3
ATOM 3236 O O . GLY B 2 24 ? 10.849 14.757 -6.845 1.00 1.00 24 GLY B O 3
ATOM 3238 N N . SER B 2 25 ? 12.336 12.985 -7.230 1.00 1.00 25 SER B N 3
ATOM 3239 C CA . SER B 2 25 ? 13.569 13.533 -6.691 1.00 1.00 25 SER B CA 3
ATOM 3240 C C . SER B 2 25 ? 13.449 13.800 -5.180 1.00 1.00 25 SER B C 3
ATOM 3241 O O . SER B 2 25 ? 12.589 13.211 -4.524 1.00 1.00 25 SER B O 3
ATOM 3246 N N . ALA B 2 26 ? 14.383 14.574 -4.634 1.00 1.00 26 ALA B N 3
ATOM 3247 C CA . ALA B 2 26 ? 14.551 15.162 -3.324 1.00 1.00 26 ALA B CA 3
ATOM 3248 C C . ALA B 2 26 ? 16.004 15.558 -3.518 1.00 1.00 26 ALA B C 3
ATOM 3249 O O . ALA B 2 26 ? 16.534 15.277 -4.604 1.00 1.00 26 ALA B O 3
ATOM 3252 N N . LYS B 2 27 ? 16.654 16.146 -2.529 1.00 1.00 27 LYS B N 3
ATOM 3253 C CA . LYS B 2 27 ? 18.090 16.224 -2.452 1.00 1.00 27 LYS B CA 3
ATOM 3254 C C . LYS B 2 27 ? 18.488 15.071 -1.522 1.00 1.00 27 LYS B C 3
ATOM 3255 O O . LYS B 2 27 ? 17.613 14.302 -1.119 1.00 1.00 27 LYS B O 3
ATOM 3265 N N . PRO B 2 28 ? 19.764 14.875 -1.173 1.00 1.00 28 PRO B N 3
ATOM 3266 C CA . PRO B 2 28 ? 20.135 14.047 -0.041 1.00 1.00 28 PRO B CA 3
ATOM 3267 C C . PRO B 2 28 ? 19.498 14.598 1.232 1.00 1.00 28 PRO B C 3
ATOM 3268 O O . PRO B 2 28 ? 19.853 15.687 1.685 1.00 1.00 28 PRO B O 3
ATOM 3272 N N . VAL B 2 29 ? 18.503 13.887 1.751 1.00 1.00 29 VAL B N 3
ATOM 3273 C CA . VAL B 2 29 ? 17.784 14.283 2.946 1.00 1.00 29 VAL B CA 3
ATOM 3274 C C . VAL B 2 29 ? 18.606 13.752 4.118 1.00 1.00 29 VAL B C 3
ATOM 3275 O O . VAL B 2 29 ? 18.679 14.357 5.184 1.00 1.00 29 VAL B O 3
ATOM 3280 N N . LYS B 2 30 ? 19.283 12.632 3.874 1.00 1.00 30 LYS B N 3
ATOM 3281 C CA . LYS B 2 30 ? 20.335 12.124 4.724 1.00 1.00 30 LYS B CA 3
ATOM 3282 C C . LYS B 2 30 ? 21.432 13.177 4.762 1.00 1.00 30 LYS B C 3
ATOM 3283 O O . LYS B 2 30 ? 21.879 13.629 3.706 1.00 1.00 30 LYS B O 3
ATOM 3293 N N . GLY B 2 31 ? 21.814 13.599 5.959 1.00 1.00 31 GLY B N 3
ATOM 3294 C CA . GLY B 2 31 ? 22.986 14.414 6.141 1.00 1.00 31 GLY B CA 3
ATOM 3295 C C . GLY B 2 31 ? 22.632 15.890 6.121 1.00 1.00 31 GLY B C 3
ATOM 3296 O O . GLY B 2 31 ? 23.517 16.736 6.221 1.00 1.00 31 GLY B O 3
ATOM 3298 N N . GLN B 2 32 ? 21.347 16.233 6.021 1.00 1.00 32 GLN B N 3
ATOM 3299 C CA . GLN B 2 32 ? 20.935 17.560 5.578 1.00 1.00 32 GLN B CA 3
ATOM 3300 C C . GLN B 2 32 ? 20.917 18.572 6.740 1.00 1.00 32 GLN B C 3
ATOM 3301 O O . GLN B 2 32 ? 20.041 19.428 6.864 1.00 1.00 32 GLN B O 3
ATOM 3310 N N . GLY B 2 33 ? 21.901 18.485 7.603 1.00 1.00 33 GLY B N 3
ATOM 3311 C CA . GLY B 2 33 ? 22.490 19.651 8.268 1.00 1.00 33 GLY B CA 3
ATOM 3312 C C . GLY B 2 33 ? 21.598 20.141 9.425 1.00 1.00 33 GLY B C 3
ATOM 3313 O O . GLY B 2 33 ? 21.426 21.347 9.602 1.00 1.00 33 GLY B O 3
ATOM 3315 N N . ALA B 2 34 ? 21.088 19.157 10.129 1.00 1.00 34 ALA B N 3
ATOM 3316 C CA . ALA B 2 34 ? 20.243 19.288 11.321 1.00 1.00 34 ALA B CA 3
ATOM 3317 C C . ALA B 2 34 ? 19.250 20.594 11.253 1.00 1.00 34 ALA B C 3
ATOM 3318 O O . ALA B 2 34 ? 18.206 20.617 11.799 1.00 1.00 34 ALA B O 3
ATOM 3321 N N . GLU B 2 35 ? 19.536 21.749 10.528 1.00 1.00 35 GLU B N 3
ATOM 3322 C CA . GLU B 2 35 ? 18.605 22.996 10.449 1.00 1.00 35 GLU B CA 3
ATOM 3323 C C . GLU B 2 35 ? 18.160 23.277 8.985 1.00 1.00 35 GLU B C 3
ATOM 3324 O O . GLU B 2 35 ? 17.076 23.841 8.718 1.00 1.00 35 GLU B O 3
ATOM 3331 N N . GLU B 2 36 ? 19.011 22.862 8.074 1.00 1.00 36 GLU B N 3
ATOM 3332 C CA . GLU B 2 36 ? 18.819 22.967 6.641 1.00 1.00 36 GLU B CA 3
ATOM 3333 C C . GLU B 2 36 ? 17.610 22.118 6.260 1.00 1.00 36 GLU B C 3
ATOM 3334 O O . GLU B 2 36 ? 16.691 22.618 5.615 1.00 1.00 36 GLU B O 3
ATOM 3341 N N . LEU B 2 37 ? 17.583 20.883 6.763 1.00 1.00 37 LEU B N 3
ATOM 3342 C CA . LEU B 2 37 ? 16.492 19.943 6.606 1.00 1.00 37 LEU B CA 3
ATOM 3343 C C . LEU B 2 37 ? 15.211 20.567 7.128 1.00 1.00 37 LEU B C 3
ATOM 3344 O O . LEU B 2 37 ? 14.199 20.575 6.432 1.00 1.00 37 LEU B O 3
ATOM 3350 N N . TYR B 2 38 ? 15.279 21.126 8.336 1.00 1.00 38 TYR B N 3
ATOM 3351 C CA . TYR B 2 38 ? 14.133 21.668 9.031 1.00 1.00 38 TYR B CA 3
ATOM 3352 C C . TYR B 2 38 ? 13.553 22.821 8.223 1.00 1.00 38 TYR B C 3
ATOM 3353 O O . TYR B 2 38 ? 12.342 22.878 8.027 1.00 1.00 38 TYR B O 3
ATOM 3364 N N . LYS B 2 39 ? 14.431 23.680 7.707 1.00 1.00 39 LYS B N 3
ATOM 3365 C CA . LYS B 2 39 ? 14.112 24.795 6.842 1.00 1.00 39 LYS B CA 3
ATOM 3366 C C . LYS B 2 39 ? 13.375 24.284 5.610 1.00 1.00 39 LYS B C 3
ATOM 3367 O O . LYS B 2 39 ? 12.262 24.734 5.346 1.00 1.00 39 LYS B O 3
ATOM 3377 N N . LYS B 2 40 ? 13.958 23.324 4.894 1.00 1.00 40 LYS B N 3
ATOM 3378 C CA . LYS B 2 40 ? 13.418 22.878 3.623 1.00 1.00 40 LYS B CA 3
ATOM 3379 C C . LYS B 2 40 ? 12.113 22.126 3.851 1.00 1.00 40 LYS B C 3
ATOM 3380 O O . LYS B 2 40 ? 11.152 22.308 3.104 1.00 1.00 40 LYS B O 3
ATOM 3390 N N . MET B 2 41 ? 12.047 21.330 4.915 1.00 1.00 41 MET B N 3
ATOM 3391 C CA . MET B 2 41 ? 10.881 20.515 5.165 1.00 1.00 41 MET B CA 3
ATOM 3392 C C . MET B 2 41 ? 9.740 21.383 5.670 1.00 1.00 41 MET B C 3
ATOM 3393 O O . MET B 2 41 ? 8.616 21.242 5.199 1.00 1.00 41 MET B O 3
ATOM 3399 N N . LYS B 2 42 ? 9.998 22.291 6.610 1.00 1.00 42 LYS B N 3
ATOM 3400 C CA . LYS B 2 42 ? 8.908 23.027 7.217 1.00 1.00 42 LYS B CA 3
ATOM 3401 C C . LYS B 2 42 ? 8.496 24.135 6.256 1.00 1.00 42 LYS B C 3
ATOM 3402 O O . LYS B 2 42 ? 7.313 24.447 6.138 1.00 1.00 42 LYS B O 3
ATOM 3412 N N . GLY B 2 43 ? 9.456 24.636 5.477 1.00 1.00 43 GLY B N 3
ATOM 3413 C CA . GLY B 2 43 ? 9.282 25.687 4.496 1.00 1.00 43 GLY B CA 3
ATOM 3414 C C . GLY B 2 43 ? 8.353 25.227 3.385 1.00 1.00 43 GLY B C 3
ATOM 3415 O O . GLY B 2 43 ? 7.669 26.045 2.775 1.00 1.00 43 GLY B O 3
ATOM 3417 N N . TYR B 2 44 ? 8.253 23.913 3.191 1.00 1.00 44 TYR B N 3
ATOM 3418 C CA . TYR B 2 44 ? 7.337 23.281 2.263 1.00 1.00 44 TYR B CA 3
ATOM 3419 C C . TYR B 2 44 ? 5.903 23.667 2.624 1.00 1.00 44 TYR B C 3
ATOM 3420 O O . TYR B 2 44 ? 5.100 23.979 1.750 1.00 1.00 44 TYR B O 3
ATOM 3431 N N . ALA B 2 45 ? 5.594 23.754 3.917 1.00 1.00 45 ALA B N 3
ATOM 3432 C CA . ALA B 2 45 ? 4.241 24.000 4.371 1.00 1.00 45 ALA B CA 3
ATOM 3433 C C . ALA B 2 45 ? 3.928 25.489 4.285 1.00 1.00 45 ALA B C 3
ATOM 3434 O O . ALA B 2 45 ? 2.789 25.901 4.469 1.00 1.00 45 ALA B O 3
ATOM 3437 N N . ASP B 2 46 ? 4.939 26.296 3.974 1.00 1.00 46 ASP B N 3
ATOM 3438 C CA . ASP B 2 46 ? 4.774 27.723 3.817 1.00 1.00 46 ASP B CA 3
ATOM 3439 C C . ASP B 2 46 ? 4.886 28.043 2.331 1.00 1.00 46 ASP B C 3
ATOM 3440 O O . ASP B 2 46 ? 4.896 29.203 1.929 1.00 1.00 46 ASP B O 3
ATOM 3446 N N . GLY B 2 47 ? 5.020 26.999 1.512 1.00 1.00 47 GLY B N 3
ATOM 3447 C CA . GLY B 2 47 ? 5.054 27.105 0.068 1.00 1.00 47 GLY B CA 3
ATOM 3448 C C . GLY B 2 47 ? 6.402 27.638 -0.398 1.00 1.00 47 GLY B C 3
ATOM 3449 O O . GLY B 2 47 ? 6.537 28.118 -1.517 1.00 1.00 47 GLY B O 3
ATOM 3451 N N . SER B 2 48 ? 7.413 27.568 0.461 1.00 1.00 48 SER B N 3
ATOM 3452 C CA . SER B 2 48 ? 8.711 28.133 0.180 1.00 1.00 48 SER B CA 3
ATOM 3453 C C . SER B 2 48 ? 9.655 27.031 -0.295 1.00 1.00 48 SER B C 3
ATOM 3454 O O . SER B 2 48 ? 10.783 27.277 -0.713 1.00 1.00 48 SER B O 3
ATOM 3459 N N . TYR B 2 49 ? 9.163 25.801 -0.249 1.00 1.00 49 TYR B N 3
ATOM 3460 C CA . TYR B 2 49 ? 9.702 24.683 -0.958 1.00 1.00 49 TYR B CA 3
ATOM 3461 C C . TYR B 2 49 ? 8.391 24.056 -1.383 1.00 1.00 49 TYR B C 3
ATOM 3462 O O . TYR B 2 49 ? 7.376 24.377 -0.761 1.00 1.00 49 TYR B O 3
ATOM 3473 N N . GLY B 2 50 ? 8.373 23.255 -2.430 1.00 1.00 50 GLY B N 3
ATOM 3474 C CA . GLY B 2 50 ? 7.204 22.650 -2.994 1.00 1.00 50 GLY B CA 3
ATOM 3475 C C . GLY B 2 50 ? 7.840 21.723 -4.000 1.00 1.00 50 GLY B C 3
ATOM 3476 O O . GLY B 2 50 ? 9.058 21.825 -4.171 1.00 1.00 50 GLY B O 3
ATOM 3478 N N . GLY B 2 51 ? 7.071 20.843 -4.614 1.00 1.00 51 GLY B N 3
ATOM 3479 C CA . GLY B 2 51 ? 7.556 19.796 -5.462 1.00 1.00 51 GLY B CA 3
ATOM 3480 C C . GLY B 2 51 ? 6.302 19.054 -5.867 1.00 1.00 51 GLY B C 3
ATOM 3481 O O . GLY B 2 51 ? 5.243 19.677 -5.949 1.00 1.00 51 GLY B O 3
ATOM 3483 N N . GLU B 2 52 ? 6.405 17.749 -6.062 1.00 1.00 52 GLU B N 3
ATOM 3484 C CA . GLU B 2 52 ? 5.344 16.921 -6.573 1.00 1.00 52 GLU B CA 3
ATOM 3485 C C . GLU B 2 52 ? 4.473 16.476 -5.414 1.00 1.00 52 GLU B C 3
ATOM 3486 O O . GLU B 2 52 ? 3.256 16.358 -5.548 1.00 1.00 52 GLU B O 3
ATOM 3493 N N . ARG B 2 53 ? 5.061 16.245 -4.243 1.00 1.00 53 ARG B N 3
ATOM 3494 C CA . ARG B 2 53 ? 4.342 15.624 -3.150 1.00 1.00 53 ARG B CA 3
ATOM 3495 C C . ARG B 2 53 ? 3.719 16.717 -2.296 1.00 1.00 53 ARG B C 3
ATOM 3496 O O . ARG B 2 53 ? 3.881 16.757 -1.076 1.00 1.00 53 ARG B O 3
ATOM 3510 N N . LYS B 2 54 ? 2.947 17.571 -2.958 1.00 1.00 54 LYS B N 3
ATOM 3511 C CA . LYS B 2 54 ? 2.570 18.892 -2.492 1.00 1.00 54 LYS B CA 3
ATOM 3512 C C . LYS B 2 54 ? 1.471 18.790 -1.441 1.00 1.00 54 LYS B C 3
ATOM 3513 O O . LYS B 2 54 ? 1.225 19.730 -0.688 1.00 1.00 54 LYS B O 3
ATOM 3523 N N . ALA B 2 55 ? 0.845 17.623 -1.336 1.00 1.00 55 ALA B N 3
ATOM 3524 C CA . ALA B 2 55 ? -0.052 17.361 -0.235 1.00 1.00 5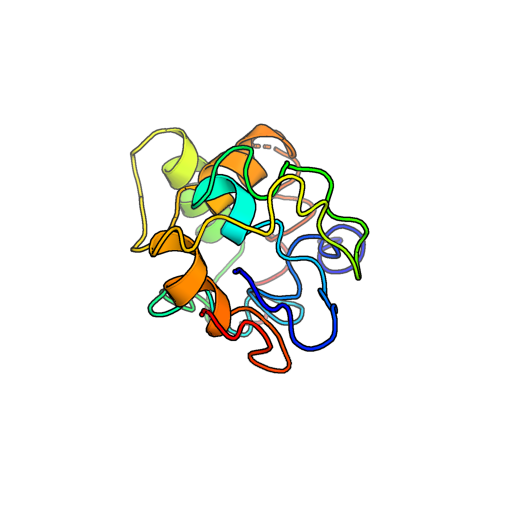5 ALA B CA 3
ATOM 3525 C C . ALA B 2 55 ? 0.682 16.498 0.785 1.00 1.00 55 ALA B C 3
ATOM 3526 O O . ALA B 2 55 ? 0.480 16.614 1.987 1.00 1.00 55 ALA B O 3
ATOM 3529 N N . MET B 2 56 ? 1.540 15.610 0.298 1.00 1.00 56 MET B N 3
ATOM 3530 C CA . MET B 2 56 ? 1.953 14.416 1.003 1.00 1.00 56 MET B CA 3
ATOM 3531 C C . MET B 2 56 ? 3.100 14.768 1.938 1.00 1.00 56 MET B C 3
ATOM 3532 O O . MET B 2 56 ? 3.144 14.295 3.072 1.00 1.00 56 MET B O 3
ATOM 3538 N N . MET B 2 57 ? 3.991 15.649 1.485 1.00 1.00 57 MET B N 3
ATOM 3539 C CA . MET B 2 57 ? 5.128 16.082 2.273 1.00 1.00 57 MET B CA 3
ATOM 3540 C C . MET B 2 57 ? 4.600 17.001 3.359 1.00 1.00 57 MET B C 3
ATOM 3541 O O . MET B 2 57 ? 4.976 16.888 4.520 1.00 1.00 57 MET B O 3
ATOM 3547 N N . THR B 2 58 ? 3.656 17.857 2.998 1.00 1.00 58 THR B N 3
ATOM 3548 C CA . THR B 2 58 ? 2.931 18.784 3.812 1.00 1.00 58 THR B CA 3
ATOM 3549 C C . THR B 2 58 ? 2.183 18.062 4.934 1.00 1.00 58 THR B C 3
ATOM 3550 O O . THR B 2 58 ? 2.278 18.459 6.093 1.00 1.00 58 THR B O 3
ATOM 3556 N N . ASN B 2 59 ? 1.534 16.948 4.588 1.00 1.00 59 ASN B N 3
ATOM 3557 C CA . ASN B 2 59 ? 0.879 16.003 5.484 1.00 1.00 59 ASN B CA 3
ATOM 3558 C C . ASN B 2 59 ? 1.866 15.544 6.547 1.00 1.00 59 ASN B C 3
ATOM 3559 O O . ASN B 2 59 ? 1.577 15.645 7.737 1.00 1.00 59 ASN B O 3
ATOM 3567 N N . ALA B 2 60 ? 3.064 15.139 6.123 1.00 1.00 60 ALA B N 3
ATOM 3568 C CA . ALA B 2 60 ? 4.096 14.646 7.011 1.00 1.00 60 ALA B CA 3
ATOM 3569 C C . ALA B 2 60 ? 4.599 15.765 7.924 1.00 1.00 60 ALA B C 3
ATOM 3570 O O . ALA B 2 60 ? 4.845 15.518 9.097 1.00 1.00 60 ALA B O 3
ATOM 3573 N N . VAL B 2 61 ? 4.680 16.998 7.423 1.00 1.00 61 VAL B N 3
ATOM 3574 C CA . VAL B 2 61 ? 5.050 18.162 8.219 1.00 1.00 61 VAL B CA 3
ATOM 3575 C C . VAL B 2 61 ? 4.001 18.364 9.316 1.00 1.00 61 VAL B C 3
ATOM 3576 O O . VAL B 2 61 ? 4.340 18.544 10.487 1.00 1.00 61 VAL B O 3
ATOM 3581 N N . LYS B 2 62 ? 2.727 18.303 8.928 1.00 1.00 62 LYS B N 3
ATOM 3582 C CA . LYS B 2 62 ? 1.618 18.604 9.808 1.00 1.00 62 LYS B CA 3
ATOM 3583 C C . LYS B 2 62 ? 1.476 17.527 10.873 1.00 1.00 62 LYS B C 3
ATOM 3584 O O . LYS B 2 62 ? 1.187 17.857 12.022 1.00 1.00 62 LYS B O 3
ATOM 3594 N N . LYS B 2 63 ? 1.685 16.257 10.531 1.00 1.00 63 LYS B N 3
ATOM 3595 C CA . LYS B 2 63 ? 1.388 15.194 11.477 1.00 1.00 63 LYS B CA 3
ATOM 3596 C C . LYS B 2 63 ? 2.610 14.889 12.341 1.00 1.00 63 LYS B C 3
ATOM 3597 O O . LYS B 2 63 ? 2.539 14.093 13.273 1.00 1.00 63 LYS B O 3
ATOM 3607 N N . TYR B 2 64 ? 3.734 15.541 12.065 1.00 1.00 64 TYR B N 3
ATOM 3608 C CA . TYR B 2 64 ? 4.897 15.444 12.917 1.00 1.00 64 TYR B CA 3
ATOM 3609 C C . TYR B 2 64 ? 5.097 16.833 13.513 1.00 1.00 64 TYR B C 3
ATOM 3610 O O . TYR B 2 64 ? 6.197 17.386 13.502 1.00 1.00 64 TYR B O 3
ATOM 3621 N N . SER B 2 65 ? 4.430 17.242 14.179 1.00 1.00 65 SER B N 3
ATOM 3622 C CA . SER B 2 65 ? 3.820 18.559 14.288 1.00 1.00 65 SER B CA 3
ATOM 3623 C C . SER B 2 65 ? 4.602 19.525 15.161 1.00 1.00 65 SER B C 3
ATOM 3624 O O . SER B 2 65 ? 4.965 19.204 16.304 1.00 1.00 65 SER B O 3
ATOM 3628 N N . ASP B 2 66 ? 4.816 20.651 14.560 1.00 1.00 66 ASP B N 3
ATOM 3629 C CA . ASP B 2 66 ? 5.390 21.812 15.200 1.00 1.00 66 ASP B CA 3
ATOM 3630 C C . ASP B 2 66 ? 6.576 21.431 16.240 1.00 1.00 66 ASP B C 3
ATOM 3631 O O . ASP B 2 66 ? 7.388 22.313 16.618 1.00 1.00 66 ASP B O 3
ATOM 3636 N N . GLU B 2 67 ? 6.643 20.061 16.821 1.00 1.00 67 GLU B N 3
ATOM 3637 C CA . GLU B 2 67 ? 7.857 19.602 17.551 1.00 1.00 67 GLU B CA 3
ATOM 3638 C C . GLU B 2 67 ? 7.792 18.082 17.824 1.00 1.00 67 GLU B C 3
ATOM 3639 O O . GLU B 2 67 ? 7.597 17.676 19.029 1.00 1.00 67 GLU B O 3
ATOM 3645 N N . GLU B 2 68 ? 7.983 17.506 16.595 1.00 1.00 68 GLU B N 3
ATOM 3646 C CA . GLU B 2 68 ? 8.070 16.079 16.161 1.00 1.00 68 GLU B CA 3
ATOM 3647 C C . GLU B 2 68 ? 9.092 16.095 14.917 1.00 1.00 68 GLU B C 3
ATOM 3648 O O . GLU B 2 68 ? 9.893 15.185 14.726 1.00 1.00 68 GLU B O 3
ATOM 3655 N N . LEU B 2 69 ? 9.014 17.207 14.108 1.00 1.00 69 LEU B N 3
ATOM 3656 C CA . LEU B 2 69 ? 9.921 17.529 12.932 1.00 1.00 69 LEU B CA 3
ATOM 3657 C C . LEU B 2 69 ? 11.346 17.851 13.451 1.00 1.00 69 LEU B C 3
ATOM 3658 O O . LEU B 2 69 ? 12.363 17.621 12.784 1.00 1.00 69 LEU B O 3
ATOM 3664 N N . LYS B 2 70 ? 11.344 18.545 14.607 1.00 1.00 70 LYS B N 3
ATOM 3665 C CA . LYS B 2 70 ? 12.460 18.827 15.489 1.00 1.00 70 LYS B CA 3
ATOM 3666 C C . LYS B 2 70 ? 13.445 17.655 15.554 1.00 1.00 70 LYS B C 3
ATOM 3667 O O . LYS B 2 70 ? 14.641 17.817 15.330 1.00 1.00 70 LYS B O 3
ATOM 3677 N N . ALA B 2 71 ? 12.952 16.442 15.772 1.00 1.00 71 ALA B N 3
ATOM 3678 C CA . ALA B 2 71 ? 13.797 15.284 15.924 1.00 1.00 71 ALA B CA 3
ATOM 3679 C C . ALA B 2 71 ? 13.498 14.401 14.724 1.00 1.00 71 ALA B C 3
ATOM 3680 O O . ALA B 2 71 ? 13.160 13.221 14.817 1.00 1.00 71 ALA B O 3
ATOM 3683 N N . LEU B 2 72 ? 13.580 15.058 13.580 1.00 1.00 72 LEU B N 3
ATOM 3684 C CA . LEU B 2 72 ? 13.769 14.508 12.263 1.00 1.00 72 LEU B CA 3
ATOM 3685 C C . LEU B 2 72 ? 14.924 15.345 11.751 1.00 1.00 72 LEU B C 3
ATOM 3686 O O . LEU B 2 72 ? 15.877 14.811 11.190 1.00 1.00 72 LEU B O 3
ATOM 3692 N N . ALA B 2 73 ? 14.868 16.646 12.059 1.00 1.00 73 ALA B N 3
ATOM 3693 C CA . ALA B 2 73 ? 15.980 17.560 11.886 1.00 1.00 73 ALA B CA 3
ATOM 3694 C C . ALA B 2 73 ? 17.155 17.053 12.714 1.00 1.00 73 ALA B C 3
ATOM 3695 O O . ALA B 2 73 ? 18.248 16.862 12.189 1.00 1.00 73 ALA B O 3
ATOM 3698 N N . ASP B 2 74 ? 16.883 16.778 13.965 1.00 1.00 74 ASP B N 3
ATOM 3699 C CA . ASP B 2 74 ? 17.797 15.973 14.752 1.00 1.00 74 ASP B CA 3
ATOM 3700 C C . ASP B 2 74 ? 17.444 14.480 14.580 1.00 1.00 74 ASP B C 3
ATOM 3701 O O . ASP B 2 74 ? 16.816 13.873 15.446 1.00 1.00 74 ASP B O 3
ATOM 3707 N N . TYR B 2 75 ? 17.875 14.002 13.437 1.00 1.00 75 TYR B N 3
ATOM 3708 C CA . TYR B 2 75 ? 17.785 12.602 12.971 1.00 1.00 75 TYR B CA 3
ATOM 3709 C C . TYR B 2 75 ? 18.604 12.572 11.701 1.00 1.00 75 TYR B C 3
ATOM 3710 O O . TYR B 2 75 ? 19.483 11.765 11.494 1.00 1.00 75 TYR B O 3
ATOM 3721 N N . MET B 2 76 ? 18.328 13.464 10.866 1.00 1.00 76 MET B N 3
ATOM 3722 C CA . MET B 2 76 ? 19.051 13.567 9.638 1.00 1.00 76 MET B CA 3
ATOM 3723 C C . MET B 2 76 ? 19.828 14.882 9.664 1.00 1.00 76 MET B C 3
ATOM 3724 O O . MET B 2 76 ? 19.290 15.953 9.366 1.00 1.00 76 MET B O 3
ATOM 3730 N N . SER B 2 77 ? 20.956 14.794 10.352 1.00 1.00 77 SER B N 3
ATOM 3731 C CA . SER B 2 77 ? 21.678 15.915 10.873 1.00 1.00 77 SER B CA 3
ATOM 3732 C C . SER B 2 77 ? 23.080 15.965 10.271 1.00 1.00 77 SER B C 3
ATOM 3733 O O . SER B 2 77 ? 23.643 17.044 10.095 1.00 1.00 77 SER B O 3
ATOM 3738 N N . LYS B 2 78 ? 23.629 14.798 9.954 1.00 1.00 78 LYS B N 3
ATOM 3739 C CA . LYS B 2 78 ? 24.999 14.588 9.533 1.00 1.00 78 LYS B CA 3
ATOM 3740 C C . LYS B 2 78 ? 25.056 13.227 8.842 1.00 1.00 78 LYS B C 3
ATOM 3741 O O . LYS B 2 78 ? 25.694 13.075 7.806 1.00 1.00 78 LYS B O 3
ATOM 3751 N N . LEU B 2 79 ? 24.330 12.255 9.387 1.00 1.00 79 LEU B N 3
ATOM 3752 C CA . LEU B 2 79 ? 23.612 11.304 8.594 1.00 1.00 79 LEU B CA 3
ATOM 3753 C C . LEU B 2 79 ? 22.276 11.913 8.970 1.00 1.00 79 LEU B C 3
ATOM 3754 O O . LEU B 2 79 ? 21.403 12.100 8.104 1.00 1.00 79 LEU B O 3
#

Radius of gyration: 14.69 Å; Cα contacts (8 Å, |Δi|>4): 276; chains: 2; bounding box: 31×41×26 Å

Sequence (138 aa):
TIVIDHEECIGCESCVELCPEVFAMIDGEEKAMVTAPDSTAECAQDAIDACPVEAISKEADGAALYKSCIGCHGADGSKAAMGSAKPVKGQGAEELYKKMKGYADGSYGGERKAMMTNAVKKYSDEELKALADYMSKLTIVIDHEECIGCESCVELCPEVFAMIDGEEKAMVTAPDSTAECAQDAIDACPVEAISKEADGAALYKSCIGCHGADGSKAAMGSAKPVKGQGAEELYKKMKGYADGSYGGERKAMMTNAVKKYSDEELKALADYMSKLTIVIDHEECIGCESCVELCPEVFAMIDGEEKAMVTAPDSTAECAQDAIDACPVEAISKEADGAALYKSCIGCHGADGSKAAMGSAKPVKGQGAEELYKKMKGYADGSYGGERKAMMTNAVKKYSDEELKALADYMSKL

Organism: Desulfomicrobium norvegicum (strain DSM 1741 / NCIMB 8310) (NCBI:txid52561)

Solvent-accessible surface area: 7007 Å² total; per-residue (Å²): 67,5,42,36,101,81,67,59,15,62,1,15,28,3,13,6,58,43,1,92,122,31,2,9,94,98,28,37,102,119,90,1,76,29,67,31,56,113,37,63,28,108,50,0,87,35,2,35,68,8,19,61,82,104,6,7,42,35,148,88,65,0,54,68,84,17,100,25,28,49,11,15,36,26,48,40,6,46,129,23,26,6,18,72,23,103,82,50,69,46,52,17,28,106,74,8,48,130,59,20,93,7,36,33,90,68,88,64,27,21,91,73,78,52,30,39,33,24,16,0,136,83,29,62,42,111,71,2,111,34,12,9,24,60,12,66,151,110